Protein 5LXZ (pdb70)

Secondary structure (DSSP, 8-state):
--TTSHHHHHHH-EEEEE---GGG-----EEEE-TTS-EEEEEETTT-HHHHHHT--EEEEE-TTT--EEE----S--TTEEEEE-TTSPEEEEE-EEEEEEPPS-TTS-EEEEEEEE--SS--EEEPTT-EEEETTT--EEEESS-EEEPPPEEEE---EEEEEPEEEEEEEE-SS-SGGG---S-EEEEETT--HHHHHHEEEEES--BSS-EEEEE---EEEEETTTTEEEE-PPPSS--BS-EEEE-TTS-EEEE--B-TTSPBP-S--EEEETTTTEEEE-SS-----BS--EEE-TTS-EEE-S-B-B-S-TTSS-S-EEE-TTT--EEE----TTTT--BT-EEEEPSSGGG-EEEEE--B-STT-S-B---EEEEETTSSS--EEE-PPPSS--BS-EEEE-TTS-EEEE--BSSGGGTTT-B---EEEEETTTTEEEE-PPPSS---TTEEEEE-TTS-EEEEE---SBSSTTS-SB------EEEEE-GGGSSSPPPP-B--SEE--TT-EEEEE-TTGGGEEEEEEEPPPEEETTB-SS--EEE-EEEEETTEEEEEPPS-TTTS-SEEEEEEEEETTSPBPPPEEEEE-

Foldseek 3Di:
DPCPDLVQCLQFFDKDWADDDPVQFAFFQWWWQFLVQKIKTWQQLNPDLVCLVVRPTWIKIARVVVRDMDTADDDHRQAQWAWFAFLARWIKTWKHWHNKDFDDDPLQWFKEKKKKWFQAQPFKDKDAFQWWWAFPPPRAIWTFHGIKIFGHFDFCPPVHTDGTHTTIIMTMITHPDGDQVRKDFEKGKIQTPPDDDPRRVGIIIIDGIGGNRYMFIAMAFWIWIQDVVVRHTHTFDGHPFGFRQWYWAAFQVSKIKTAWGAGGRGAIPQQFIWIADPVRSDIDTQDDGAHAAGQFFWAQDQVRWIWGQQAHQGYHHPPGHRFTFTADSNVRDTDGAEADDCSQFRYQWAKDCFPAVVQRKMKTAKGAGGHQDLGIAQWIWIWGVVDPRIHIDTFDGHPAGFGNWAWAQFPLRKIKTAWGFNGDLCALVGIDQWIWIQHVVVSDTDTHDGHDDHAYASKYKWQGLARKMKIRKGAHQAVHNVRPHGDDIDRIMMITDHSLVSDDDAWEWADDDEEAEAQGKDKIFTQCQVQFDWKWWWFTFIDRSSYTNGTHIHTWDWDDDRRMIMTHHHDGCSNVPFHKTWIWTAGPVSHIHRTGIYGYD

B-factor: mean 15.45, std 9.15, range [5.03, 83.78]

Sequence (601 aa):
AKINQPEYKAANGKWEIIIEEFFPPEKYRQNTIHAALLRTGKVLMVAGSGNNQDNSDDKQYDTRIWDPVKGTIKKVPTPSDLFCCTGHTQLANGNLLIAGGTKKRRYYEKLKGDVTKAGGLMVVHNEENPDKPITLPAGTKFTGKENGKTFVVSKDPVLVPRAEKVFDGAFVRNDPGLGRIYVEAQKSGSAYEETGTEDNYRVQGLSGADARNTYGIAQKLALDKKDFFQGIRDAFEFDPVAEKYIKVDPMHEARAYYPTLTTLGDGKILSVSGLDDIGQLVPGKNEVYDPKTKAWTTYTDKVRRQFPTYPALFLMQNGKIFYSGANAGYGPDDVGRTPGVWDVETNKFTKVPGMSDANMLETANTVLLPPAQDEKYMVIGGGGVGESKLSSEKTRIADLKADDPKFVDGPSLEKGTRYPQASILPDDSVLVSGGSQDYRGRRGDDSNILLQARLYHPDTNEFERVADPLVGRRNYHSGSILLPDGRRLMFFGSDSLYADKANTKPGKFEQRIIEIYTPPYLYRRDSRPDLSGGPQTIARGGSGTFTSRAASTVKKVRLIRPSASTHVTDVDQRSIALDFKADGDKLTVTVPSGKNLVQSGWYMMFVTDGEGTPSKAEWVRVP

Structure (mmCIF, N/CA/C/O backbone):
data_5LXZ
#
_entry.id   5LXZ
#
_cell.length_a   70.510
_cell.length_b   80.870
_cell.length_c   140.290
_cell.angle_alpha   90.000
_cell.angle_beta   90.000
_cell.angle_gamma   90.000
#
_symmetry.space_group_name_H-M   'P 21 21 21'
#
loop_
_entity.id
_entity.type
_entity.pdbx_description
1 polymer 'Secreted protein'
2 non-polymer 'COPPER (II) ION'
3 non-polymer 'ACETATE ION'
4 non-polymer 'PHOSPHATE ION'
5 non-polymer 1,2-ETHANEDIOL
6 water water
#
loop_
_atom_site.group_PDB
_atom_site.id
_atom_site.type_symbol
_atom_site.label_atom_id
_atom_site.label_alt_id
_atom_site.label_comp_id
_atom_site.label_asym_id
_atom_site.label_entity_id
_atom_site.label_seq_id
_atom_site.pdbx_PDB_ins_code
_atom_site.Cartn_x
_atom_site.Cartn_y
_atom_site.Cartn_z
_atom_site.occupancy
_atom_site.B_iso_or_equiv
_atom_site.auth_seq_id
_atom_site.auth_comp_id
_atom_site.auth_asym_id
_atom_site.auth_atom_id
_atom_site.pdbx_PDB_model_num
ATOM 1 N N . ALA A 1 1 ? 14.983 -8.611 -28.820 1.00 46.08 42 ALA B N 1
ATOM 2 C CA . ALA A 1 1 ? 14.111 -9.608 -28.105 1.00 44.35 42 ALA B CA 1
ATOM 3 C C . ALA A 1 1 ? 12.936 -10.058 -28.996 1.00 39.51 42 ALA B C 1
ATOM 4 O O . ALA A 1 1 ? 12.428 -9.269 -29.811 1.00 40.82 42 ALA B O 1
ATOM 6 N N . LYS A 1 2 ? 12.520 -11.317 -28.836 1.00 32.37 43 LYS B N 1
ATOM 7 C CA . LYS A 1 2 ? 11.425 -11.871 -29.634 1.00 25.84 43 LYS B CA 1
ATOM 8 C C . LYS A 1 2 ? 10.096 -11.692 -28.867 1.00 21.10 43 LYS B C 1
ATOM 9 O O . LYS A 1 2 ? 9.531 -12.602 -28.221 1.00 18.54 43 LYS B O 1
ATOM 15 N N . ILE A 1 3 ? 9.594 -10.473 -28.998 1.00 18.01 44 ILE B N 1
ATOM 16 C CA . ILE A 1 3 ? 8.473 -10.005 -28.157 1.00 16.33 44 ILE B CA 1
ATOM 17 C C . ILE A 1 3 ? 7.097 -10.518 -28.526 1.00 15.53 44 ILE B C 1
ATOM 18 O O . ILE A 1 3 ? 6.127 -10.291 -27.810 1.00 14.41 44 ILE B O 1
ATOM 23 N N . ASN A 1 4 ? 6.963 -11.226 -29.646 1.00 15.34 45 ASN B N 1
ATOM 24 C CA . ASN A 1 4 ? 5.686 -11.782 -30.041 1.00 15.85 45 ASN B CA 1
ATOM 25 C C . ASN A 1 4 ? 5.548 -13.260 -29.770 1.00 15.78 45 ASN B C 1
ATOM 26 O O . ASN A 1 4 ? 4.516 -13.863 -30.114 1.00 16.36 45 ASN B O 1
ATOM 31 N N . GLN A 1 5 ? 6.550 -13.863 -29.166 1.00 15.86 46 GLN B N 1
ATOM 32 C CA . GLN A 1 5 ? 6.505 -15.293 -28.912 1.00 17.71 46 GLN B CA 1
ATOM 33 C C . GLN A 1 5 ? 5.612 -15.589 -27.706 1.00 18.46 46 GLN B C 1
ATOM 34 O O . GLN A 1 5 ? 5.523 -14.770 -26.777 1.00 17.02 46 GLN B O 1
ATOM 40 N N . PRO A 1 6 ? 4.940 -16.753 -27.703 1.00 20.13 47 PRO B N 1
ATOM 41 C CA . PRO A 1 6 ? 3.967 -17.071 -26.634 1.00 19.54 47 PRO B CA 1
ATOM 42 C C . PRO A 1 6 ? 4.522 -16.958 -25.205 1.00 18.94 47 PRO B C 1
ATOM 43 O O . PRO A 1 6 ? 3.870 -16.386 -24.329 1.00 17.70 47 PRO B O 1
ATOM 47 N N . GLU A 1 7 ? 5.728 -17.461 -24.986 1.00 19.18 48 GLU B N 1
ATOM 48 C CA . GLU A 1 7 ? 6.367 -17.417 -23.680 1.00 18.58 48 GLU B CA 1
ATOM 49 C C . GLU A 1 7 ? 6.618 -15.965 -23.196 1.00 16.85 48 GLU B C 1
ATOM 50 O O . GLU A 1 7 ? 6.339 -15.639 -22.015 1.00 16.10 48 GLU B O 1
ATOM 56 N N . TYR A 1 8 ? 7.102 -15.133 -24.109 1.00 14.59 49 TYR B N 1
ATOM 57 C CA . TYR A 1 8 ? 7.394 -13.737 -23.788 1.00 13.72 49 TYR B CA 1
ATOM 58 C C . TYR A 1 8 ? 6.086 -13.018 -23.409 1.00 13.56 49 TYR B C 1
ATOM 59 O O . TYR A 1 8 ? 6.014 -12.306 -22.385 1.00 12.67 49 TYR B O 1
ATOM 68 N N . LYS A 1 9 ? 5.056 -13.216 -24.225 1.00 12.60 50 LYS B N 1
ATOM 69 C CA . LYS A 1 9 ? 3.761 -12.562 -23.980 1.00 12.60 50 LYS B CA 1
ATOM 70 C C . LYS A 1 9 ? 3.128 -13.041 -22.694 1.00 13.15 50 LYS B C 1
ATOM 71 O O . LYS A 1 9 ? 2.503 -12.271 -21.941 1.00 12.38 50 LYS B O 1
ATOM 77 N N . ALA A 1 10 ? 3.268 -14.328 -22.400 1.00 13.36 51 ALA B N 1
ATOM 78 C CA . ALA A 1 10 ? 2.731 -14.843 -21.123 1.00 13.35 51 ALA B CA 1
ATOM 79 C C . ALA A 1 10 ? 3.354 -14.199 -19.885 1.00 13.69 51 ALA B C 1
ATOM 80 O O . ALA A 1 10 ? 2.687 -14.108 -18.835 1.00 14.85 51 ALA B O 1
ATOM 82 N N . ALA A 1 11 ? 4.593 -13.738 -20.006 1.00 12.71 52 ALA B N 1
ATOM 83 C CA . ALA A 1 11 ? 5.300 -13.092 -18.922 1.00 13.93 52 ALA B CA 1
ATOM 84 C C . ALA A 1 11 ? 5.132 -11.552 -18.975 1.00 12.93 52 ALA B C 1
ATOM 85 O O . ALA A 1 11 ? 5.117 -10.910 -17.933 1.00 14.22 52 ALA B O 1
ATOM 87 N N . ASN A 1 12 ? 4.992 -10.985 -20.177 1.00 11.65 53 ASN B N 1
ATOM 88 C CA . ASN A 1 12 ? 5.186 -9.533 -20.360 1.00 10.44 53 ASN B CA 1
ATOM 89 C C . ASN A 1 12 ? 4.027 -8.802 -21.002 1.00 9.78 53 ASN B C 1
ATOM 90 O O . ASN A 1 12 ? 4.064 -7.583 -21.072 1.00 9.66 53 ASN B O 1
ATOM 95 N N . GLY A 1 13 ? 3.045 -9.532 -21.494 1.00 9.16 54 GLY B N 1
ATOM 96 C CA . GLY A 1 13 ? 1.998 -8.964 -22.325 1.00 9.83 54 GLY B CA 1
ATOM 97 C C . GLY A 1 13 ? 2.491 -8.466 -23.661 1.00 9.96 54 GLY B C 1
ATOM 98 O O . GLY A 1 13 ? 3.575 -8.834 -24.115 1.00 9.30 54 GLY B O 1
ATOM 99 N N . LYS A 1 14 ? 1.693 -7.616 -24.297 1.00 10.34 55 LYS B N 1
ATOM 100 C CA . LYS A 1 14 ? 1.971 -7.174 -25.669 1.00 10.70 55 LYS B CA 1
ATOM 101 C C . LYS A 1 14 ? 1.295 -5.847 -25.938 1.00 9.61 55 LYS B C 1
ATOM 102 O O . LYS A 1 14 ? 0.150 -5.663 -25.512 1.00 10.47 55 LYS B O 1
ATOM 108 N N . TRP A 1 15 ? 1.992 -4.970 -26.629 1.00 9.47 56 TRP B N 1
ATOM 109 C CA . TRP A 1 15 ? 1.465 -3.675 -27.066 1.00 9.45 56 TRP B CA 1
ATOM 110 C C . TRP A 1 15 ? 1.139 -3.711 -28.535 1.00 11.00 56 TRP B C 1
ATOM 111 O O . TRP A 1 15 ? 1.865 -4.368 -29.327 1.00 11.39 56 TRP B O 1
ATOM 122 N N . GLU A 1 16 ? 0.104 -2.995 -28.924 1.00 10.73 57 GLU B N 1
ATOM 123 C CA . GLU A 1 16 ? -0.223 -2.832 -30.340 1.00 12.13 57 GLU B CA 1
ATOM 124 C C . GLU A 1 16 ? -0.626 -1.394 -30.579 1.00 12.19 57 GLU B C 1
ATOM 125 O O . GLU A 1 16 ? -1.402 -0.842 -29.808 1.00 12.44 57 GLU B O 1
ATOM 131 N N . ILE A 1 17 ? -0.123 -0.800 -31.638 1.00 12.14 58 ILE B N 1
ATOM 132 C CA . ILE A 1 17 ? -0.578 0.494 -32.114 1.00 12.82 58 ILE B CA 1
ATOM 133 C C . ILE A 1 17 ? -1.869 0.320 -32.910 1.00 14.92 58 ILE B C 1
ATOM 134 O O . ILE A 1 17 ? -1.967 -0.539 -33.790 1.00 15.40 58 ILE B O 1
ATOM 139 N N A ILE A 1 18 ? -2.815 1.209 -32.620 0.50 15.76 59 ILE B N 1
ATOM 140 N N B ILE A 1 18 ? -2.901 1.075 -32.555 0.50 16.29 59 ILE B N 1
ATOM 141 C CA A ILE A 1 18 ? -3.928 1.518 -33.498 0.50 17.77 59 ILE B CA 1
ATOM 142 C CA B ILE A 1 18 ? -4.219 0.949 -33.177 0.50 18.71 59 ILE B CA 1
ATOM 143 C C A ILE A 1 18 ? -3.766 2.951 -34.001 0.50 18.45 59 ILE B C 1
ATOM 144 C C B ILE A 1 18 ? -4.313 1.965 -34.310 0.50 20.00 59 ILE B C 1
ATOM 145 O O A ILE A 1 18 ? -3.594 3.898 -33.218 0.50 15.84 59 ILE B O 1
ATOM 146 O O B ILE A 1 18 ? -3.698 3.029 -34.256 0.50 21.43 59 ILE B O 1
ATOM 155 N N A GLU A 1 19 ? -3.804 3.102 -35.316 0.50 19.51 60 GLU B N 1
ATOM 156 N N B GLU A 1 19 ? -5.061 1.626 -35.341 0.50 21.22 60 GLU B N 1
ATOM 157 C CA A GLU A 1 19 ? -3.818 4.432 -35.911 0.50 21.51 60 GLU B CA 1
ATOM 158 C CA B GLU A 1 19 ? -5.143 2.462 -36.530 0.50 22.61 60 GLU B CA 1
ATOM 159 C C A GLU A 1 19 ? -5.213 4.601 -36.500 0.50 21.84 60 GLU B C 1
ATOM 160 C C B GLU A 1 19 ? -6.563 2.990 -36.742 0.50 20.30 60 GLU B C 1
ATOM 161 O O A GLU A 1 19 ? -5.818 3.663 -37.033 0.50 21.69 60 GLU B O 1
ATOM 162 O O B GLU A 1 19 ? -7.527 2.227 -36.734 0.50 21.73 60 GLU B O 1
ATOM 173 N N A PHE A 1 20 ? -5.781 5.774 -36.328 0.50 21.94 61 PHE B N 1
ATOM 174 N N B PHE A 1 20 ? -6.674 4.299 -36.924 0.50 18.24 61 PHE B N 1
ATOM 175 C CA A PHE A 1 20 ? -7.115 5.974 -36.812 0.50 22.73 61 PHE B CA 1
ATOM 176 C CA B PHE A 1 20 ? -7.935 4.934 -37.341 0.50 18.04 61 PHE B CA 1
ATOM 177 C C A PHE A 1 20 ? -7.059 6.511 -38.229 0.50 21.22 61 PHE B C 1
ATOM 178 C C B PHE A 1 20 ? -7.676 5.793 -38.568 0.50 17.89 61 PHE B C 1
ATOM 179 O O A PHE A 1 20 ? -6.048 7.083 -38.633 0.50 19.63 61 PHE B O 1
ATOM 180 O O B PHE A 1 20 ? -6.568 6.280 -38.760 0.50 16.96 61 PHE B O 1
ATOM 195 N N A PRO A 1 21 ? -8.138 6.305 -38.992 0.50 21.19 62 PRO B N 1
ATOM 196 N N B PRO A 1 21 ? -8.721 6.046 -39.370 0.50 17.96 62 PRO B N 1
ATOM 197 C CA A PRO A 1 21 ? -8.152 6.901 -40.312 0.50 20.60 62 PRO B CA 1
ATOM 198 C CA B PRO A 1 21 ? -8.499 6.940 -40.524 0.50 18.46 62 PRO B CA 1
ATOM 199 C C A PRO A 1 21 ? -8.014 8.388 -40.111 0.50 20.07 62 PRO B C 1
ATOM 200 C C B PRO A 1 21 ? -8.053 8.369 -40.135 0.50 18.86 62 PRO B C 1
ATOM 201 O O A PRO A 1 21 ? -8.557 8.938 -39.135 0.50 19.49 62 PRO B O 1
ATOM 202 O O B PRO A 1 21 ? -8.429 8.862 -39.055 0.50 18.70 62 PRO B O 1
ATOM 209 N N . GLU A 1 22 ? -7.284 9.028 -41.004 1.00 18.11 63 GLU B N 1
ATOM 210 C CA . GLU A 1 22 ? -6.874 10.421 -40.839 1.00 19.45 63 GLU B CA 1
ATOM 211 C C . GLU A 1 22 ? -8.021 11.363 -40.489 1.00 18.40 63 GLU B C 1
ATOM 212 O O . GLU A 1 22 ? -7.862 12.270 -39.652 1.00 18.03 63 GLU B O 1
ATOM 218 N N . LYS A 1 23 ? -9.179 11.135 -41.095 1.00 16.83 64 LYS B N 1
ATOM 219 C CA . LYS A 1 23 ? -10.354 11.956 -40.819 1.00 17.64 64 LYS B CA 1
ATOM 220 C C . LYS A 1 23 ? -10.686 12.040 -39.319 1.00 16.35 64 LYS B C 1
ATOM 221 O O . LYS A 1 23 ? -11.212 13.056 -38.877 1.00 15.87 64 LYS B O 1
ATOM 227 N N . TYR A 1 24 ? -10.389 10.977 -38.572 1.00 14.88 65 TYR B N 1
ATOM 228 C CA . TYR A 1 24 ? -10.782 10.893 -37.153 1.00 14.72 65 TYR B CA 1
ATOM 229 C C . TYR A 1 24 ? -9.645 11.214 -36.224 1.00 15.63 65 TYR B C 1
ATOM 230 O O . TYR A 1 24 ? -9.855 11.238 -34.978 1.00 15.95 65 TYR B O 1
ATOM 239 N N . ARG A 1 25 ? -8.457 11.465 -36.746 1.00 13.30 66 ARG B N 1
ATOM 240 C CA . ARG A 1 25 ? -7.336 11.762 -35.839 1.00 14.31 66 ARG B CA 1
ATOM 241 C C . ARG A 1 25 ? -7.555 13.092 -35.119 1.00 13.26 66 ARG B C 1
ATOM 242 O O . ARG A 1 25 ? -8.221 13.993 -35.608 1.00 13.22 66 ARG B O 1
ATOM 250 N N . GLN A 1 26 ? -6.996 13.193 -33.918 1.00 11.73 67 GLN B N 1
ATOM 251 C CA . GLN A 1 26 ? -7.009 14.419 -33.155 1.00 11.12 67 GLN B CA 1
ATOM 252 C C . GLN A 1 26 ? -5.923 14.311 -32.127 1.00 9.71 67 GLN B C 1
ATOM 253 O O . GLN A 1 26 ? -5.291 13.260 -31.986 1.00 10.13 67 GLN B O 1
ATOM 259 N N . ASN A 1 27 ? -5.735 15.388 -31.392 1.00 9.25 68 ASN B N 1
ATOM 260 C CA . ASN A 1 27 ? -4.773 15.418 -30.294 1.00 8.58 68 ASN B CA 1
ATOM 261 C C . ASN A 1 27 ? -5.504 15.123 -28.981 1.00 8.62 68 ASN B C 1
ATOM 262 O O . ASN A 1 27 ? -5.872 16.047 -28.273 1.00 8.26 68 ASN B O 1
ATOM 267 N N . THR A 1 28 ? -5.716 13.849 -28.694 1.00 7.74 69 THR B N 1
ATOM 268 C CA . THR A 1 28 ? -6.446 13.489 -27.482 1.00 7.33 69 THR B CA 1
ATOM 269 C C . THR A 1 28 ? -5.633 13.843 -26.243 1.00 7.56 69 THR B C 1
ATOM 270 O O . THR A 1 28 ? -4.525 13.346 -26.039 1.00 7.35 69 THR B O 1
ATOM 274 N N . ILE A 1 29 ? -6.224 14.643 -25.381 1.00 7.26 70 ILE B N 1
ATOM 275 C CA . ILE A 1 29 ? -5.588 15.100 -24.136 1.00 7.57 70 ILE B CA 1
ATOM 276 C C . ILE A 1 29 ? -6.354 14.610 -22.888 1.00 7.49 70 ILE B C 1
ATOM 277 O O . ILE A 1 29 ? -5.768 14.518 -21.813 1.00 7.11 70 ILE B O 1
ATOM 282 N N . HIS A 1 30 ? -7.617 14.225 -23.027 1.00 7.80 71 HIS B N 1
ATOM 283 C CA . HIS A 1 30 ? -8.411 13.669 -21.957 1.00 8.41 71 HIS B CA 1
ATOM 284 C C . HIS A 1 30 ? -9.081 12.446 -22.503 1.00 8.10 71 HIS B C 1
ATOM 285 O O . HIS A 1 30 ? -9.559 12.459 -23.655 1.00 8.28 71 HIS B O 1
ATOM 292 N N . ALA A 1 31 ? -9.253 11.430 -21.681 1.00 7.56 72 ALA B N 1
ATOM 293 C CA . ALA A 1 31 ? -10.113 10.335 -22.050 1.00 7.64 72 ALA B CA 1
ATOM 294 C C . ALA A 1 31 ? -10.840 9.796 -20.850 1.00 7.82 72 ALA B C 1
ATOM 295 O O . ALA A 1 31 ? -10.343 9.884 -19.712 1.00 7.63 72 ALA B O 1
ATOM 297 N N . ALA A 1 32 ? -12.015 9.259 -21.097 1.00 7.07 73 ALA B N 1
ATOM 298 C CA . ALA A 1 32 ? -12.805 8.663 -20.039 1.00 7.11 73 ALA B CA 1
ATOM 299 C C . ALA A 1 32 ? -13.529 7.443 -20.572 1.00 6.86 73 ALA B C 1
ATOM 300 O O . ALA A 1 32 ? -14.132 7.508 -21.633 1.00 7.71 73 ALA B O 1
ATOM 302 N N . LEU A 1 33 ? -13.487 6.342 -19.839 1.00 6.94 74 LEU B N 1
ATOM 303 C CA . LEU A 1 33 ? -14.315 5.208 -20.145 1.00 7.19 74 LEU B CA 1
ATOM 304 C C . LEU A 1 33 ? -15.715 5.481 -19.671 1.00 7.37 74 LEU B C 1
ATOM 305 O O . LEU A 1 33 ? -15.903 5.885 -18.556 1.00 8.04 74 LEU B O 1
ATOM 310 N N . LEU A 1 34 ? -16.699 5.315 -20.562 1.00 8.15 75 LEU B N 1
ATOM 311 C CA . LEU A 1 34 ? -18.100 5.554 -20.251 1.00 8.80 75 LEU B CA 1
ATOM 312 C C . LEU A 1 34 ? -18.802 4.235 -19.967 1.00 8.82 75 LEU B C 1
ATOM 313 O O . LEU A 1 34 ? -18.352 3.149 -20.356 1.00 8.39 75 LEU B O 1
ATOM 318 N N . ARG A 1 35 ? -19.903 4.341 -19.241 1.00 9.51 76 ARG B N 1
ATOM 319 C CA . ARG A 1 35 ? -20.639 3.159 -18.790 1.00 10.68 76 ARG B CA 1
ATOM 320 C C . ARG A 1 35 ? -21.248 2.348 -19.911 1.00 11.00 76 ARG B C 1
ATOM 321 O O . ARG A 1 35 ? -21.671 1.236 -19.698 1.00 12.13 76 ARG B O 1
ATOM 329 N N . THR A 1 36 ? -21.304 2.917 -21.112 1.00 11.27 77 THR B N 1
ATOM 330 C CA . THR A 1 36 ? -21.660 2.193 -22.328 1.00 12.09 77 THR B CA 1
ATOM 331 C C . THR A 1 36 ? -20.586 1.277 -22.865 1.00 12.84 77 THR B C 1
ATOM 332 O O . THR A 1 36 ? -20.813 0.551 -23.820 1.00 14.86 77 THR B O 1
ATOM 336 N N . GLY A 1 37 ? -19.382 1.308 -22.272 1.00 11.11 78 GLY B N 1
ATOM 337 C CA . GLY A 1 37 ? -18.270 0.556 -22.741 1.00 11.34 78 GLY B CA 1
ATOM 338 C C . GLY A 1 37 ? -17.435 1.279 -23.782 1.00 11.74 78 GLY B C 1
ATOM 339 O O . GLY A 1 37 ? -16.425 0.745 -24.211 1.00 13.50 78 GLY B O 1
ATOM 340 N N . LYS A 1 38 ? -17.848 2.481 -24.162 1.00 11.43 79 LYS B N 1
ATOM 341 C CA . LYS A 1 38 ? -17.124 3.273 -25.134 1.00 11.38 79 LYS B CA 1
ATOM 342 C C . LYS A 1 38 ? -16.240 4.280 -24.425 1.00 10.59 79 LYS B C 1
ATOM 343 O O . LYS A 1 38 ? -16.456 4.582 -23.237 1.00 9.87 79 LYS B O 1
ATOM 349 N N . VAL A 1 39 ? -15.253 4.786 -25.146 1.00 9.09 80 VAL B N 1
ATOM 350 C CA . VAL A 1 39 ? -14.297 5.737 -24.583 1.00 9.23 80 VAL B CA 1
ATOM 351 C C . VAL A 1 39 ? -14.503 7.089 -25.200 1.00 9.28 80 VAL B C 1
ATOM 352 O O . VAL A 1 39 ? -14.475 7.232 -26.434 1.00 8.18 80 VAL B O 1
ATOM 356 N N . LEU A 1 40 ? -14.692 8.089 -24.344 1.00 8.52 81 LEU B N 1
ATOM 357 C CA . LEU A 1 40 ? -14.748 9.483 -24.745 1.00 8.81 81 LEU B CA 1
ATOM 358 C C . LEU A 1 40 ? -13.313 9.997 -24.831 1.00 8.34 81 LEU B C 1
ATOM 359 O O . LEU A 1 40 ? -12.542 9.842 -23.880 1.00 8.06 81 LEU B O 1
ATOM 364 N N . MET A 1 41 ? -12.936 10.562 -25.968 1.00 7.89 82 MET B N 1
ATOM 365 C CA . MET A 1 41 ? -11.596 11.080 -26.194 1.00 8.63 82 MET B CA 1
ATOM 366 C C . MET A 1 41 ? -11.714 12.552 -26.538 1.00 8.58 82 MET B C 1
ATOM 367 O O . MET A 1 41 ? -12.288 12.910 -27.592 1.00 8.27 82 MET B O 1
ATOM 372 N N . VAL A 1 42 ? -11.172 13.417 -25.698 1.00 8.25 83 VAL B N 1
ATOM 373 C CA . VAL A 1 42 ? -11.375 14.843 -25.836 1.00 8.91 83 VAL B CA 1
ATOM 374 C C . VAL A 1 42 ? -10.062 15.524 -26.192 1.00 8.46 83 VAL B C 1
ATOM 375 O O . VAL A 1 42 ? -9.054 15.373 -25.511 1.00 7.69 83 VAL B O 1
ATOM 379 N N . ALA A 1 43 ? -10.100 16.233 -27.311 1.00 8.78 84 ALA B N 1
ATOM 380 C CA . ALA A 1 43 ? -9.012 17.057 -27.724 1.00 8.71 84 ALA B CA 1
ATOM 381 C C . ALA A 1 43 ? -9.260 18.522 -27.456 1.00 8.88 84 ALA B C 1
ATOM 382 O O . ALA A 1 43 ? -8.330 19.243 -27.167 1.00 9.30 84 ALA B O 1
ATOM 384 N N . GLY A 1 44 ? -10.497 18.987 -27.594 1.00 8.95 85 GLY B N 1
ATOM 385 C CA . GLY A 1 44 ? -10.702 20.428 -27.677 1.00 9.61 85 GLY B CA 1
ATOM 386 C C . GLY A 1 44 ? -9.916 20.930 -28.879 1.00 9.10 85 GLY B C 1
ATOM 387 O O . GLY A 1 44 ? -9.917 20.269 -29.923 1.00 10.49 85 GLY B O 1
ATOM 388 N N . SER A 1 45 ? -9.232 22.054 -28.728 1.00 9.47 86 SER B N 1
ATOM 389 C CA . SER A 1 45 ? -8.370 22.547 -29.789 1.00 9.63 86 SER B CA 1
ATOM 390 C C . SER A 1 45 ? -7.045 21.795 -29.864 1.00 10.28 86 SER B C 1
ATOM 391 O O . SER A 1 45 ? -6.259 22.004 -30.781 1.00 10.33 86 SER B O 1
ATOM 394 N N . GLY A 1 46 ? -6.783 20.906 -28.911 1.00 9.68 87 GLY B N 1
ATOM 395 C CA . GLY A 1 46 ? -5.690 19.949 -29.047 1.00 10.72 87 GLY B CA 1
ATOM 396 C C . GLY A 1 46 ? -4.319 20.539 -28.785 1.00 11.04 87 GLY B C 1
ATOM 397 O O . GLY A 1 46 ? -3.310 19.991 -29.262 1.00 11.41 87 GLY B O 1
ATOM 398 N N . ASN A 1 47 ? -4.242 21.630 -28.025 1.00 10.82 88 ASN B N 1
ATOM 399 C CA . ASN A 1 47 ? -3.015 22.378 -27.849 1.00 11.37 88 ASN B CA 1
ATOM 400 C C . ASN A 1 47 ? -2.373 22.721 -29.201 1.00 12.35 88 ASN B C 1
ATOM 401 O O . ASN A 1 47 ? -1.182 22.523 -29.416 1.00 13.52 88 ASN B O 1
ATOM 406 N N . ASN A 1 48 ? -3.218 23.178 -30.114 1.00 13.03 89 ASN B N 1
ATOM 407 C CA . ASN A 1 48 ? -2.812 23.539 -31.465 1.00 13.19 89 ASN B CA 1
ATOM 408 C C . ASN A 1 48 ? -3.318 24.961 -31.689 1.00 13.90 89 ASN B C 1
ATOM 409 O O . ASN A 1 48 ? -4.507 25.214 -31.644 1.00 12.89 89 ASN B O 1
ATOM 414 N N . GLN A 1 49 ? -2.393 25.865 -31.941 1.00 15.23 90 GLN B N 1
ATOM 415 C CA . GLN A 1 49 ? -2.666 27.302 -32.073 1.00 17.18 90 GLN B CA 1
ATOM 416 C C . GLN A 1 49 ? -3.619 27.573 -33.189 1.00 15.67 90 GLN B C 1
ATOM 417 O O . GLN A 1 49 ? -4.489 28.409 -33.049 1.00 14.39 90 GLN B O 1
ATOM 423 N N . ASP A 1 50 ? -3.458 26.838 -34.286 1.00 15.69 91 ASP B N 1
ATOM 424 C CA . ASP A 1 50 ? -4.361 27.017 -35.429 1.00 15.92 91 ASP B CA 1
ATOM 425 C C . ASP A 1 50 ? -5.775 26.680 -35.056 1.00 14.83 91 ASP B C 1
ATOM 426 O O . ASP A 1 50 ? -6.712 27.415 -35.365 1.00 14.63 91 ASP B O 1
ATOM 431 N N . ASN A 1 51 ? -5.960 25.586 -34.324 1.00 13.66 92 ASN B N 1
ATOM 432 C CA . ASN A 1 51 ? -7.291 25.180 -33.939 1.00 14.14 92 ASN B CA 1
ATOM 433 C C . ASN A 1 51 ? -7.871 26.106 -32.897 1.00 12.66 92 ASN B C 1
ATOM 434 O O . ASN A 1 51 ? -9.069 26.358 -32.911 1.00 12.97 92 ASN B O 1
ATOM 439 N N . SER A 1 52 ? -7.035 26.621 -32.006 1.00 12.18 93 SER B N 1
ATOM 440 C CA . SER A 1 52 ? -7.514 27.579 -31.008 1.00 12.48 93 SER B CA 1
ATOM 441 C C . SER A 1 52 ? -8.048 28.852 -31.702 1.00 13.04 93 SER B C 1
ATOM 442 O O . SER A 1 52 ? -9.145 29.330 -31.407 1.00 13.13 93 SER B O 1
ATOM 445 N N . ASP A 1 53 ? -7.262 29.349 -32.656 1.00 13.92 94 ASP B N 1
ATOM 446 C CA . ASP A 1 53 ? -7.673 30.552 -33.434 1.00 14.30 94 ASP B CA 1
ATOM 447 C C . ASP A 1 53 ? -8.938 30.342 -34.222 1.00 13.56 94 ASP B C 1
ATOM 448 O O . ASP A 1 53 ? -9.803 31.249 -34.295 1.00 14.48 94 ASP B O 1
ATOM 453 N N . ASP A 1 54 ? -9.087 29.154 -34.799 1.00 12.73 95 ASP B N 1
ATOM 454 C CA . ASP A 1 54 ? -10.234 28.835 -35.635 1.00 12.87 95 ASP B CA 1
ATOM 455 C C . ASP A 1 54 ? -11.433 28.318 -34.858 1.00 12.73 95 ASP B C 1
ATOM 456 O O . ASP A 1 54 ? -12.449 28.026 -35.449 1.00 13.91 95 ASP B O 1
ATOM 461 N N . LYS A 1 55 ? -11.291 28.158 -33.548 1.00 12.78 96 LYS B N 1
ATOM 462 C CA . LYS A 1 55 ? -12.341 27.571 -32.726 1.00 12.62 96 LYS B CA 1
ATOM 463 C C . LYS A 1 55 ? -12.709 26.202 -33.246 1.00 12.44 96 LYS B C 1
ATOM 464 O O . LYS A 1 55 ? -13.866 25.850 -33.313 1.00 12.67 96 LYS B O 1
ATOM 470 N N . GLN A 1 56 ? -11.675 25.425 -33.598 1.00 12.52 97 GLN B N 1
ATOM 471 C CA . GLN A 1 56 ? -11.829 24.059 -34.050 1.00 12.53 97 GLN B CA 1
ATOM 472 C C . GLN A 1 56 ? -11.620 23.113 -32.843 1.00 11.48 97 GLN B C 1
ATOM 473 O O . GLN A 1 56 ? -10.508 23.017 -32.336 1.00 11.69 97 GLN B O 1
ATOM 479 N N . TYR A 1 57 ? -12.699 22.477 -32.408 1.00 11.25 98 TYR B N 1
ATOM 480 C CA . TYR A 1 57 ? -12.699 21.685 -31.171 1.00 10.70 98 TYR B CA 1
ATOM 481 C C . TYR A 1 57 ? -13.156 20.289 -31.487 1.00 10.87 98 TYR B C 1
ATOM 482 O O . TYR A 1 57 ? -14.126 20.092 -32.215 1.00 11.73 98 TYR B O 1
ATOM 491 N N . ASP A 1 58 ? -12.439 19.292 -30.974 1.00 10.27 99 ASP B N 1
ATOM 492 C CA . ASP A 1 58 ? -12.681 17.933 -31.355 1.00 10.35 99 ASP B CA 1
ATOM 493 C C . ASP A 1 58 ? -12.882 16.988 -30.149 1.00 9.59 99 ASP B C 1
ATOM 494 O O . ASP A 1 58 ? -12.182 17.090 -29.134 1.00 9.06 99 ASP B O 1
ATOM 499 N N . THR A 1 59 ? -13.813 16.079 -30.317 1.00 9.35 100 THR B N 1
ATOM 500 C CA . THR A 1 59 ? -14.067 14.956 -29.440 1.00 9.56 100 THR B CA 1
ATOM 501 C C . THR A 1 59 ? -14.344 13.744 -30.299 1.00 9.70 100 THR B C 1
ATOM 502 O O . THR A 1 59 ? -14.935 13.864 -31.387 1.00 9.46 100 THR B O 1
ATOM 506 N N . ARG A 1 60 ? -13.917 12.570 -29.822 1.00 9.34 101 ARG B N 1
ATOM 507 C CA . ARG A 1 60 ? -14.311 11.295 -30.385 1.00 9.37 101 ARG B CA 1
ATOM 508 C C . ARG A 1 60 ? -14.956 10.382 -29.380 1.00 10.16 101 ARG B C 1
ATOM 509 O O . ARG A 1 60 ? -14.687 10.472 -28.193 1.00 9.15 101 ARG B O 1
ATOM 517 N N . ILE A 1 61 ? -15.796 9.474 -29.858 1.00 10.60 102 ILE B N 1
ATOM 518 C CA . ILE A 1 61 ? -16.219 8.287 -29.118 1.00 12.28 102 ILE B CA 1
ATOM 519 C C . ILE A 1 61 ? -15.703 7.077 -29.850 1.00 12.51 102 ILE B C 1
ATOM 520 O O . ILE A 1 61 ? -15.953 6.919 -31.068 1.00 12.02 102 ILE B O 1
ATOM 525 N N . TRP A 1 62 ? -14.967 6.230 -29.133 1.00 11.18 103 TRP B N 1
ATOM 526 C CA . TRP A 1 62 ? -14.345 5.056 -29.683 1.00 11.92 103 TRP B CA 1
ATOM 527 C C . TRP A 1 62 ? -14.974 3.846 -29.037 1.00 12.82 103 TRP B C 1
ATOM 528 O O . TRP A 1 62 ? -15.093 3.774 -27.809 1.00 10.94 103 TRP B O 1
ATOM 539 N N . ASP A 1 63 ? -15.424 2.896 -29.866 1.00 13.03 104 ASP B N 1
ATOM 540 C CA . ASP A 1 63 ? -15.980 1.643 -29.378 1.00 15.01 104 ASP B CA 1
ATOM 541 C C . ASP A 1 63 ? -14.866 0.621 -29.472 1.00 16.50 104 ASP B C 1
ATOM 542 O O . ASP A 1 63 ? -14.486 0.215 -30.579 1.00 17.30 104 ASP B O 1
ATOM 547 N N . PRO A 1 64 ? -14.297 0.217 -28.329 1.00 15.79 105 PRO B N 1
ATOM 548 C CA . PRO A 1 64 ? -13.190 -0.717 -28.404 1.00 17.49 105 PRO B CA 1
ATOM 549 C C . PRO A 1 64 ? -13.584 -2.114 -28.870 1.00 18.90 105 PRO B C 1
ATOM 550 O O . PRO A 1 64 ? -12.694 -2.821 -29.331 1.00 22.58 105 PRO B O 1
ATOM 554 N N . VAL A 1 65 ? -14.848 -2.497 -28.758 1.00 19.44 106 VAL B N 1
ATOM 555 C CA . VAL A 1 65 ? -15.271 -3.861 -29.123 1.00 21.90 106 VAL B CA 1
ATOM 556 C C . VAL A 1 65 ? -15.378 -3.919 -30.658 1.00 23.17 106 VAL B C 1
ATOM 557 O O . VAL A 1 65 ? -14.792 -4.785 -31.305 1.00 24.91 106 VAL B O 1
ATOM 561 N N . LYS A 1 66 ? -16.100 -2.963 -31.207 1.00 22.61 107 LYS B N 1
ATOM 562 C CA . LYS A 1 66 ? -16.333 -2.865 -32.662 1.00 24.53 107 LYS B CA 1
ATOM 563 C C . LYS A 1 66 ? -15.172 -2.258 -33.436 1.00 24.33 107 LYS B C 1
ATOM 564 O O . LYS A 1 66 ? -15.084 -2.440 -34.643 1.00 24.27 107 LYS B O 1
ATOM 570 N N . GLY A 1 67 ? -14.305 -1.505 -32.764 1.00 22.55 108 GLY B N 1
ATOM 571 C CA . GLY A 1 67 ? -13.187 -0.828 -33.413 1.00 22.81 108 GLY B CA 1
ATOM 572 C C . GLY A 1 67 ? -13.497 0.525 -34.045 1.00 23.49 108 GLY B C 1
ATOM 573 O O . GLY A 1 67 ? -12.591 1.225 -34.513 1.00 30.59 108 GLY B O 1
ATOM 574 N N . THR A 1 68 ? -14.750 0.923 -34.001 1.00 20.65 109 THR B N 1
ATOM 575 C CA . THR A 1 68 ? -15.249 2.064 -34.705 1.00 21.20 109 THR B CA 1
ATOM 576 C C . THR A 1 68 ? -15.109 3.357 -33.897 1.00 20.40 109 THR B C 1
ATOM 577 O O . THR A 1 68 ? -14.977 3.353 -32.663 1.00 16.83 109 THR B O 1
ATOM 581 N N . ILE A 1 69 ? -15.179 4.459 -34.616 1.00 18.69 110 ILE B N 1
ATOM 582 C CA . ILE A 1 69 ? -14.948 5.765 -34.030 1.00 18.34 110 ILE B CA 1
ATOM 583 C C . ILE A 1 69 ? -15.875 6.757 -34.661 1.00 17.04 110 ILE B C 1
ATOM 584 O O . ILE A 1 69 ? -16.188 6.663 -35.850 1.00 17.82 110 ILE B O 1
ATOM 589 N N . LYS A 1 70 ? -16.353 7.711 -33.886 1.00 15.99 111 LYS B N 1
ATOM 590 C CA . LYS A 1 70 ? -17.144 8.808 -34.419 1.00 16.56 111 LYS B CA 1
ATOM 591 C C . LYS A 1 70 ? -16.735 10.131 -33.808 1.00 16.21 111 LYS B C 1
ATOM 592 O O . LYS A 1 70 ? -16.181 10.176 -32.707 1.00 14.38 111 LYS B O 1
ATOM 598 N N . LYS A 1 71 ? -17.026 11.201 -34.522 1.00 14.30 112 LYS B N 1
ATOM 599 C CA . LYS A 1 71 ? -16.861 12.542 -34.029 1.00 14.78 112 LYS B CA 1
ATOM 600 C C . LYS A 1 71 ? -18.075 12.938 -33.227 1.00 14.51 112 LYS B C 1
ATOM 601 O O . LYS A 1 71 ? -19.198 12.527 -33.525 1.00 17.44 112 LYS B O 1
ATOM 607 N N . VAL A 1 72 ? -17.825 13.738 -32.186 1.00 13.26 113 VAL B N 1
ATOM 608 C CA . VAL A 1 72 ? -18.860 14.352 -31.372 1.00 13.13 113 VAL B CA 1
ATOM 609 C C . VAL A 1 72 ? -18.748 15.879 -31.438 1.00 12.30 113 VAL B C 1
ATOM 610 O O . VAL A 1 72 ? -17.701 16.439 -31.215 1.00 11.95 113 VAL B O 1
ATOM 614 N N . PRO A 1 73 ? -19.855 16.591 -31.738 1.00 13.19 114 PRO B N 1
ATOM 615 C CA . PRO A 1 73 ? -19.792 18.045 -31.717 1.00 13.70 114 PRO B CA 1
ATOM 616 C C . PRO A 1 73 ? -19.336 18.581 -30.356 1.00 13.13 114 PRO B C 1
ATOM 617 O O . PRO A 1 73 ? -19.867 18.138 -29.317 1.00 14.15 114 PRO B O 1
ATOM 621 N N . THR A 1 74 ? -18.335 19.441 -30.392 1.00 12.15 115 THR B N 1
ATOM 622 C CA . THR A 1 74 ? -17.666 19.935 -29.196 1.00 12.59 115 THR B CA 1
ATOM 623 C C . THR A 1 74 ? -17.927 21.424 -29.087 1.00 13.86 115 THR B C 1
ATOM 624 O O . THR A 1 74 ? -17.398 22.204 -29.885 1.00 13.55 115 THR B O 1
ATOM 628 N N . PRO A 1 75 ? -18.718 21.840 -28.086 1.00 15.27 116 PRO B N 1
ATOM 629 C CA . PRO A 1 75 ? -19.222 23.217 -28.050 1.00 15.96 116 PRO B CA 1
ATOM 630 C C . PRO A 1 75 ? -18.250 24.293 -27.574 1.00 15.88 116 PRO B C 1
ATOM 631 O O . PRO A 1 75 ? -18.458 25.497 -27.846 1.00 18.68 116 PRO B O 1
ATOM 635 N N . SER A 1 76 ? -17.199 23.899 -26.855 1.00 14.23 117 SER B N 1
ATOM 636 C CA . SER A 1 76 ? -16.240 24.834 -26.265 1.00 13.20 117 SER B CA 1
ATOM 637 C C . SER A 1 76 ? -14.875 24.175 -26.299 1.00 12.24 117 SER B C 1
ATOM 638 O O . SER A 1 76 ? -14.784 22.990 -26.567 1.00 12.04 117 SER B O 1
ATOM 641 N N . ASP A 1 77 ? -13.852 24.946 -25.977 1.00 11.76 118 ASP B N 1
ATOM 642 C CA . ASP A 1 77 ? -12.500 24.403 -25.950 1.00 11.86 118 ASP B CA 1
ATOM 643 C C . ASP A 1 77 ? -12.275 23.628 -24.647 1.00 12.35 118 ASP B C 1
ATOM 644 O O . ASP A 1 77 ? -11.737 24.179 -23.687 1.00 12.93 118 ASP B O 1
ATOM 649 N N . LEU A 1 78 ? -12.621 22.349 -24.702 1.00 12.78 119 LEU B N 1
ATOM 650 C CA . LEU A 1 78 ? -12.586 21.451 -23.526 1.00 14.65 119 LEU B CA 1
ATOM 651 C C . LEU A 1 78 ? -11.229 20.873 -23.223 1.00 16.21 119 LEU B C 1
ATOM 652 O O . LEU A 1 78 ? -11.081 20.085 -22.306 1.00 17.32 119 LEU B O 1
ATOM 657 N N . PHE A 1 79 ? -10.226 21.301 -23.952 1.00 16.07 120 PHE B N 1
ATOM 658 C CA . PHE A 1 79 ? -8.854 21.103 -23.579 1.00 17.76 120 PHE B CA 1
ATOM 659 C C . PHE A 1 79 ? -8.698 21.861 -22.245 1.00 16.86 120 PHE B C 1
ATOM 660 O O . PHE A 1 79 ? -9.235 22.920 -22.100 1.00 18.72 120 PHE B O 1
ATOM 668 N N A CYS A 1 80 ? -7.968 21.359 -21.285 0.70 17.57 121 CYS B N 1
ATOM 669 N N B CYS A 1 80 ? -7.934 21.279 -21.330 0.30 15.59 121 CYS B N 1
ATOM 670 C CA A CYS A 1 80 ? -7.798 22.148 -20.014 0.70 14.83 121 CYS B CA 1
ATOM 671 C CA B CYS A 1 80 ? -7.691 21.845 -19.980 0.30 13.53 121 CYS B CA 1
ATOM 672 C C A CYS A 1 80 ? -8.978 22.062 -19.052 0.70 12.34 121 CYS B C 1
ATOM 673 C C B CYS A 1 80 ? -8.921 22.007 -19.082 0.30 11.91 121 CYS B C 1
ATOM 674 O O A CYS A 1 80 ? -9.074 22.862 -18.130 0.70 10.72 121 CYS B O 1
ATOM 675 O O B CYS A 1 80 ? -8.977 22.904 -18.246 0.30 11.16 121 CYS B O 1
ATOM 680 N N . THR A 1 81 ? -9.897 21.132 -19.275 1.00 10.19 122 THR B N 1
ATOM 681 C CA . THR A 1 81 ? -10.998 20.946 -18.341 1.00 9.66 122 THR B CA 1
ATOM 682 C C . THR A 1 81 ? -10.671 19.988 -17.234 1.00 8.15 122 THR B C 1
ATOM 683 O O . THR A 1 81 ? -9.696 19.255 -17.299 1.00 8.29 122 THR B O 1
ATOM 687 N N . GLY A 1 82 ? -11.510 19.987 -16.186 1.00 7.54 123 GLY B N 1
ATOM 688 C CA . GLY A 1 82 ? -11.535 18.948 -15.186 1.00 7.55 123 GLY B CA 1
ATOM 689 C C . GLY A 1 82 ? -12.797 18.136 -15.385 1.00 7.61 123 GLY B C 1
ATOM 690 O O . GLY A 1 82 ? -13.733 18.588 -16.043 1.00 8.11 123 GLY B O 1
ATOM 691 N N . HIS A 1 83 ? -12.857 16.935 -14.822 1.00 7.60 124 HIS B N 1
ATOM 692 C CA . HIS A 1 83 ? -13.954 16.042 -15.153 1.00 8.36 124 HIS B CA 1
ATOM 693 C C . HIS A 1 83 ? -14.026 14.879 -14.206 1.00 8.96 124 HIS B C 1
ATOM 694 O O . HIS A 1 83 ? -12.978 14.345 -13.795 1.00 9.75 124 HIS B O 1
ATOM 701 N N . THR A 1 84 ? -15.244 14.467 -13.866 1.00 8.55 125 THR B N 1
ATOM 702 C CA . THR A 1 84 ? -15.447 13.282 -13.073 1.00 8.56 125 THR B CA 1
ATOM 703 C C . THR A 1 84 ? -16.843 12.719 -13.381 1.00 8.16 125 THR B C 1
ATOM 704 O O . THR A 1 84 ? -17.739 13.433 -13.847 1.00 8.10 125 THR B O 1
ATOM 708 N N . GLN A 1 85 ? -17.010 11.426 -13.159 1.00 7.36 126 GLN B N 1
ATOM 709 C CA . GLN A 1 85 ? -18.299 10.768 -13.327 1.00 7.35 126 GLN B CA 1
ATOM 710 C C . GLN A 1 85 ? -19.277 11.141 -12.246 1.00 7.39 126 GLN B C 1
ATOM 711 O O . GLN A 1 85 ? -18.969 11.073 -11.067 1.00 8.74 126 GLN B O 1
ATOM 717 N N . LEU A 1 86 ? -20.472 11.510 -12.653 1.00 7.41 127 LEU B N 1
ATOM 718 C CA . LEU A 1 86 ? -21.590 11.738 -11.754 1.00 7.95 127 LEU B CA 1
ATOM 719 C C . LEU A 1 86 ? -22.295 10.420 -11.442 1.00 8.44 127 LEU B C 1
ATOM 720 O O . LEU A 1 86 ? -22.074 9.400 -12.068 1.00 8.74 127 LEU B O 1
ATOM 725 N N . ALA A 1 87 ? -23.146 10.465 -10.430 1.00 9.91 128 ALA B N 1
ATOM 726 C CA . ALA A 1 87 ? -23.888 9.248 -10.033 1.00 10.80 128 ALA B CA 1
ATOM 727 C C . ALA A 1 87 ? -24.722 8.630 -11.128 1.00 11.88 128 ALA B C 1
ATOM 728 O O . ALA A 1 87 ? -24.906 7.398 -11.181 1.00 13.63 128 ALA B O 1
ATOM 730 N N . ASN A 1 88 ? -25.222 9.445 -12.063 1.00 12.89 129 ASN B N 1
ATOM 731 C CA . ASN A 1 88 ? -25.937 8.867 -13.186 1.00 14.24 129 ASN B CA 1
ATOM 732 C C . ASN A 1 88 ? -25.121 8.403 -14.376 1.00 13.79 129 ASN B C 1
ATOM 733 O O . ASN A 1 88 ? -25.673 8.001 -15.403 1.00 15.21 129 ASN B O 1
ATOM 738 N N . GLY A 1 89 ? -23.792 8.387 -14.263 1.00 10.80 130 GLY B N 1
ATOM 739 C CA . GLY A 1 89 ? -22.936 7.946 -15.356 1.00 10.77 130 GLY B CA 1
ATOM 740 C C . GLY A 1 89 ? -22.557 9.031 -16.321 1.00 10.02 130 GLY B C 1
ATOM 741 O O . GLY A 1 89 ? -21.690 8.838 -17.157 1.00 11.47 130 GLY B O 1
ATOM 742 N N . ASN A 1 90 ? -23.163 10.219 -16.221 1.00 9.02 131 ASN B N 1
ATOM 743 C CA . ASN A 1 90 ? -22.720 11.321 -17.063 1.00 8.48 131 ASN B CA 1
ATOM 744 C C . ASN A 1 90 ? -21.365 11.799 -16.570 1.00 8.20 131 ASN B C 1
ATOM 745 O O . ASN A 1 90 ? -21.018 11.632 -15.415 1.00 8.64 131 ASN B O 1
ATOM 750 N N . LEU A 1 91 ? -20.568 12.356 -17.459 1.00 8.33 132 LEU B N 1
ATOM 751 C CA . LEU A 1 91 ? -19.277 12.906 -17.100 1.00 8.42 132 LEU B CA 1
ATOM 752 C C . LEU A 1 91 ? -19.462 14.409 -16.957 1.00 8.43 132 LEU B C 1
ATOM 753 O O . LEU A 1 91 ? -19.801 15.070 -17.937 1.00 8.87 132 LEU B O 1
ATOM 758 N N . LEU A 1 92 ? -19.260 14.945 -15.758 1.00 7.45 133 LEU B N 1
ATOM 759 C CA . LEU A 1 92 ? -19.268 16.380 -15.574 1.00 7.43 133 LEU B CA 1
ATOM 760 C C . LEU A 1 92 ? -17.922 16.859 -16.102 1.00 8.33 133 LEU B C 1
ATOM 761 O O . LEU A 1 92 ? -16.899 16.325 -15.702 1.00 7.97 133 LEU B O 1
ATOM 766 N N . ILE A 1 93 ? -17.926 17.851 -16.983 1.00 8.20 134 ILE B N 1
ATOM 767 C CA . ILE A 1 93 ? -16.676 18.372 -17.550 1.00 9.16 134 ILE B CA 1
ATOM 768 C C . ILE A 1 93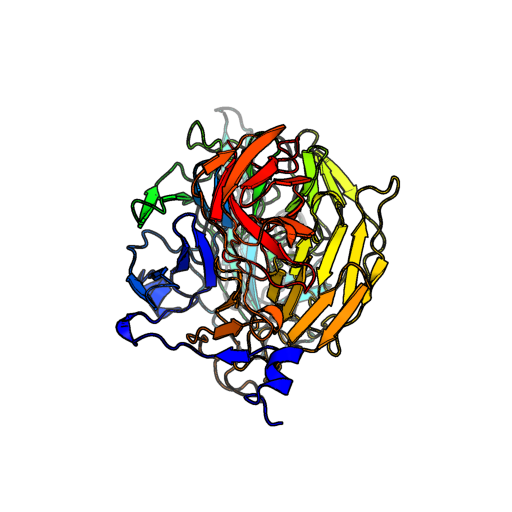 ? -16.752 19.913 -17.464 1.00 9.00 134 ILE B C 1
ATOM 769 O O . ILE A 1 93 ? -17.754 20.488 -17.860 1.00 10.84 134 ILE B O 1
ATOM 774 N N . ALA A 1 94 ? -15.774 20.576 -16.879 1.00 8.45 135 ALA B N 1
ATOM 775 C CA . ALA A 1 94 ? -15.877 21.993 -16.580 1.00 8.23 135 ALA B CA 1
ATOM 776 C C . ALA A 1 94 ? -14.553 22.662 -16.744 1.00 8.30 135 ALA B C 1
ATOM 777 O O . ALA A 1 94 ? -13.503 22.077 -16.462 1.00 8.14 135 ALA B O 1
ATOM 779 N N . GLY A 1 95 ? -14.632 23.920 -17.102 1.00 7.75 136 GLY B N 1
ATOM 780 C CA . GLY A 1 95 ? -13.485 24.708 -17.375 1.00 8.38 136 GLY B CA 1
ATOM 781 C C . GLY A 1 95 ? -13.049 24.639 -18.817 1.00 9.61 136 GLY B C 1
ATOM 782 O O . GLY A 1 95 ? -13.840 24.362 -19.719 1.00 10.89 136 GLY B O 1
ATOM 783 N N . GLY A 1 96 ? -11.775 24.911 -19.017 1.00 9.15 137 GLY B N 1
ATOM 784 C CA . GLY A 1 96 ? -11.192 24.938 -20.351 1.00 9.94 137 GLY B CA 1
ATOM 785 C C . GLY A 1 96 ? -10.429 26.197 -20.588 1.00 10.83 137 GLY B C 1
ATOM 786 O O . GLY A 1 96 ? -10.051 26.901 -19.674 1.00 10.46 137 GLY B O 1
ATOM 787 N N . THR A 1 97 ? -10.174 26.479 -21.867 1.00 12.64 138 THR B N 1
ATOM 788 C CA . THR A 1 97 ? -9.338 27.601 -22.202 1.00 14.20 138 THR B CA 1
ATOM 789 C C . THR A 1 97 ? -9.971 28.457 -23.294 1.00 15.46 138 THR B C 1
ATOM 790 O O . THR A 1 97 ? -10.784 27.966 -24.103 1.00 16.36 138 THR B O 1
ATOM 794 N N A LYS A 1 98 ? -9.618 29.711 -23.362 0.60 16.69 139 LYS B N 1
ATOM 795 N N B LYS A 1 98 ? -9.616 29.753 -23.202 0.40 15.78 139 LYS B N 1
ATOM 796 C CA A LYS A 1 98 ? -9.989 30.458 -24.566 0.60 16.80 139 LYS B CA 1
ATOM 797 C CA B LYS A 1 98 ? -9.858 30.807 -24.207 0.40 15.72 139 LYS B CA 1
ATOM 798 C C A LYS A 1 98 ? -8.760 30.944 -25.315 0.60 14.91 139 LYS B C 1
ATOM 799 C C B LYS A 1 98 ? -8.739 30.776 -25.245 0.40 14.74 139 LYS B C 1
ATOM 800 O O A LYS A 1 98 ? -8.889 31.581 -26.355 0.60 15.41 139 LYS B O 1
ATOM 801 O O B LYS A 1 98 ? -7.772 30.050 -25.080 0.40 13.48 139 LYS B O 1
ATOM 812 N N A ARG A 1 99 ? -7.577 30.601 -24.812 0.60 14.91 140 ARG B N 1
ATOM 813 N N B ARG A 1 99 ? -8.851 31.580 -26.298 0.40 15.84 140 ARG B N 1
ATOM 814 C CA A ARG A 1 99 ? -6.331 31.106 -25.364 0.60 14.72 140 ARG B CA 1
ATOM 815 C CA B ARG A 1 99 ? -7.776 31.666 -27.293 0.40 16.46 140 ARG B CA 1
ATOM 816 C C A ARG A 1 99 ? -5.149 30.400 -24.764 0.60 14.56 140 ARG B C 1
ATOM 817 C C B ARG A 1 99 ? -6.442 31.831 -26.586 0.40 16.27 140 ARG B C 1
ATOM 818 O O A ARG A 1 99 ? -5.143 30.091 -23.565 0.60 14.03 140 ARG B O 1
ATOM 819 O O B ARG A 1 99 ? -6.319 32.663 -25.697 0.40 16.19 140 ARG B O 1
ATOM 834 N N A TYR A 1 100 ? -4.145 30.175 -25.609 0.60 14.09 141 TYR B N 1
ATOM 835 N N B TYR A 1 100 ? -5.440 31.047 -26.961 0.40 15.28 141 TYR B N 1
ATOM 836 C CA A TYR A 1 100 ? -2.855 29.737 -25.168 0.60 13.93 141 TYR B CA 1
ATOM 837 C CA B TYR A 1 100 ? -4.176 31.037 -26.196 0.40 15.76 141 TYR B CA 1
ATOM 838 C C A TYR A 1 100 ? -1.840 30.115 -26.229 0.60 15.24 141 TYR B C 1
ATOM 839 C C B TYR A 1 100 ? -3.036 31.086 -27.139 0.40 17.30 141 TYR B C 1
ATOM 840 O O A TYR A 1 100 ? -0.933 29.305 -26.463 0.60 14.91 141 TYR B O 1
ATOM 841 O O B TYR A 1 100 ? -3.273 30.976 -28.348 0.40 17.29 141 TYR B O 1
ATOM 858 N N . GLU A 1 101 ? -1.824 31.401 -26.647 1.00 18.35 142 GLU B N 1
ATOM 859 C CA . GLU A 1 101 ? -0.965 31.838 -27.683 1.00 21.11 142 GLU B CA 1
ATOM 860 C C . GLU A 1 101 ? 0.447 31.741 -27.208 1.00 21.29 142 GLU B C 1
ATOM 861 O O . GLU A 1 101 ? 0.734 32.105 -26.075 1.00 22.08 142 GLU B O 1
ATOM 867 N N . LYS A 1 102 ? 1.307 31.260 -28.091 1.00 21.17 143 LYS B N 1
ATOM 868 C CA . LYS A 1 102 ? 2.734 31.224 -27.843 1.00 24.28 143 LYS B CA 1
ATOM 869 C C . LYS A 1 102 ? 3.201 32.685 -27.779 1.00 23.31 143 LYS B C 1
ATOM 870 O O . LYS A 1 102 ? 2.749 33.537 -28.553 1.00 23.90 143 LYS B O 1
ATOM 876 N N . LEU A 1 103 ? 4.031 33.003 -26.805 1.00 21.82 144 LEU B N 1
ATOM 877 C CA . LEU A 1 103 ? 4.453 34.404 -26.642 1.00 23.84 144 LEU B CA 1
ATOM 878 C C . LEU A 1 103 ? 5.722 34.693 -27.398 1.00 27.58 144 LEU B C 1
ATOM 879 O O . LEU A 1 103 ? 6.661 33.905 -27.344 1.00 29.18 144 LEU B O 1
ATOM 884 N N . LYS A 1 104 ? 5.721 35.837 -28.079 1.00 28.17 145 LYS B N 1
ATOM 885 C CA . LYS A 1 104 ? 6.863 36.294 -28.857 1.00 32.72 145 LYS B CA 1
ATOM 886 C C . LYS A 1 104 ? 7.896 36.896 -27.921 1.00 30.88 145 LYS B C 1
ATOM 887 O O . LYS A 1 104 ? 7.553 37.648 -27.009 1.00 37.44 145 LYS B O 1
ATOM 893 N N . GLY A 1 105 ? 9.148 36.548 -28.169 1.00 26.60 146 GLY B N 1
ATOM 894 C CA . GLY A 1 105 ? 10.295 37.291 -27.675 1.00 24.34 146 GLY B CA 1
ATOM 895 C C . GLY A 1 105 ? 11.511 36.526 -28.120 1.00 23.67 146 GLY B C 1
ATOM 896 O O . GLY A 1 105 ? 11.454 35.755 -29.077 1.00 25.82 146 GLY B O 1
ATOM 897 N N . ASP A 1 106 ? 12.600 36.693 -27.402 1.00 20.34 147 ASP B N 1
ATOM 898 C CA . ASP A 1 106 ? 13.801 35.961 -27.663 1.00 19.77 147 ASP B CA 1
ATOM 899 C C . ASP A 1 106 ? 13.612 34.542 -27.121 1.00 20.65 147 ASP B C 1
ATOM 900 O O . ASP A 1 106 ? 13.472 34.330 -25.898 1.00 17.76 147 ASP B O 1
ATOM 905 N N . VAL A 1 107 ? 13.644 33.563 -28.015 1.00 19.82 148 VAL B N 1
ATOM 906 C CA . VAL A 1 107 ? 13.373 32.168 -27.623 1.00 18.95 148 VAL B CA 1
ATOM 907 C C . VAL A 1 107 ? 14.402 31.573 -26.691 1.00 18.49 148 VAL B C 1
ATOM 908 O O . VAL A 1 107 ? 14.153 30.528 -26.120 1.00 19.07 148 VAL B O 1
ATOM 912 N N . THR A 1 108 ? 15.569 32.192 -26.572 1.00 16.84 149 THR B N 1
ATOM 913 C CA . THR A 1 108 ? 16.621 31.714 -25.684 1.00 16.72 149 THR B CA 1
ATOM 914 C C . THR A 1 108 ? 16.545 32.362 -24.298 1.00 14.82 149 THR B C 1
ATOM 915 O O . THR A 1 108 ? 17.317 32.010 -23.432 1.00 15.48 149 THR B O 1
ATOM 919 N N . LYS A 1 109 ? 15.648 33.323 -24.114 1.00 13.80 150 LYS B N 1
ATOM 920 C CA . LYS A 1 109 ? 15.547 34.058 -22.831 1.00 13.82 150 LYS B CA 1
ATOM 921 C C . LYS A 1 109 ? 14.224 33.758 -22.126 1.00 12.18 150 LYS B C 1
ATOM 922 O O . LYS A 1 109 ? 13.176 33.813 -22.705 1.00 12.42 150 LYS B O 1
ATOM 928 N N . ALA A 1 110 ? 14.343 33.501 -20.834 1.00 11.61 151 ALA B N 1
ATOM 929 C CA . ALA A 1 110 ? 13.139 33.280 -20.003 1.00 11.02 151 ALA B CA 1
ATOM 930 C C . ALA A 1 110 ? 12.223 34.466 -20.065 1.00 11.33 151 ALA B C 1
ATOM 931 O O . ALA A 1 110 ? 12.656 35.605 -20.088 1.00 12.11 151 ALA B O 1
ATOM 933 N N . GLY A 1 111 ? 10.920 34.225 -20.062 1.00 10.39 152 GLY B N 1
ATOM 934 C CA . GLY A 1 111 ? 9.961 35.318 -20.057 1.00 10.32 152 GLY B CA 1
ATOM 935 C C . GLY A 1 111 ? 8.538 34.855 -20.079 1.00 10.86 152 GLY B C 1
ATOM 936 O O . GLY A 1 111 ? 8.262 33.677 -20.038 1.00 10.96 152 GLY B O 1
ATOM 937 N N . GLY A 1 112 ? 7.638 35.812 -20.101 1.00 10.08 153 GLY B N 1
ATOM 938 C CA . GLY A 1 112 ? 6.228 35.568 -20.059 1.00 10.26 153 GLY B CA 1
ATOM 939 C C . GLY A 1 112 ? 5.458 36.781 -19.611 1.00 10.78 153 GLY B C 1
ATOM 940 O O . GLY A 1 112 ? 6.028 37.876 -19.535 1.00 10.38 153 GLY B O 1
ATOM 941 N N . LEU A 1 113 ? 4.182 36.610 -19.291 1.00 10.71 154 LEU B N 1
ATOM 942 C CA . LEU A 1 113 ? 3.355 37.755 -18.916 1.00 11.92 154 LEU B CA 1
ATOM 943 C C . LEU A 1 113 ? 3.454 38.101 -17.439 1.00 11.63 154 LEU B C 1
ATOM 944 O O . LEU A 1 113 ? 3.357 37.234 -16.576 1.00 12.29 154 LEU B O 1
ATOM 949 N N . MET A 1 114 ? 3.714 39.375 -17.173 1.00 10.96 155 MET B N 1
ATOM 950 C CA . MET A 1 114 ? 3.603 39.944 -15.843 1.00 10.48 155 MET B CA 1
ATOM 951 C C . MET A 1 114 ? 2.269 40.646 -15.706 1.00 10.98 155 MET B C 1
ATOM 952 O O . MET A 1 114 ? 1.903 41.474 -16.571 1.00 11.15 155 MET B O 1
ATOM 957 N N . VAL A 1 115 ? 1.524 40.332 -14.649 1.00 10.30 156 VAL B N 1
ATOM 958 C CA . VAL A 1 115 ? 0.273 41.040 -14.368 1.00 10.40 156 VAL B CA 1
ATOM 959 C C . VAL A 1 115 ? 0.618 42.104 -13.363 1.00 11.02 156 VAL B C 1
ATOM 960 O O . VAL A 1 115 ? 0.875 41.815 -12.209 1.00 10.75 156 VAL B O 1
ATOM 964 N N . VAL A 1 116 ? 0.615 43.370 -13.781 1.00 11.21 157 VAL B N 1
ATOM 965 C CA . VAL A 1 116 ? 0.946 44.441 -12.871 1.00 11.63 157 VAL B CA 1
ATOM 966 C C . VAL A 1 116 ? -0.336 44.878 -12.183 1.00 11.76 157 VAL B C 1
ATOM 967 O O . VAL A 1 116 ? -1.364 45.065 -12.846 1.00 12.47 157 VAL B O 1
ATOM 971 N N . HIS A 1 117 ? -0.239 45.045 -10.877 1.00 11.39 158 HIS B N 1
ATOM 972 C CA . HIS A 1 117 ? -1.320 45.435 -9.989 1.00 12.19 158 HIS B CA 1
ATOM 973 C C . HIS A 1 117 ? -1.119 46.880 -9.563 1.00 12.99 158 HIS B C 1
ATOM 974 O O . HIS A 1 117 ? -0.036 47.253 -9.212 1.00 11.72 158 HIS B O 1
ATOM 981 N N . ASN A 1 118 ? -2.187 47.684 -9.641 1.00 12.99 159 ASN B N 1
ATOM 982 C CA . ASN A 1 118 ? -2.174 49.058 -9.141 1.00 14.32 159 ASN B CA 1
ATOM 983 C C . ASN A 1 118 ? -3.276 49.176 -8.099 1.00 15.37 159 ASN B C 1
ATOM 984 O O . ASN A 1 118 ? -4.465 49.103 -8.442 1.00 16.97 159 ASN B O 1
ATOM 989 N N . GLU A 1 119 ? -2.868 49.343 -6.837 1.00 16.09 160 GLU B N 1
ATOM 990 C CA A GLU A 1 119 ? -3.796 49.497 -5.724 0.50 16.87 160 GLU B CA 1
ATOM 991 C CA B GLU A 1 119 ? -3.802 49.487 -5.725 0.50 17.35 160 GLU B CA 1
ATOM 992 C C . GLU A 1 119 ? -4.278 50.945 -5.551 1.00 17.03 160 GLU B C 1
ATOM 993 O O . GLU A 1 119 ? -5.088 51.200 -4.698 1.00 17.99 160 GLU B O 1
ATOM 1004 N N . ASN A 1 120 ? -3.748 51.870 -6.346 1.00 16.91 161 ASN B N 1
ATOM 1005 C CA . ASN A 1 120 ? -4.118 53.307 -6.247 1.00 18.07 161 ASN B CA 1
ATOM 1006 C C . ASN A 1 120 ? -5.394 53.588 -7.040 1.00 18.31 161 ASN B C 1
ATOM 1007 O O . ASN A 1 120 ? -5.386 53.500 -8.254 1.00 16.91 161 ASN B O 1
ATOM 1012 N N . PRO A 1 121 ? -6.496 53.970 -6.350 1.00 21.30 162 PRO B N 1
ATOM 1013 C CA . PRO A 1 121 ? -7.745 54.318 -7.057 1.00 23.66 162 PRO B CA 1
ATOM 1014 C C . PRO A 1 121 ? -7.755 55.702 -7.698 1.00 25.72 162 PRO B C 1
ATOM 1015 O O . PRO A 1 121 ? -8.653 55.977 -8.500 1.00 27.56 162 PRO B O 1
ATOM 1019 N N . ASP A 1 122 ? -6.771 56.534 -7.380 1.00 26.23 163 ASP B N 1
ATOM 1020 C CA . ASP A 1 122 ? -6.718 57.948 -7.813 1.00 27.03 163 ASP B CA 1
ATOM 1021 C C . ASP A 1 122 ? -6.014 58.182 -9.141 1.00 27.89 163 ASP B C 1
ATOM 1022 O O . ASP A 1 122 ? -6.226 59.226 -9.788 1.00 25.62 163 ASP B O 1
ATOM 1027 N N . LYS A 1 123 ? -5.117 57.279 -9.540 1.00 25.04 164 LYS B N 1
ATOM 1028 C CA . LYS A 1 123 ? -4.396 57.465 -10.778 1.00 25.66 164 LYS B CA 1
ATOM 1029 C C . LYS A 1 123 ? -3.934 56.131 -11.351 1.00 26.10 164 LYS B C 1
ATOM 1030 O O . LYS A 1 123 ? -3.742 55.153 -10.604 1.00 24.51 164 LYS B O 1
ATOM 1036 N N . PRO A 1 124 ? -3.785 56.083 -12.682 1.00 24.16 165 PRO B N 1
ATOM 1037 C CA . PRO A 1 124 ? -3.140 54.965 -13.329 1.00 23.13 165 PRO B CA 1
ATOM 1038 C C . PRO A 1 124 ? -1.663 55.153 -13.190 1.00 22.11 165 PRO B C 1
ATOM 1039 O O . PRO A 1 124 ? -1.198 56.196 -12.746 1.00 22.98 165 PRO B O 1
ATOM 1043 N N . ILE A 1 125 ? -0.898 54.147 -13.571 1.00 19.42 166 ILE B N 1
ATOM 1044 C CA . ILE A 1 125 ? 0.525 54.304 -13.602 1.00 20.03 166 ILE B CA 1
ATOM 1045 C C . ILE A 1 125 ? 1.040 53.665 -14.882 1.00 20.11 166 ILE B C 1
ATOM 1046 O O . ILE A 1 125 ? 0.580 52.590 -15.282 1.00 22.14 166 ILE B O 1
ATOM 1051 N N . THR A 1 126 ? 1.980 54.335 -15.514 1.00 19.99 167 THR B N 1
ATOM 1052 C CA . THR A 1 126 ? 2.613 53.819 -16.702 1.00 21.48 167 THR B CA 1
ATOM 1053 C C . THR A 1 126 ? 4.025 53.435 -16.333 1.00 21.71 167 THR B C 1
ATOM 1054 O O . THR A 1 126 ? 4.795 54.237 -15.798 1.00 21.13 167 THR B O 1
ATOM 1058 N N . LEU A 1 127 ? 4.380 52.185 -16.626 1.00 18.55 168 LEU B N 1
ATOM 1059 C CA . LEU A 1 127 ? 5.725 51.753 -16.448 1.00 18.18 168 LEU B CA 1
ATOM 1060 C C . LEU A 1 127 ? 6.362 51.700 -17.829 1.00 17.56 168 LEU B C 1
ATOM 1061 O O . LEU A 1 127 ? 5.889 50.957 -18.690 1.00 17.47 168 LEU B O 1
ATOM 1066 N N . PRO A 1 128 ? 7.443 52.463 -18.042 1.00 18.43 169 PRO B N 1
ATOM 1067 C CA . PRO A 1 128 ? 8.081 52.411 -19.352 1.00 19.15 169 PRO B CA 1
ATOM 1068 C C . PRO A 1 128 ? 8.679 51.081 -19.744 1.00 18.52 169 PRO B C 1
ATOM 1069 O O . PRO A 1 128 ? 9.006 50.224 -18.894 1.00 18.32 169 PRO B O 1
ATOM 1073 N N . ALA A 1 129 ? 8.943 50.935 -21.031 1.00 17.13 170 ALA B N 1
ATOM 1074 C CA . ALA A 1 129 ? 9.812 49.881 -21.466 1.00 17.38 170 ALA B CA 1
ATOM 1075 C C . ALA A 1 129 ? 11.119 49.916 -20.708 1.00 17.57 170 ALA B C 1
ATOM 1076 O O . ALA A 1 129 ? 11.693 50.996 -20.441 1.00 18.33 170 ALA B O 1
ATOM 1078 N N . GLY A 1 130 ? 11.636 48.739 -20.414 1.00 16.07 171 GLY B N 1
ATOM 1079 C CA . GLY A 1 130 ? 12.868 48.600 -19.678 1.00 16.75 171 GLY B CA 1
ATOM 1080 C C . GLY A 1 130 ? 12.670 48.646 -18.170 1.00 15.59 171 GLY B C 1
ATOM 1081 O O . GLY A 1 130 ? 13.647 48.634 -17.427 1.00 16.54 171 GLY B O 1
ATOM 1082 N N . THR A 1 131 ? 11.417 48.615 -17.726 1.00 14.75 172 THR B N 1
ATOM 1083 C CA . THR A 1 131 ? 11.122 48.469 -16.294 1.00 14.40 172 THR B CA 1
ATOM 1084 C C . THR A 1 131 ? 11.578 47.079 -15.842 1.00 13.29 172 THR B C 1
ATOM 1085 O O . THR A 1 131 ? 11.291 46.078 -16.509 1.00 12.15 172 THR B O 1
ATOM 1089 N N . LYS A 1 132 ? 12.251 47.056 -14.689 1.00 12.51 173 LYS B N 1
ATOM 1090 C CA . LYS A 1 132 ? 12.763 45.831 -14.084 1.00 12.43 173 LYS B CA 1
ATOM 1091 C C . LYS A 1 132 ? 11.831 45.372 -12.989 1.00 11.20 173 LYS B C 1
ATOM 1092 O O . LYS A 1 132 ? 11.364 46.178 -12.182 1.00 12.11 173 LYS B O 1
ATOM 1098 N N . PHE A 1 133 ? 11.534 44.068 -13.004 1.00 9.74 174 PHE B N 1
ATOM 1099 C CA . PHE A 1 133 ? 10.631 43.429 -12.054 1.00 9.20 174 PHE B CA 1
ATOM 1100 C C . PHE A 1 133 ? 11.454 42.348 -11.405 1.00 8.61 174 PHE B C 1
ATOM 1101 O O . PHE A 1 133 ? 12.036 41.531 -12.108 1.00 8.90 174 PHE B O 1
ATOM 1109 N N . THR A 1 134 ? 11.503 42.314 -10.065 1.00 7.92 175 THR B N 1
ATOM 1110 C CA . THR A 1 134 ? 12.351 41.345 -9.345 1.00 8.87 175 THR B CA 1
ATOM 1111 C C . THR A 1 134 ? 11.470 40.513 -8.411 1.00 8.08 175 THR B C 1
ATOM 1112 O O . THR A 1 134 ? 10.703 41.056 -7.637 1.00 8.47 175 THR B O 1
ATOM 1116 N N . GLY A 1 135 ? 11.604 39.188 -8.490 1.00 7.76 176 GLY B N 1
ATOM 1117 C CA . GLY A 1 135 ? 10.748 38.310 -7.711 1.00 7.94 176 GLY B CA 1
ATOM 1118 C C . GLY A 1 135 ? 11.127 38.418 -6.248 1.00 7.77 176 GLY B C 1
ATOM 1119 O O . GLY A 1 135 ? 12.293 38.232 -5.859 1.00 8.04 176 GLY B O 1
ATOM 1120 N N . LYS A 1 136 ? 10.148 38.686 -5.403 1.00 7.63 177 LYS B N 1
ATOM 1121 C CA . LYS A 1 136 ? 10.447 38.896 -3.993 1.00 7.84 177 LYS B CA 1
ATOM 1122 C C . LYS A 1 136 ? 10.934 37.619 -3.304 1.00 7.61 177 LYS B C 1
ATOM 1123 O O . LYS A 1 136 ? 11.735 37.670 -2.363 1.00 7.91 177 LYS B O 1
ATOM 1129 N N . GLU A 1 137 ? 10.440 36.489 -3.758 1.00 8.09 178 GLU B N 1
ATOM 1130 C CA . GLU A 1 137 ? 10.948 35.198 -3.291 1.00 8.68 178 GLU B CA 1
ATOM 1131 C C . GLU A 1 137 ? 12.104 34.704 -4.149 1.00 8.50 178 GLU B C 1
ATOM 1132 O O . GLU A 1 137 ? 13.145 34.289 -3.615 1.00 8.35 178 GLU B O 1
ATOM 1138 N N . ASN A 1 138 ? 11.909 34.668 -5.465 1.00 8.07 179 ASN B N 1
ATOM 1139 C CA . ASN A 1 138 ? 12.930 34.042 -6.339 1.00 8.09 179 ASN B CA 1
ATOM 1140 C C . ASN A 1 138 ? 14.183 34.870 -6.586 1.00 8.89 179 ASN B C 1
ATOM 1141 O O . ASN A 1 138 ? 15.198 34.311 -7.018 1.00 9.73 179 ASN B O 1
ATOM 1146 N N . GLY A 1 139 ? 14.128 36.171 -6.355 1.00 8.65 180 GLY B N 1
ATOM 1147 C CA . GLY A 1 139 ? 15.281 37.053 -6.516 1.00 8.64 180 GLY B CA 1
ATOM 1148 C C . GLY A 1 139 ? 15.672 37.303 -7.945 1.00 9.03 180 GLY B C 1
ATOM 1149 O O . GLY A 1 139 ? 16.725 37.908 -8.149 1.00 10.45 180 GLY B O 1
ATOM 1150 N N . LYS A 1 140 ? 14.858 36.876 -8.906 1.00 8.65 181 LYS B N 1
ATOM 1151 C CA . LYS A 1 140 ? 15.211 36.971 -10.333 1.00 9.72 181 LYS B CA 1
ATOM 1152 C C . LYS A 1 140 ? 14.561 38.175 -10.973 1.00 9.71 181 LYS B C 1
ATOM 1153 O O . LYS A 1 140 ? 13.454 38.563 -10.613 1.00 8.48 181 LYS B O 1
ATOM 1159 N N . THR A 1 141 ? 15.254 38.776 -11.939 1.00 10.18 182 THR B N 1
ATOM 1160 C CA . THR A 1 141 ? 14.810 40.005 -12.583 1.00 10.45 182 THR B CA 1
ATOM 1161 C C . THR A 1 141 ? 14.405 39.780 -14.050 1.00 10.23 182 THR B C 1
ATOM 1162 O O . THR A 1 141 ? 15.054 39.036 -14.776 1.00 10.59 182 THR B O 1
ATOM 1166 N N . PHE A 1 142 ? 13.341 40.456 -14.434 1.00 10.17 183 PHE B N 1
ATOM 1167 C CA . PHE A 1 142 ? 12.797 40.459 -15.790 1.00 10.41 183 PHE B CA 1
ATOM 1168 C C . PHE A 1 142 ? 12.493 41.855 -16.189 1.00 11.18 183 PHE B C 1
ATOM 1169 O O . PHE A 1 142 ? 12.127 42.679 -15.342 1.00 10.26 183 PHE B O 1
ATOM 1177 N N . VAL A 1 143 ? 12.648 42.131 -17.484 1.00 11.34 184 VAL B N 1
ATOM 1178 C CA A VAL A 1 143 ? 12.519 43.479 -18.016 0.50 11.43 184 VAL B CA 1
ATOM 1179 C CA B VAL A 1 143 ? 12.471 43.496 -17.984 0.50 11.76 184 VAL B CA 1
ATOM 1180 C C . VAL A 1 143 ? 11.400 43.549 -19.041 1.00 11.30 184 VAL B C 1
ATOM 1181 O O . VAL A 1 143 ? 11.316 42.662 -19.893 1.00 11.71 184 VAL B O 1
ATOM 1188 N N . SER A 1 144 ? 10.568 44.582 -18.988 1.00 11.61 185 SER B N 1
ATOM 1189 C CA . SER A 1 144 ? 9.564 44.772 -20.017 1.00 13.52 185 SER B CA 1
ATOM 1190 C C . SER A 1 144 ? 10.196 45.298 -21.322 1.00 15.71 185 SER B C 1
ATOM 1191 O O . SER A 1 144 ? 11.211 45.974 -21.289 1.00 14.90 185 SER B O 1
ATOM 1194 N N . LYS A 1 145 ? 9.581 44.968 -22.452 1.00 17.40 186 LYS B N 1
ATOM 1195 C CA . LYS A 1 145 ? 10.040 45.432 -23.773 1.00 20.32 186 LYS B CA 1
ATOM 1196 C C . LYS A 1 145 ? 9.199 46.575 -24.338 1.00 20.68 186 LYS B C 1
ATOM 1197 O O . LYS A 1 145 ? 9.619 47.292 -25.265 1.00 24.25 186 LYS B O 1
ATOM 1203 N N . ASP A 1 146 ? 8.030 46.762 -23.771 1.00 19.07 187 ASP B N 1
ATOM 1204 C CA . ASP A 1 146 ? 7.116 47.811 -24.099 1.00 19.82 187 ASP B CA 1
ATOM 1205 C C . ASP A 1 146 ? 6.620 48.472 -22.835 1.00 19.36 187 ASP B C 1
ATOM 1206 O O . ASP A 1 146 ? 6.615 47.873 -21.757 1.00 17.02 187 ASP B O 1
ATOM 1211 N N . PRO A 1 147 ? 6.114 49.696 -22.964 1.00 18.34 188 PRO B N 1
ATOM 1212 C CA . PRO A 1 147 ? 5.422 50.333 -21.851 1.00 18.33 188 PRO B CA 1
ATOM 1213 C C . PRO A 1 147 ? 4.109 49.655 -21.561 1.00 18.19 188 PRO B C 1
ATOM 1214 O O . PRO A 1 147 ? 3.532 48.981 -22.445 1.00 19.50 188 PRO B O 1
ATOM 1218 N N . VAL A 1 148 ? 3.648 49.803 -20.321 1.00 17.96 189 VAL B N 1
ATOM 1219 C CA . VAL A 1 148 ? 2.359 49.309 -19.912 1.00 18.28 189 VAL B CA 1
ATOM 1220 C C . VAL A 1 148 ? 1.625 50.345 -19.091 1.00 19.39 189 VAL B C 1
ATOM 1221 O O . VAL A 1 148 ? 2.208 50.971 -18.170 1.00 17.86 189 VAL B O 1
ATOM 1225 N N . LEU A 1 149 ? 0.351 50.480 -19.426 1.00 20.59 190 LEU B N 1
ATOM 1226 C CA . LEU A 1 149 ? -0.577 51.350 -18.762 1.00 23.33 190 LEU B CA 1
ATOM 1227 C C . LEU A 1 149 ? -1.393 50.507 -17.817 1.00 22.86 190 LEU B C 1
ATOM 1228 O O . LEU A 1 149 ? -2.185 49.665 -18.248 1.00 26.29 190 LEU B O 1
ATOM 1233 N N . VAL A 1 150 ? -1.198 50.723 -16.522 1.00 21.02 191 VAL B N 1
ATOM 1234 C CA . VAL A 1 150 ? -1.921 49.986 -15.521 1.00 20.80 191 VAL B CA 1
ATOM 1235 C C . VAL A 1 150 ? -3.011 50.897 -15.017 1.00 21.69 191 VAL B C 1
ATOM 1236 O O . VAL A 1 150 ? -2.697 51.959 -14.466 1.00 22.38 191 VAL B O 1
ATOM 1240 N N . PRO A 1 151 ? -4.275 50.506 -15.215 1.00 22.51 192 PRO B N 1
ATOM 1241 C CA . PRO A 1 151 ? -5.364 51.435 -14.856 1.00 22.84 192 PRO B CA 1
ATOM 1242 C C . PRO A 1 151 ? -5.435 51.672 -13.375 1.00 23.18 192 PRO B C 1
ATOM 1243 O O . PRO A 1 151 ? -4.900 50.886 -12.560 1.00 20.13 192 PRO B O 1
ATOM 1247 N N . ARG A 1 152 ? -6.108 52.760 -13.014 1.00 22.68 193 ARG B N 1
ATOM 1248 C CA . ARG A 1 152 ? -6.467 53.019 -11.641 1.00 22.29 193 ARG B CA 1
ATOM 1249 C C . ARG A 1 152 ? -7.205 51.825 -11.075 1.00 21.45 193 ARG B C 1
ATOM 1250 O O . ARG A 1 152 ? -7.884 51.106 -11.794 1.00 21.67 193 ARG B O 1
ATOM 1258 N N . ALA A 1 153 ? -7.046 51.613 -9.776 1.00 19.57 194 ALA B N 1
ATOM 1259 C CA . ALA A 1 153 ? -7.884 50.714 -9.032 1.00 22.16 194 ALA B CA 1
ATOM 1260 C C . ALA A 1 153 ? -9.320 51.226 -9.106 1.00 26.15 194 ALA B C 1
ATOM 1261 O O . ALA A 1 153 ? -9.532 52.423 -9.091 1.00 25.59 194 ALA B O 1
ATOM 1263 N N . GLU A 1 154 ? -10.264 50.303 -9.256 1.00 28.95 195 GLU B N 1
ATOM 1264 C CA . GLU A 1 154 ? -11.693 50.640 -9.380 1.00 30.95 195 GLU B CA 1
ATOM 1265 C C . GLU A 1 154 ? -12.321 50.517 -8.008 1.00 33.40 195 GLU B C 1
ATOM 1266 O O . GLU A 1 154 ? -12.224 49.480 -7.350 1.00 30.93 195 GLU B O 1
ATOM 1272 N N . LYS A 1 155 ? -12.981 51.590 -7.582 1.00 35.23 196 LYS B N 1
ATOM 1273 C CA . LYS A 1 155 ? -13.701 51.597 -6.318 1.00 36.47 196 LYS B CA 1
ATOM 1274 C C . LYS A 1 155 ? -14.954 50.770 -6.537 1.00 38.55 196 LYS B C 1
ATOM 1275 O O . LYS A 1 155 ? -15.642 50.939 -7.556 1.00 38.34 196 LYS B O 1
ATOM 1281 N N . VAL A 1 156 ? -15.221 49.836 -5.623 1.00 40.36 197 VAL B N 1
ATOM 1282 C CA . VAL A 1 156 ? -16.470 49.059 -5.675 1.00 41.16 197 VAL B CA 1
ATOM 1283 C C . VAL A 1 156 ? -17.355 49.516 -4.509 1.00 43.39 197 VAL B C 1
ATOM 1284 O O . VAL A 1 156 ? -16.867 49.759 -3.392 1.00 39.61 197 VAL B O 1
ATOM 1288 N N . PHE A 1 157 ? -18.648 49.651 -4.810 1.00 46.72 198 PHE B N 1
ATOM 1289 C CA . PHE A 1 157 ? -19.658 50.185 -3.881 1.00 50.88 198 PHE B CA 1
ATOM 1290 C C . PHE A 1 157 ? -20.768 49.140 -3.630 1.00 53.90 198 PHE B C 1
ATOM 1291 O O . PHE A 1 157 ? -21.022 48.295 -4.494 1.00 50.65 198 PHE B O 1
ATOM 1299 N N . ASP A 1 158 ? -21.407 49.194 -2.453 1.00 60.86 199 ASP B N 1
ATOM 1300 C CA . ASP A 1 158 ? -22.518 48.268 -2.083 1.00 64.48 199 ASP B CA 1
ATOM 1301 C C . ASP A 1 158 ? -23.642 48.267 -3.132 1.00 61.28 199 ASP B C 1
ATOM 1302 O O . ASP A 1 158 ? -24.252 49.303 -3.396 1.00 54.45 199 ASP B O 1
ATOM 1307 N N . GLY A 1 162 ? -25.024 52.162 -1.731 1.00 58.48 203 GLY B N 1
ATOM 1308 C CA . GLY A 1 162 ? -23.830 52.581 -2.461 1.00 56.82 203 GLY B CA 1
ATOM 1309 C C . GLY A 1 162 ? -22.618 52.951 -1.612 1.00 56.96 203 GLY B C 1
ATOM 1310 O O . GLY A 1 162 ? -21.808 53.781 -2.036 1.00 57.87 203 GLY B O 1
ATOM 1311 N N . ALA A 1 163 ? -22.481 52.345 -0.426 1.00 54.56 204 ALA B N 1
ATOM 1312 C CA . ALA A 1 163 ? -21.325 52.582 0.456 1.00 53.61 204 ALA B CA 1
ATOM 1313 C C . ALA A 1 163 ? -20.050 51.950 -0.122 1.00 55.43 204 ALA B C 1
ATOM 1314 O O . ALA A 1 163 ? -20.105 50.879 -0.746 1.00 52.16 204 ALA B O 1
ATOM 1316 N N . PHE A 1 164 ? -18.916 52.620 0.087 1.00 55.52 205 PHE B N 1
ATOM 1317 C CA . PHE A 1 164 ? -17.615 52.145 -0.400 1.00 56.62 205 PHE B CA 1
ATOM 1318 C C . PHE A 1 164 ? -17.232 50.852 0.329 1.00 54.76 205 PHE B C 1
ATOM 1319 O O . PHE A 1 164 ? -17.272 50.796 1.561 1.00 52.11 205 PHE B O 1
ATOM 1327 N N . VAL A 1 165 ? -16.877 49.829 -0.448 1.00 50.99 206 VAL B N 1
ATOM 1328 C CA . VAL A 1 165 ? -16.489 48.521 0.083 1.00 51.78 206 VAL B CA 1
ATOM 1329 C C . VAL A 1 165 ? -14.963 48.446 0.092 1.00 51.84 206 VAL B C 1
ATOM 1330 O O . VAL A 1 165 ? -14.347 48.394 1.158 1.00 50.93 206 VAL B O 1
ATOM 1334 N N . ARG A 1 166 ? -14.376 48.479 -1.106 1.00 49.78 207 ARG B N 1
ATOM 1335 C CA . ARG A 1 166 ? -12.934 48.271 -1.306 1.00 49.72 207 ARG B CA 1
ATOM 1336 C C . ARG A 1 166 ? -12.518 48.778 -2.690 1.00 48.04 207 ARG B C 1
ATOM 1337 O O . ARG A 1 166 ? -13.366 49.181 -3.510 1.00 43.13 207 ARG B O 1
ATOM 1345 N N . ASN A 1 167 ? -11.207 48.707 -2.933 1.00 45.56 208 ASN B N 1
ATOM 1346 C CA . ASN A 1 167 ? -10.608 48.910 -4.254 1.00 41.56 208 ASN B CA 1
ATOM 1347 C C . ASN A 1 167 ? -10.163 47.594 -4.865 1.00 39.37 208 ASN B C 1
ATOM 1348 O O . ASN A 1 167 ? -9.331 46.900 -4.280 1.00 37.70 208 ASN B O 1
ATOM 1353 N N . ASP A 1 168 ? -10.718 47.266 -6.033 1.00 36.20 209 ASP B N 1
ATOM 1354 C CA . ASP A 1 168 ? -10.182 46.220 -6.897 1.00 34.89 209 ASP B CA 1
ATOM 1355 C C . ASP A 1 168 ? -8.991 46.788 -7.648 1.00 31.43 209 ASP B C 1
ATOM 1356 O O . ASP A 1 168 ? -9.145 47.789 -8.367 1.00 28.18 209 ASP B O 1
ATOM 1361 N N . PRO A 1 169 ? -7.808 46.146 -7.526 1.00 28.04 210 PRO B N 1
ATOM 1362 C CA . PRO A 1 169 ? -6.646 46.777 -8.160 1.00 25.35 210 PRO B CA 1
ATOM 1363 C C . PRO A 1 169 ? -6.792 46.828 -9.660 1.00 21.53 210 PRO B C 1
ATOM 1364 O O . PRO A 1 169 ? -7.404 45.944 -10.250 1.00 21.01 210 PRO B O 1
ATOM 1368 N N . GLY A 1 170 ? -6.263 47.866 -10.270 1.00 18.12 211 GLY B N 1
ATOM 1369 C CA . GLY A 1 170 ? -6.145 47.901 -11.699 1.00 17.29 211 GLY B CA 1
ATOM 1370 C C . GLY A 1 170 ? -5.101 46.857 -12.109 1.00 16.80 211 GLY B C 1
ATOM 1371 O O . GLY A 1 170 ? -4.104 46.648 -11.380 1.00 15.48 211 GLY B O 1
ATOM 1372 N N . LEU A 1 171 ? -5.320 46.249 -13.269 1.00 15.93 212 LEU B N 1
ATOM 1373 C CA . LEU A 1 171 ? -4.493 45.150 -13.781 1.00 15.44 212 LEU B CA 1
ATOM 1374 C C . LEU A 1 171 ? -4.033 45.478 -15.168 1.00 15.90 212 LEU B C 1
ATOM 1375 O O . LEU A 1 171 ? -4.854 45.837 -16.036 1.00 17.34 212 LEU B O 1
ATOM 1380 N N . GLY A 1 172 ? -2.736 45.383 -15.393 1.00 14.21 213 GLY B N 1
ATOM 1381 C CA . GLY A 1 172 ? -2.135 45.590 -16.684 1.00 15.73 213 GLY B CA 1
ATOM 1382 C C . GLY A 1 172 ? -1.150 44.482 -16.987 1.00 16.51 213 GLY B C 1
ATOM 1383 O O . GLY A 1 172 ? -0.193 44.305 -16.242 1.00 18.53 213 GLY B O 1
ATOM 1384 N N . ARG A 1 173 ? -1.359 43.769 -18.081 1.00 15.94 214 ARG B N 1
ATOM 1385 C CA . ARG A 1 173 ? -0.444 42.712 -18.499 1.00 15.71 214 ARG B CA 1
ATOM 1386 C C . ARG A 1 173 ? 0.638 43.208 -19.411 1.00 15.07 214 ARG B C 1
ATOM 1387 O O . ARG A 1 173 ? 0.369 43.967 -20.342 1.00 17.23 214 ARG B O 1
ATOM 1395 N N . ILE A 1 174 ? 1.858 42.735 -19.202 1.00 12.58 215 ILE B N 1
ATOM 1396 C CA . ILE A 1 174 ? 2.996 43.089 -20.028 1.00 12.59 215 ILE B CA 1
ATOM 1397 C C . ILE A 1 174 ? 3.991 41.932 -20.135 1.00 12.00 215 ILE B C 1
ATOM 1398 O O . ILE A 1 174 ? 4.308 41.268 -19.133 1.00 11.68 215 ILE B O 1
ATOM 1403 N N . TYR A 1 175 ? 4.513 41.694 -21.337 1.00 11.31 216 TYR B N 1
ATOM 1404 C CA . TYR A 1 175 ? 5.539 40.705 -21.527 1.00 10.96 216 TYR B CA 1
ATOM 1405 C C . TYR A 1 175 ? 6.830 41.202 -20.871 1.00 11.07 216 TYR B C 1
ATOM 1406 O O . TYR A 1 175 ? 7.250 42.358 -21.085 1.00 12.00 216 TYR B O 1
ATOM 1415 N N . VAL A 1 176 ? 7.468 40.326 -20.115 1.00 10.29 217 VAL B N 1
ATOM 1416 C CA . VAL A 1 176 ? 8.761 40.558 -19.545 1.00 10.35 217 VAL B CA 1
ATOM 1417 C C . VAL A 1 176 ? 9.717 39.445 -19.908 1.00 10.70 217 VAL B C 1
ATOM 1418 O O . VAL A 1 176 ? 9.308 38.324 -20.194 1.00 10.81 217 VAL B O 1
ATOM 1422 N N . GLU A 1 177 ? 11.006 39.758 -19.935 1.00 11.32 218 GLU B N 1
ATOM 1423 C CA . GLU A 1 177 ? 12.023 38.824 -20.350 1.00 12.04 218 GLU B CA 1
ATOM 1424 C C . GLU A 1 177 ? 13.293 38.991 -19.549 1.00 10.99 218 GLU B C 1
ATOM 1425 O O . GLU A 1 177 ? 13.663 40.127 -19.213 1.00 11.08 218 GLU B O 1
ATOM 1431 N N . ALA A 1 178 ? 14.008 37.911 -19.324 1.00 10.63 219 ALA B N 1
ATOM 1432 C CA . ALA A 1 178 ? 15.321 37.984 -18.674 1.00 11.96 219 ALA B CA 1
ATOM 1433 C C . ALA A 1 178 ? 16.289 38.776 -19.561 1.00 13.29 219 ALA B C 1
ATOM 1434 O O . ALA A 1 178 ? 16.168 38.768 -20.762 1.00 13.67 219 ALA B O 1
ATOM 1436 N N . GLN A 1 179 ? 17.237 39.431 -18.922 1.00 15.23 220 GLN B N 1
ATOM 1437 C CA . GLN A 1 179 ? 18.274 40.183 -19.663 1.00 17.25 220 GLN B CA 1
ATOM 1438 C C . GLN A 1 179 ? 19.234 39.265 -20.398 1.00 17.70 220 GLN B C 1
ATOM 1439 O O . GLN A 1 179 ? 19.699 39.596 -21.500 1.00 19.79 220 GLN B O 1
ATOM 1445 N N . LYS A 1 180 ? 19.520 38.113 -19.818 1.00 15.92 221 LYS B N 1
ATOM 1446 C CA . LYS A 1 180 ? 20.482 37.151 -20.358 1.00 17.81 221 LYS B CA 1
ATOM 1447 C C . LYS A 1 180 ? 19.829 35.828 -20.720 1.00 17.72 221 LYS B C 1
ATOM 1448 O O . LYS A 1 180 ? 18.855 35.413 -20.100 1.00 16.65 221 LYS B O 1
ATOM 1454 N N . SER A 1 181 ? 20.412 35.150 -21.702 1.00 15.97 222 SER B N 1
ATOM 1455 C CA . SER A 1 181 ? 19.924 33.850 -22.152 1.00 16.41 222 SER B CA 1
ATOM 1456 C C . SER A 1 181 ? 20.236 32.776 -21.158 1.00 17.03 222 SER B C 1
ATOM 1457 O O . SER A 1 181 ? 21.206 32.874 -20.407 1.00 19.04 222 SER B O 1
ATOM 1460 N N . GLY A 1 182 ? 19.404 31.734 -21.145 1.00 17.68 223 GLY B N 1
ATOM 1461 C CA . GLY A 1 182 ? 19.708 30.522 -20.435 1.00 17.94 223 GLY B CA 1
ATOM 1462 C C . GLY A 1 182 ? 18.726 30.160 -19.332 1.00 18.00 223 GLY B C 1
ATOM 1463 O O . GLY A 1 182 ? 18.042 31.022 -18.764 1.00 15.88 223 GLY B O 1
ATOM 1464 N N . SER A 1 183 ? 18.711 28.879 -19.002 1.00 18.21 224 SER B N 1
ATOM 1465 C CA . SER A 1 183 ? 17.761 28.353 -18.033 1.00 18.73 224 SER B CA 1
ATOM 1466 C C . SER A 1 183 ? 18.028 28.796 -16.603 1.00 17.12 224 SER B C 1
ATOM 1467 O O . SER A 1 183 ? 17.113 28.793 -15.807 1.00 15.72 224 SER B O 1
ATOM 1470 N N . ALA A 1 184 ? 19.232 29.290 -16.279 1.00 17.15 225 ALA B N 1
ATOM 1471 C CA . ALA A 1 184 ? 19.530 29.776 -14.934 1.00 16.99 225 ALA B CA 1
ATOM 1472 C C . ALA A 1 184 ? 18.671 30.988 -14.527 1.00 16.05 225 ALA B C 1
ATOM 1473 O O . ALA A 1 184 ? 18.510 31.288 -13.329 1.00 18.58 225 ALA B O 1
ATOM 1475 N N . TYR A 1 185 ? 18.144 31.683 -15.507 1.00 13.99 226 TYR B N 1
ATOM 1476 C CA . TYR A 1 185 ? 17.350 32.869 -15.270 1.00 13.17 226 TYR B CA 1
ATOM 1477 C C . TYR A 1 185 ? 15.844 32.636 -15.270 1.00 12.22 226 TYR B C 1
ATOM 1478 O O . TYR A 1 185 ? 15.089 33.590 -15.134 1.00 12.40 226 TYR B O 1
ATOM 1487 N N A GLU A 1 186 ? 15.427 31.381 -15.424 0.50 12.18 227 GLU B N 1
ATOM 1488 N N B GLU A 1 186 ? 15.413 31.395 -15.425 0.50 12.03 227 GLU B N 1
ATOM 1489 C CA A GLU A 1 186 ? 14.012 31.017 -15.423 0.50 11.94 227 GLU B CA 1
ATOM 1490 C CA B GLU A 1 186 ? 13.992 31.104 -15.464 0.50 11.69 227 GLU B CA 1
ATOM 1491 C C A GLU A 1 186 ? 13.440 30.961 -14.025 0.50 10.42 227 GLU B C 1
ATOM 1492 C C B GLU A 1 186 ? 13.431 30.881 -14.067 0.50 10.27 227 GLU B C 1
ATOM 1493 O O A GLU A 1 186 ? 14.155 30.736 -13.043 0.50 10.66 227 GLU B O 1
ATOM 1494 O O B GLU A 1 186 ? 14.149 30.466 -13.136 0.50 10.22 227 GLU B O 1
ATOM 1505 N N . THR A 1 187 ? 12.119 31.087 -13.956 1.00 9.90 228 THR B N 1
ATOM 1506 C CA . THR A 1 187 ? 11.375 30.754 -12.751 1.00 9.66 228 THR B CA 1
ATOM 1507 C C . THR A 1 187 ? 10.428 29.627 -13.066 1.00 9.51 228 THR B C 1
ATOM 1508 O O . THR A 1 187 ? 10.053 29.407 -14.224 1.00 9.90 228 THR B O 1
ATOM 1512 N N . GLY A 1 188 ? 9.989 28.918 -12.020 1.00 9.56 229 GLY B N 1
ATOM 1513 C CA . GLY A 1 188 ? 9.075 27.799 -12.218 1.00 9.49 229 GLY B CA 1
ATOM 1514 C C . GLY A 1 188 ? 7.763 27.894 -11.478 1.00 9.97 229 GLY B C 1
ATOM 1515 O O . GLY A 1 188 ? 6.928 27.037 -11.664 1.00 11.06 229 GLY B O 1
ATOM 1516 N N . THR A 1 189 ? 7.578 28.923 -10.670 1.00 9.83 230 THR B N 1
ATOM 1517 C CA . THR A 1 189 ? 6.341 29.077 -9.901 1.00 9.77 230 THR B CA 1
ATOM 1518 C C . THR A 1 189 ? 5.976 30.549 -9.868 1.00 9.71 230 THR B C 1
ATOM 1519 O O . THR A 1 189 ? 6.795 31.409 -10.182 1.00 9.33 230 THR B O 1
ATOM 1523 N N . GLU A 1 190 ? 4.755 30.829 -9.444 1.00 9.70 231 GLU B N 1
ATOM 1524 C CA . GLU A 1 190 ? 4.307 32.195 -9.283 1.00 10.08 231 GLU B CA 1
ATOM 1525 C C . GLU A 1 190 ? 5.164 32.942 -8.267 1.00 9.74 231 GLU B C 1
ATOM 1526 O O . GLU A 1 190 ? 5.527 32.400 -7.219 1.00 10.97 231 GLU B O 1
ATOM 1532 N N . ASP A 1 191 ? 5.395 34.221 -8.517 1.00 8.37 232 ASP B N 1
ATOM 1533 C CA . ASP A 1 191 ? 5.965 35.101 -7.520 1.00 8.30 232 ASP B CA 1
ATOM 1534 C C . ASP A 1 191 ? 5.324 36.490 -7.640 1.00 8.20 232 ASP B C 1
ATOM 1535 O O . ASP A 1 191 ? 4.658 36.775 -8.616 1.00 7.97 232 ASP B O 1
ATOM 1540 N N . ASN A 1 192 ? 5.501 37.260 -6.586 1.00 8.96 233 ASN B N 1
ATOM 1541 C CA . ASN A 1 192 ? 5.158 38.665 -6.509 1.00 9.45 233 ASN B CA 1
ATOM 1542 C C . ASN A 1 192 ? 6.427 39.421 -6.788 1.00 8.99 233 ASN B C 1
ATOM 1543 O O . ASN A 1 192 ? 7.494 39.116 -6.184 1.00 8.82 233 ASN B O 1
ATOM 1548 N N . TYR A 1 193 ? 6.349 40.390 -7.688 1.00 8.39 234 TYR B N 1
ATOM 1549 C CA . TYR A 1 193 ? 7.514 41.063 -8.223 1.00 7.80 234 TYR B CA 1
ATOM 1550 C C . TYR A 1 193 ? 7.545 42.508 -7.796 1.00 8.54 234 TYR B C 1
ATOM 1551 O O . TYR A 1 193 ? 6.551 43.204 -7.942 1.00 8.46 234 TYR B O 1
ATOM 1560 N N . ARG A 1 194 ? 8.684 42.963 -7.303 1.00 8.09 235 ARG B N 1
ATOM 1561 C CA . ARG A 1 194 ? 8.924 44.355 -6.979 1.00 9.01 235 ARG B CA 1
ATOM 1562 C C . ARG A 1 194 ? 9.241 45.109 -8.266 1.00 9.50 235 ARG B C 1
ATOM 1563 O O . ARG A 1 194 ? 9.990 44.641 -9.060 1.00 10.12 235 ARG B O 1
ATOM 1571 N N . VAL A 1 195 ? 8.638 46.283 -8.443 1.00 11.17 236 VAL B N 1
ATOM 1572 C CA . VAL A 1 195 ? 8.944 47.149 -9.575 1.00 12.01 236 VAL B CA 1
ATOM 1573 C C . VAL A 1 195 ? 10.080 48.071 -9.201 1.00 13.17 236 VAL B C 1
ATOM 1574 O O . VAL A 1 195 ? 9.923 48.929 -8.327 1.00 14.00 236 VAL B O 1
ATOM 1578 N N . GLN A 1 196 ? 11.224 47.883 -9.838 1.00 13.15 237 GLN B N 1
ATOM 1579 C CA . GLN A 1 196 ? 12.399 48.695 -9.510 1.00 14.84 237 GLN B CA 1
ATOM 1580 C C . GLN A 1 196 ? 12.200 50.158 -9.932 1.00 16.16 237 GLN B C 1
ATOM 1581 O O . GLN A 1 196 ? 11.639 50.437 -10.975 1.00 16.32 237 GLN B O 1
ATOM 1587 N N . GLY A 1 197 ? 12.655 51.071 -9.082 1.00 16.91 238 GLY B N 1
ATOM 1588 C CA . GLY A 1 197 ? 12.626 52.496 -9.403 1.00 18.62 238 GLY B CA 1
ATOM 1589 C C . GLY A 1 197 ? 11.446 53.271 -8.885 1.00 20.57 238 GLY B C 1
ATOM 1590 O O . GLY A 1 197 ? 11.458 54.478 -8.974 1.00 26.21 238 GLY B O 1
ATOM 1591 N N . LEU A 1 198 ? 10.433 52.601 -8.337 1.00 19.09 239 LEU B N 1
ATOM 1592 C CA . LEU A 1 198 ? 9.358 53.281 -7.642 1.00 18.75 239 LEU B CA 1
ATOM 1593 C C . LEU A 1 198 ? 9.720 53.486 -6.154 1.00 20.01 239 LEU B C 1
ATOM 1594 O O . LEU A 1 198 ? 10.505 52.722 -5.572 1.00 20.09 239 LEU B O 1
ATOM 1599 N N . SER A 1 199 ? 9.112 54.490 -5.528 1.00 20.88 240 SER B N 1
ATOM 1600 C CA . SER A 1 199 ? 9.299 54.733 -4.096 1.00 21.45 240 SER B CA 1
ATOM 1601 C C . SER A 1 199 ? 7.987 55.181 -3.503 1.00 22.04 240 SER B C 1
ATOM 1602 O O . SER A 1 199 ? 7.011 55.411 -4.230 1.00 22.31 240 SER B O 1
ATOM 1605 N N . GLY A 1 200 ? 7.964 55.252 -2.176 1.00 21.41 241 GLY B N 1
ATOM 1606 C CA . GLY A 1 200 ? 6.826 55.808 -1.462 1.00 21.27 241 GLY B CA 1
ATOM 1607 C C . GLY A 1 200 ? 5.540 55.100 -1.817 1.00 19.93 241 GLY B C 1
ATOM 1608 O O . GLY A 1 200 ? 5.503 53.863 -1.891 1.00 17.54 241 GLY B O 1
ATOM 1609 N N . ALA A 1 201 ? 4.466 55.870 -2.021 1.00 20.75 242 ALA B N 1
ATOM 1610 C CA . ALA A 1 201 ? 3.148 55.274 -2.291 1.00 21.27 242 ALA B CA 1
ATOM 1611 C C . ALA A 1 201 ? 3.136 54.415 -3.565 1.00 19.62 242 ALA B C 1
ATOM 1612 O O . ALA A 1 201 ? 2.516 53.364 -3.586 1.00 20.09 242 ALA B O 1
ATOM 1614 N N . ASP A 1 202 ? 3.807 54.872 -4.610 1.00 19.71 243 ASP B N 1
ATOM 1615 C CA . ASP A 1 202 ? 3.829 54.126 -5.863 1.00 19.58 243 ASP B CA 1
ATOM 1616 C C . ASP A 1 202 ? 4.427 52.735 -5.623 1.00 18.09 243 ASP B C 1
ATOM 1617 O O . ASP A 1 202 ? 3.927 51.767 -6.177 1.00 15.98 243 ASP B O 1
ATOM 1622 N N . ALA A 1 203 ? 5.455 52.648 -4.790 1.00 18.13 244 ALA B N 1
ATOM 1623 C CA . ALA A 1 203 ? 6.056 51.348 -4.451 1.00 17.57 244 ALA B CA 1
ATOM 1624 C C . ALA A 1 203 ? 5.115 50.467 -3.661 1.00 18.50 244 ALA B C 1
ATOM 1625 O O . ALA A 1 203 ? 5.033 49.257 -3.917 1.00 19.92 244 ALA B O 1
ATOM 1627 N N . ARG A 1 204 ? 4.402 51.051 -2.699 1.00 19.35 245 ARG B N 1
ATOM 1628 C CA . ARG A 1 204 ? 3.441 50.275 -1.909 1.00 20.72 245 ARG B CA 1
ATOM 1629 C C . ARG A 1 204 ? 2.285 49.794 -2.769 1.00 19.39 245 ARG B C 1
ATOM 1630 O O . ARG A 1 204 ? 1.819 48.660 -2.630 1.00 20.64 245 ARG B O 1
ATOM 1638 N N . ASN A 1 205 ? 1.886 50.627 -3.737 1.00 17.14 246 ASN B N 1
ATOM 1639 C CA . ASN A 1 205 ? 0.689 50.379 -4.506 1.00 16.39 246 ASN B CA 1
ATOM 1640 C C . ASN A 1 205 ? 0.869 49.618 -5.814 1.00 15.01 246 ASN B C 1
ATOM 1641 O O . ASN A 1 205 ? -0.120 49.248 -6.428 1.00 14.97 246 ASN B O 1
ATOM 1646 N N . THR A 1 206 ? 2.103 49.415 -6.269 1.00 12.89 247 THR B N 1
ATOM 1647 C CA . THR A 1 206 ?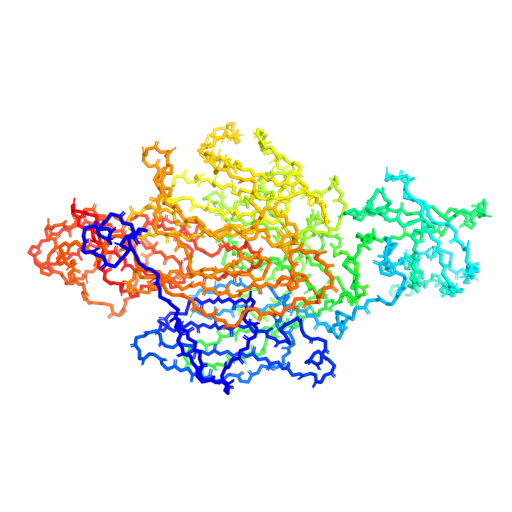 2.336 48.839 -7.579 1.00 12.96 247 THR B CA 1
ATOM 1648 C C . THR A 1 206 ? 3.237 47.617 -7.414 1.00 12.75 247 THR B C 1
ATOM 1649 O O . THR A 1 206 ? 4.322 47.737 -6.849 1.00 13.60 247 THR B O 1
ATOM 1653 N N . TYR A 1 207 ? 2.757 46.475 -7.895 1.00 11.57 248 TYR B N 1
ATOM 1654 C CA . TYR A 1 207 ? 3.613 45.255 -7.901 1.00 11.52 248 TYR B CA 1
ATOM 1655 C C . TYR A 1 207 ? 3.159 44.336 -9.008 1.00 10.72 248 TYR B C 1
ATOM 1656 O O . TYR A 1 207 ? 2.082 44.498 -9.563 1.00 10.32 248 TYR B O 1
ATOM 1665 N N . GLY A 1 208 ? 3.977 43.336 -9.320 1.00 9.28 249 GLY B N 1
ATOM 1666 C CA . GLY A 1 208 ? 3.662 42.392 -10.365 1.00 9.07 249 GLY B CA 1
ATOM 1667 C C . GLY A 1 208 ? 3.365 41.032 -9.790 1.00 8.38 249 GLY B C 1
ATOM 1668 O O . GLY A 1 208 ? 3.847 40.714 -8.682 1.00 7.92 249 GLY B O 1
ATOM 1669 N N . ILE A 1 209 ? 2.552 40.292 -10.491 1.00 8.31 250 ILE B N 1
ATOM 1670 C CA . ILE A 1 209 ? 2.396 38.834 -10.244 1.00 9.60 250 ILE B CA 1
ATOM 1671 C C . ILE A 1 209 ? 2.602 38.115 -11.547 1.00 8.84 250 ILE B C 1
ATOM 1672 O O . ILE A 1 209 ? 1.975 38.452 -12.547 1.00 9.13 250 ILE B O 1
ATOM 1677 N N . ALA A 1 210 ? 3.442 37.078 -11.566 1.00 7.72 251 ALA B N 1
ATOM 1678 C CA . ALA A 1 210 ? 3.613 36.302 -12.755 1.00 8.40 251 ALA B CA 1
ATOM 1679 C C . ALA A 1 210 ? 3.673 34.852 -12.357 1.00 8.50 251 ALA B C 1
ATOM 1680 O O . ALA A 1 210 ? 4.196 34.552 -11.292 1.00 8.92 251 ALA B O 1
ATOM 1682 N N . GLN A 1 211 ? 3.178 34.000 -13.231 1.00 8.82 252 GLN B N 1
ATOM 1683 C CA . GLN A 1 211 ? 3.450 32.576 -13.175 1.00 9.49 252 GLN B CA 1
ATOM 1684 C C . GLN A 1 211 ? 4.845 32.304 -13.686 1.00 9.42 252 GLN B C 1
ATOM 1685 O O . GLN A 1 211 ? 5.667 33.235 -13.791 1.00 9.62 252 GLN B O 1
ATOM 1691 N N . LYS A 1 212 ? 5.185 31.067 -13.967 1.00 10.24 253 LYS B N 1
ATOM 1692 C CA . LYS A 1 212 ? 6.513 30.746 -14.470 1.00 10.57 253 LYS B CA 1
ATOM 1693 C C . LYS A 1 212 ? 6.933 31.644 -15.634 1.00 9.83 253 LYS B C 1
ATOM 1694 O O . LYS A 1 212 ? 6.155 31.904 -16.556 1.00 9.77 253 LYS B O 1
ATOM 1700 N N . LEU A 1 213 ? 8.171 32.072 -15.552 1.00 9.36 254 LEU B N 1
ATOM 1701 C CA . LEU A 1 213 ? 8.825 32.887 -16.587 1.00 9.63 254 LEU B CA 1
ATOM 1702 C C . LEU A 1 213 ? 9.997 32.053 -17.083 1.00 9.45 254 LEU B C 1
ATOM 1703 O O . LEU A 1 213 ? 11.060 31.981 -16.443 1.00 9.33 254 LEU B O 1
ATOM 1708 N N . ALA A 1 214 ? 9.771 31.366 -18.197 1.00 10.63 255 ALA B N 1
ATOM 1709 C CA . ALA A 1 214 ? 10.689 30.360 -18.624 1.00 10.21 255 ALA B CA 1
ATOM 1710 C C . ALA A 1 214 ? 10.711 30.323 -20.162 1.00 10.42 255 ALA B C 1
ATOM 1711 O O . ALA A 1 214 ? 10.496 31.349 -20.777 1.00 10.23 255 ALA B O 1
ATOM 1713 N N . LEU A 1 215 ? 11.023 29.182 -20.749 1.00 10.86 256 LEU B N 1
ATOM 1714 C CA . LEU A 1 215 ? 11.214 29.101 -22.177 1.00 12.33 256 LEU B CA 1
ATOM 1715 C C . LEU A 1 215 ? 10.070 28.551 -22.981 1.00 12.97 256 LEU B C 1
ATOM 1716 O O . LEU A 1 215 ? 10.024 28.761 -24.213 1.00 14.77 256 LEU B O 1
ATOM 1721 N N . ASP A 1 216 ? 9.144 27.835 -22.356 1.00 11.39 257 ASP B N 1
ATOM 1722 C CA . ASP A 1 216 ? 7.941 27.365 -23.025 1.00 12.90 257 ASP B CA 1
ATOM 1723 C C . ASP A 1 216 ? 6.817 28.327 -22.630 1.00 12.61 257 ASP B C 1
ATOM 1724 O O . ASP A 1 216 ? 6.117 28.122 -21.630 1.00 13.94 257 ASP B O 1
ATOM 1729 N N . LYS A 1 217 ? 6.693 29.408 -23.406 1.00 13.62 258 LYS B N 1
ATOM 1730 C CA . LYS A 1 217 ? 5.967 30.626 -23.034 1.00 14.12 258 LYS B CA 1
ATOM 1731 C C . LYS A 1 217 ? 4.592 30.689 -23.657 1.00 17.07 258 LYS B C 1
ATOM 1732 O O . LYS A 1 217 ? 4.471 30.697 -24.888 1.00 19.05 258 LYS B O 1
ATOM 1738 N N . LYS A 1 218 ? 3.577 30.847 -22.815 1.00 19.73 259 LYS B N 1
ATOM 1739 C CA . LYS A 1 218 ? 2.185 30.759 -23.248 1.00 23.72 259 LYS B CA 1
ATOM 1740 C C . LYS A 1 218 ? 1.334 31.808 -22.495 1.00 24.71 259 LYS B C 1
ATOM 1741 O O . LYS A 1 218 ? 1.682 32.167 -21.365 1.00 24.02 259 LYS B O 1
ATOM 1747 N N . ASP A 1 219 ? 0.301 32.344 -23.171 1.00 24.03 260 ASP B N 1
ATOM 1748 C CA . ASP A 1 219 ? -0.730 33.253 -22.588 1.00 22.49 260 ASP B CA 1
ATOM 1749 C C . ASP A 1 219 ? -1.985 32.383 -22.445 1.00 22.09 260 ASP B C 1
ATOM 1750 O O . ASP A 1 219 ? -2.840 32.356 -23.326 1.00 21.95 260 ASP B O 1
ATOM 1755 N N A PHE A 1 220 ? -2.173 31.865 -21.260 0.70 20.47 261 PHE B N 1
ATOM 1756 N N B PHE A 1 220 ? -2.019 31.523 -21.412 0.30 19.46 261 PHE B N 1
ATOM 1757 C CA A PHE A 1 220 ? -3.058 30.772 -21.057 0.70 18.19 261 PHE B CA 1
ATOM 1758 C CA B PHE A 1 220 ? -3.194 30.640 -21.155 0.30 17.66 261 PHE B CA 1
ATOM 1759 C C A PHE A 1 220 ? -4.239 31.180 -20.137 0.70 18.09 261 PHE B C 1
ATOM 1760 C C B PHE A 1 220 ? -4.234 31.373 -20.302 0.30 17.31 261 PHE B C 1
ATOM 1761 O O A PHE A 1 220 ? -3.983 31.518 -18.996 0.70 17.64 261 PHE B O 1
ATOM 1762 O O B PHE A 1 220 ? -3.897 32.159 -19.416 0.30 16.13 261 PHE B O 1
ATOM 1777 N N . GLN A 1 221 ? -5.500 31.141 -20.624 1.00 16.29 262 GLN B N 1
ATOM 1778 C CA . GLN A 1 221 ? -6.636 31.777 -19.961 1.00 16.78 262 GLN B CA 1
ATOM 1779 C C . GLN A 1 221 ? -7.793 30.793 -19.851 1.00 15.76 262 GLN B C 1
ATOM 1780 O O . GLN A 1 221 ? -8.069 30.110 -20.835 1.00 17.84 262 GLN B O 1
ATOM 1786 N N . GLY A 1 222 ? -8.460 30.792 -18.710 1.00 12.68 263 GLY B N 1
ATOM 1787 C CA . GLY A 1 222 ? -9.555 29.834 -18.432 1.00 12.67 263 GLY B CA 1
ATOM 1788 C C . GLY A 1 222 ? -10.915 30.320 -18.844 1.00 11.92 263 GLY B C 1
ATOM 1789 O O . GLY A 1 222 ? -11.138 31.519 -19.053 1.00 12.49 263 GLY B O 1
ATOM 1790 N N . ILE A 1 223 ? -11.873 29.380 -18.868 1.00 11.10 264 ILE B N 1
ATOM 1791 C CA . ILE A 1 223 ? -13.275 29.669 -19.096 1.00 11.19 264 ILE B CA 1
ATOM 1792 C C . ILE A 1 223 ? -14.147 29.020 -18.004 1.00 10.95 264 ILE B C 1
ATOM 1793 O O . ILE A 1 223 ? -13.648 28.197 -17.234 1.00 10.10 264 ILE B O 1
ATOM 1798 N N . ARG A 1 224 ? -15.400 29.462 -17.913 1.00 10.37 265 ARG B N 1
ATOM 1799 C CA . ARG A 1 224 ? -16.332 29.027 -16.884 1.00 11.04 265 ARG B CA 1
ATOM 1800 C C . ARG A 1 224 ? -17.210 27.860 -17.306 1.00 10.29 265 ARG B C 1
ATOM 1801 O O . ARG A 1 224 ? -17.921 27.311 -16.466 1.00 9.43 265 ARG B O 1
ATOM 1809 N N . ASP A 1 225 ? -17.212 27.520 -18.589 1.00 10.46 266 ASP B N 1
ATOM 1810 C CA . ASP A 1 225 ? -18.169 26.593 -19.163 1.00 10.97 266 ASP B CA 1
ATOM 1811 C C . ASP A 1 225 ? -18.218 25.256 -18.457 1.00 10.55 266 ASP B C 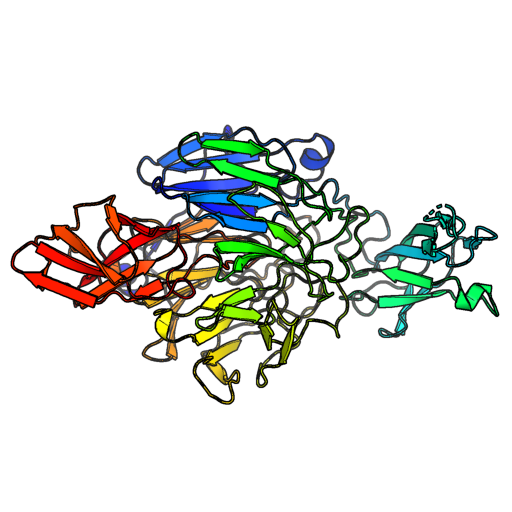1
ATOM 1812 O O . ASP A 1 225 ? -17.164 24.716 -18.083 1.00 10.61 266 ASP B O 1
ATOM 1817 N N . ALA A 1 226 ? -19.401 24.690 -18.338 1.00 8.86 267 ALA B N 1
ATOM 1818 C CA . ALA A 1 226 ? -19.587 23.355 -17.817 1.00 9.14 267 ALA B CA 1
ATOM 1819 C C . ALA A 1 226 ? -20.629 22.576 -18.568 1.00 8.65 267 ALA B C 1
ATOM 1820 O O . ALA A 1 226 ? -21.673 23.140 -19.001 1.00 8.83 267 ALA B O 1
ATOM 1822 N N . PHE A 1 227 ? -20.409 21.270 -18.688 1.00 7.94 268 PHE B N 1
ATOM 1823 C CA . PHE A 1 227 ? -21.327 20.405 -19.409 1.00 8.67 268 PHE B CA 1
ATOM 1824 C C . PHE A 1 227 ? -21.426 19.077 -18.672 1.00 8.81 268 PHE B C 1
ATOM 1825 O O . PHE A 1 227 ? -20.528 18.712 -17.927 1.00 9.15 268 PHE B O 1
ATOM 1833 N N . GLU A 1 228 ? -22.500 18.349 -18.899 1.00 9.31 269 GLU B N 1
ATOM 1834 C CA . GLU A 1 228 ? -22.533 16.943 -18.594 1.00 9.80 269 GLU B CA 1
ATOM 1835 C C . GLU A 1 228 ? -22.454 16.186 -19.905 1.00 10.00 269 GLU B C 1
ATOM 1836 O O . GLU A 1 228 ? -23.260 16.426 -20.789 1.00 10.63 269 GLU B O 1
ATOM 1842 N N . PHE A 1 229 ? -21.496 15.284 -20.072 1.00 9.11 270 PHE B N 1
ATOM 1843 C CA . PHE A 1 229 ? -21.485 14.455 -21.263 1.00 9.63 270 PHE B CA 1
ATOM 1844 C C . PHE A 1 229 ? -22.375 13.260 -20.965 1.00 9.60 270 PHE B C 1
ATOM 1845 O O . PHE A 1 229 ? -22.122 12.511 -20.013 1.00 9.54 270 PHE B O 1
ATOM 1853 N N . ASP A 1 230 ? -23.408 13.076 -21.782 1.00 10.16 271 ASP B N 1
ATOM 1854 C CA . ASP A 1 230 ? -24.354 11.988 -21.627 1.00 11.47 271 ASP B CA 1
ATOM 1855 C C . ASP A 1 230 ? -23.897 10.837 -22.533 1.00 11.44 271 ASP B C 1
ATOM 1856 O O . ASP A 1 230 ? -23.911 10.977 -23.765 1.00 11.20 271 ASP B O 1
ATOM 1861 N N . PRO A 1 231 ? -23.459 9.716 -21.948 1.00 11.34 272 PRO B N 1
ATOM 1862 C CA . PRO A 1 231 ? -22.923 8.627 -22.744 1.00 12.57 272 PRO B CA 1
ATOM 1863 C C . PRO A 1 231 ? -23.966 7.882 -23.581 1.00 13.61 272 PRO B C 1
ATOM 1864 O O . PRO A 1 231 ? -23.591 7.274 -24.574 1.00 14.43 272 PRO B O 1
ATOM 1868 N N . VAL A 1 232 ? -25.232 7.981 -23.235 1.00 14.50 273 VAL B N 1
ATOM 1869 C CA . VAL A 1 232 ? -26.274 7.314 -24.049 1.00 16.29 273 VAL B CA 1
ATOM 1870 C C . VAL A 1 232 ? -26.601 8.161 -25.272 1.00 16.47 273 VAL B C 1
ATOM 1871 O O . VAL A 1 232 ? -26.535 7.685 -26.410 1.00 17.83 273 VAL B O 1
ATOM 1875 N N . ALA A 1 233 ? -26.850 9.442 -25.044 1.00 15.93 274 ALA B N 1
ATOM 1876 C CA . ALA A 1 233 ? -27.059 10.377 -26.128 1.00 15.77 274 ALA B CA 1
ATOM 1877 C C . ALA A 1 233 ? -25.795 10.679 -26.939 1.00 16.49 274 ALA B C 1
ATOM 1878 O O . ALA A 1 233 ? -25.872 11.136 -28.084 1.00 17.39 274 ALA B O 1
ATOM 1880 N N . GLU A 1 234 ? -24.629 10.452 -26.327 1.00 15.38 275 GLU B N 1
ATOM 1881 C CA . GLU A 1 234 ? -23.343 10.795 -26.900 1.00 14.90 275 GLU B CA 1
ATOM 1882 C C . GLU A 1 234 ? -23.250 12.266 -27.251 1.00 14.89 275 GLU B C 1
ATOM 1883 O O . GLU A 1 234 ? -22.806 12.635 -28.330 1.00 14.87 275 GLU B O 1
ATOM 1889 N N . LYS A 1 235 ? -23.639 13.124 -26.310 1.00 13.32 276 LYS B N 1
ATOM 1890 C CA . LYS A 1 235 ? -23.549 14.548 -26.526 1.00 14.42 276 LYS B CA 1
ATOM 1891 C C . LYS A 1 235 ? -23.230 15.311 -25.247 1.00 12.52 276 LYS B C 1
ATOM 1892 O O . LYS A 1 235 ? -23.495 14.830 -24.127 1.00 11.71 276 LYS B O 1
ATOM 1898 N N . TYR A 1 236 ? -22.644 16.480 -25.411 1.00 11.55 277 TYR B N 1
ATOM 1899 C CA . TYR A 1 236 ? -22.411 17.389 -24.307 1.00 11.19 277 TYR B CA 1
ATOM 1900 C C . TYR A 1 236 ? -23.691 18.172 -24.035 1.00 12.55 277 TYR B C 1
ATOM 1901 O O . TYR A 1 236 ? -24.275 18.745 -24.977 1.00 14.35 277 TYR B O 1
ATOM 1910 N N . ILE A 1 237 ? -24.123 18.187 -22.790 1.00 11.24 278 ILE B N 1
ATOM 1911 C CA . ILE A 1 237 ? -25.326 18.935 -22.387 1.00 11.33 278 ILE B CA 1
ATOM 1912 C C . ILE A 1 237 ? -24.890 20.117 -21.519 1.00 11.08 278 ILE B C 1
ATOM 1913 O O . ILE A 1 237 ? -24.265 19.926 -20.461 1.00 10.58 278 ILE B O 1
ATOM 1918 N N . LYS A 1 238 ? -25.201 21.335 -21.929 1.00 11.04 279 LYS B N 1
ATOM 1919 C CA . LYS A 1 238 ? -24.798 22.501 -21.195 1.00 11.57 279 LYS B CA 1
ATOM 1920 C C . LYS A 1 238 ? -25.511 22.540 -19.840 1.00 10.87 279 LYS B C 1
ATOM 1921 O O . LYS A 1 238 ? -26.721 22.275 -19.758 1.00 11.81 279 LYS B O 1
ATOM 1927 N N . VAL A 1 239 ? -24.752 22.798 -18.782 1.00 9.78 280 VAL B N 1
ATOM 1928 C CA . VAL A 1 239 ? -25.278 23.056 -17.460 1.00 9.85 280 VAL B CA 1
ATOM 1929 C C . VAL A 1 239 ? -24.824 24.418 -17.006 1.00 9.69 280 VAL B C 1
ATOM 1930 O O . VAL A 1 239 ? -24.159 25.131 -17.741 1.00 10.60 280 VAL B O 1
ATOM 1934 N N . ASP A 1 240 ? -25.116 24.793 -15.761 1.00 9.43 281 ASP B N 1
ATOM 1935 C CA . ASP A 1 240 ? -24.683 26.136 -15.337 1.00 10.29 281 ASP B CA 1
ATOM 1936 C C . ASP A 1 240 ? -23.167 26.259 -15.420 1.00 9.97 281 ASP B C 1
ATOM 1937 O O . ASP A 1 240 ? -22.460 25.304 -15.028 1.00 9.56 281 ASP B O 1
ATOM 1942 N N . PRO A 1 241 ? -22.671 27.414 -15.880 1.00 9.88 282 PRO B N 1
ATOM 1943 C CA . PRO A 1 241 ? -21.235 27.640 -15.794 1.00 10.12 282 PRO B CA 1
ATOM 1944 C C . PRO A 1 241 ? -20.783 27.805 -14.339 1.00 9.68 282 PRO B C 1
ATOM 1945 O O . PRO A 1 241 ? -21.559 28.181 -13.468 1.00 9.32 282 PRO B O 1
ATOM 1949 N N . MET A 1 242 ? -19.515 27.499 -14.089 1.00 9.23 283 MET B N 1
ATOM 1950 C CA . MET A 1 242 ? -18.910 27.811 -12.817 1.00 9.26 283 MET B CA 1
ATOM 1951 C C . MET A 1 242 ? -18.892 29.327 -12.574 1.00 9.88 283 MET B C 1
ATOM 1952 O O . MET A 1 242 ? -18.953 30.128 -13.515 1.00 10.91 283 MET B O 1
ATOM 1957 N N . HIS A 1 243 ? -18.805 29.710 -11.308 1.00 9.68 284 HIS B N 1
ATOM 1958 C CA . HIS A 1 243 ? -18.568 31.116 -10.982 1.00 11.75 284 HIS B CA 1
ATOM 1959 C C . HIS A 1 243 ? -17.201 31.583 -11.440 1.00 11.38 284 HIS B C 1
ATOM 1960 O O . HIS A 1 243 ? -17.042 32.686 -11.958 1.00 12.48 284 HIS B O 1
ATOM 1967 N N . GLU A 1 244 ? -16.182 30.742 -11.217 1.00 9.97 285 GLU B N 1
ATOM 1968 C CA . GLU A 1 244 ? -14.819 31.041 -11.606 1.00 10.41 285 GLU B CA 1
ATOM 1969 C C . GLU A 1 244 ? -14.464 30.445 -12.955 1.00 9.61 285 GLU B C 1
ATOM 1970 O O . GLU A 1 244 ? -14.822 29.317 -13.255 1.00 9.62 285 GLU B O 1
ATOM 1976 N N . ALA A 1 245 ? -13.742 31.207 -13.767 1.00 9.57 286 ALA B N 1
ATOM 1977 C CA . ALA A 1 245 ? -13.093 30.685 -14.955 1.00 9.11 286 ALA B CA 1
ATOM 1978 C C . ALA A 1 245 ? -11.911 29.841 -14.486 1.00 8.82 286 ALA B C 1
ATOM 1979 O O . ALA A 1 245 ? -11.177 30.259 -13.587 1.00 9.33 286 ALA B O 1
ATOM 1981 N N . ARG A 1 246 ? -11.764 28.646 -15.063 1.00 7.87 287 ARG B N 1
ATOM 1982 C CA . ARG A 1 246 ? -10.721 27.723 -14.631 1.00 7.65 287 ARG B CA 1
ATOM 1983 C C . ARG A 1 246 ? -10.180 26.936 -15.804 1.00 7.91 287 ARG B C 1
ATOM 1984 O O . ARG A 1 246 ? -10.884 26.132 -16.383 1.00 9.14 287 ARG B O 1
ATOM 1992 N N . ALA A 1 247 ? -8.916 27.178 -16.141 1.00 8.03 288 ALA B N 1
ATOM 1993 C CA . ALA A 1 247 ? -8.121 26.258 -16.930 1.00 7.85 288 ALA B CA 1
ATOM 1994 C C . ALA A 1 247 ? -7.375 25.377 -15.964 1.00 7.37 288 ALA B C 1
ATOM 1995 O O . ALA A 1 247 ? -6.640 25.864 -15.101 1.00 8.11 288 ALA B O 1
ATOM 1997 N N . TYR A 1 248 ? -7.543 24.061 -16.113 1.00 7.45 289 TYR B N 1
ATOM 1998 C CA A TYR A 1 248 ? -6.855 23.029 -15.314 0.70 7.97 289 TYR B CA 1
ATOM 1999 C CA B TYR A 1 248 ? -6.857 23.034 -15.324 0.30 6.96 289 TYR B CA 1
ATOM 2000 C C . TYR A 1 248 ? -7.394 22.862 -13.882 1.00 6.85 289 TYR B C 1
ATOM 2001 O O . TYR A 1 248 ? -6.631 22.696 -12.918 1.00 7.04 289 TYR B O 1
ATOM 2018 N N . PRO A 1 249 ? -8.713 22.881 -13.692 1.00 6.30 290 PRO B N 1
ATOM 2019 C CA . PRO A 1 249 ? -9.237 22.575 -12.370 1.00 6.31 290 PRO B CA 1
ATOM 2020 C C . PRO A 1 249 ? -9.289 21.045 -12.102 1.00 6.09 290 PRO B C 1
ATOM 2021 O O . PRO A 1 249 ? -9.385 20.239 -13.043 1.00 6.06 290 PRO B O 1
ATOM 2025 N N . THR A 1 250 ? -9.254 20.680 -10.816 1.00 5.92 291 THR B N 1
ATOM 2026 C CA . THR A 1 250 ? -9.688 19.329 -10.455 1.00 6.04 291 THR B CA 1
ATOM 2027 C C . THR A 1 250 ? -11.133 19.356 -10.059 1.00 6.07 291 THR B C 1
ATOM 2028 O O . THR A 1 250 ? -11.543 20.227 -9.298 1.00 6.17 291 THR B O 1
ATOM 2032 N N . LEU A 1 251 ? -11.885 18.373 -10.575 1.00 6.33 292 LEU B N 1
ATOM 2033 C CA . LEU A 1 251 ? -13.240 18.083 -10.120 1.00 6.89 292 LEU B CA 1
ATOM 2034 C C . LEU A 1 251 ? -13.212 16.771 -9.379 1.00 6.89 292 LEU B C 1
ATOM 2035 O O . LEU A 1 251 ? -12.705 15.784 -9.927 1.00 7.50 292 LEU B O 1
ATOM 2040 N N . THR A 1 252 ? -13.701 16.731 -8.168 1.00 7.09 293 THR B N 1
ATOM 2041 C CA . THR A 1 252 ? -13.641 15.508 -7.367 1.00 7.54 293 THR B CA 1
ATOM 2042 C C . THR A 1 252 ? -14.915 15.342 -6.548 1.00 7.58 293 THR B C 1
ATOM 2043 O O . THR A 1 252 ? -15.469 16.305 -6.048 1.00 7.26 293 THR B O 1
ATOM 2047 N N . THR A 1 253 ? -15.390 14.115 -6.450 1.00 7.10 294 THR B N 1
ATOM 2048 C CA . THR A 1 253 ? -16.654 13.845 -5.734 1.00 7.67 294 THR B CA 1
ATOM 2049 C C . THR A 1 253 ? -16.490 13.858 -4.237 1.00 7.68 294 THR B C 1
ATOM 2050 O O . THR A 1 253 ? -15.537 13.265 -3.706 1.00 8.12 294 THR B O 1
ATOM 2054 N N . LEU A 1 254 ? -17.403 14.535 -3.567 1.00 7.42 295 LEU B N 1
ATOM 2055 C CA . LEU A 1 254 ? -17.429 14.589 -2.110 1.00 7.68 295 LEU B CA 1
ATOM 2056 C C . LEU A 1 254 ? -18.338 13.481 -1.531 1.00 7.96 295 LEU B C 1
ATOM 2057 O O . LEU A 1 254 ? -19.002 12.747 -2.247 1.00 8.51 295 LEU B O 1
ATOM 2062 N N . GLY A 1 255 ? -18.345 13.369 -0.214 1.00 8.77 296 GLY B N 1
ATOM 2063 C CA . GLY A 1 255 ? -19.135 12.315 0.419 1.00 9.26 296 GLY B CA 1
ATOM 2064 C C . GLY A 1 255 ? -20.630 12.457 0.207 1.00 10.19 296 GLY B C 1
ATOM 2065 O O . GLY A 1 255 ? -21.325 11.432 0.206 1.00 12.07 296 GLY B O 1
ATOM 2066 N N . ASP A 1 256 ? -21.113 13.672 -0.006 1.00 11.45 297 ASP B N 1
ATOM 2067 C CA . ASP A 1 256 ? -22.521 13.902 -0.315 1.00 12.94 297 ASP B CA 1
ATOM 2068 C C . ASP A 1 256 ? -22.878 13.729 -1.800 1.00 12.30 297 ASP B C 1
ATOM 2069 O O . ASP A 1 256 ? -24.024 13.968 -2.187 1.00 13.47 297 ASP B O 1
ATOM 2074 N N . GLY A 1 257 ? -21.921 13.346 -2.639 1.00 10.76 298 GLY B N 1
ATOM 2075 C CA . GLY A 1 257 ? -22.143 13.139 -4.040 1.00 10.70 298 GLY B CA 1
ATOM 2076 C C . GLY A 1 257 ? -22.065 14.437 -4.861 1.00 10.09 298 GLY B C 1
ATOM 2077 O O . GLY A 1 257 ? -22.212 14.403 -6.082 1.00 12.59 298 GLY B O 1
ATOM 2078 N N . LYS A 1 258 ? -21.832 15.574 -4.215 1.00 9.32 299 LYS B N 1
ATOM 2079 C CA . LYS A 1 258 ? -21.625 16.815 -4.930 1.00 9.41 299 LYS B CA 1
ATOM 2080 C C . LYS A 1 258 ? -20.181 16.843 -5.423 1.00 8.75 299 LYS B C 1
ATOM 2081 O O . LYS A 1 258 ? -19.341 16.082 -4.937 1.00 8.38 299 LYS B O 1
ATOM 2087 N N . ILE A 1 259 ? -19.930 17.658 -6.419 1.00 7.60 300 ILE B N 1
ATOM 2088 C CA . ILE A 1 259 ? -18.610 17.727 -7.067 1.00 7.29 300 ILE B CA 1
ATOM 2089 C C . ILE A 1 259 ? -17.895 19.016 -6.746 1.00 6.81 300 ILE B C 1
ATOM 2090 O O . ILE A 1 259 ? -18.405 20.103 -6.998 1.00 7.11 300 ILE B O 1
ATOM 2095 N N . LEU A 1 260 ? -16.736 18.882 -6.116 1.00 6.53 301 LEU B N 1
ATOM 2096 C CA . LEU A 1 260 ? -15.906 20.000 -5.762 1.00 6.95 301 LEU B CA 1
ATOM 2097 C C . LEU A 1 260 ? -14.999 20.368 -6.940 1.00 6.84 301 LEU B C 1
ATOM 2098 O O . LEU A 1 260 ? -14.287 19.507 -7.456 1.00 6.83 301 LEU B O 1
ATOM 2103 N N . SER A 1 261 ? -14.955 21.641 -7.271 1.00 6.55 302 SER B N 1
ATOM 2104 C CA . SER A 1 261 ? -14.033 22.177 -8.285 1.00 6.58 302 SER B CA 1
ATOM 2105 C C . SER A 1 261 ? -13.004 23.068 -7.599 1.00 6.92 302 SER B C 1
ATOM 2106 O O . SER A 1 261 ? -13.371 23.977 -6.850 1.00 6.87 302 SER B O 1
ATOM 2109 N N . VAL A 1 262 ? -11.732 22.734 -7.823 1.00 6.34 303 VAL B N 1
ATOM 2110 C CA . VAL A 1 262 ? -10.601 23.346 -7.159 1.00 6.86 303 VAL B CA 1
ATOM 2111 C C . VAL A 1 262 ? -9.587 23.832 -8.158 1.00 6.77 303 VAL B C 1
ATOM 2112 O O . VAL A 1 262 ? -9.187 23.109 -9.087 1.00 7.00 303 VAL B O 1
ATOM 2116 N N . SER A 1 263 ? -9.112 25.041 -7.887 1.00 6.69 304 SER B N 1
ATOM 2117 C CA . SER A 1 263 ? -7.963 25.615 -8.587 1.00 7.31 304 SER B CA 1
ATOM 2118 C C . SER A 1 263 ? -8.264 25.927 -10.039 1.00 7.53 304 SER B C 1
ATOM 2119 O O . SER A 1 263 ? -9.411 26.137 -10.416 1.00 7.52 304 SER B O 1
ATOM 2122 N N . GLY A 1 264 ? -7.221 26.042 -10.842 1.00 7.25 305 GLY B N 1
ATOM 2123 C CA . GLY A 1 264 ? -7.285 26.471 -12.209 1.00 7.68 305 GLY B CA 1
ATOM 2124 C C . GLY A 1 264 ? -6.749 27.888 -12.406 1.00 8.56 305 GLY B C 1
ATOM 2125 O O . GLY A 1 264 ? -6.489 28.604 -11.450 1.00 10.28 305 GLY B O 1
ATOM 2126 N N . LEU A 1 265 ? -6.495 28.220 -13.644 1.00 9.12 306 LEU B N 1
ATOM 2127 C CA . LEU A 1 265 ? -6.118 29.572 -14.035 1.00 9.86 306 LEU B CA 1
ATOM 2128 C C . LEU A 1 265 ? -7.361 30.310 -14.448 1.00 10.95 306 LEU B C 1
ATOM 2129 O O . LEU A 1 265 ? -8.187 29.806 -15.204 1.00 10.97 306 LEU B O 1
ATOM 2134 N N . ASP A 1 266 ? -7.415 31.574 -14.054 1.00 11.98 307 ASP B N 1
ATOM 2135 C CA . ASP A 1 266 ? -8.540 32.422 -14.363 1.00 13.90 307 ASP B CA 1
ATOM 2136 C C . ASP A 1 266 ? -8.490 33.022 -15.775 1.00 14.50 307 ASP B C 1
ATOM 2137 O O . ASP A 1 266 ? -7.681 32.654 -16.597 1.00 13.44 307 ASP B O 1
ATOM 2142 N N . ASP A 1 267 ? -9.389 33.968 -16.056 1.00 15.54 308 ASP B N 1
ATOM 2143 C CA . ASP A 1 267 ? -9.606 34.407 -17.429 1.00 17.77 308 ASP B CA 1
ATOM 2144 C C . ASP A 1 267 ? -8.513 35.326 -17.955 1.00 16.68 308 ASP B C 1
ATOM 2145 O O . ASP A 1 267 ? -8.519 35.637 -19.137 1.00 18.71 308 ASP B O 1
ATOM 2150 N N . ILE A 1 268 ? -7.580 35.731 -17.097 1.00 16.10 309 ILE B N 1
ATOM 2151 C CA . ILE A 1 268 ? -6.360 36.401 -17.578 1.00 17.27 309 ILE B CA 1
ATOM 2152 C C . ILE A 1 268 ? -5.090 35.658 -17.206 1.00 16.23 309 ILE B C 1
ATOM 2153 O O . ILE A 1 268 ? -3.999 36.202 -17.288 1.00 17.57 309 ILE B O 1
ATOM 2158 N N . GLY A 1 269 ? -5.202 34.380 -16.869 1.00 13.76 310 GLY B N 1
ATOM 2159 C CA . GLY A 1 269 ? -4.052 33.548 -16.602 1.00 13.84 310 GLY B CA 1
ATOM 2160 C C . GLY A 1 269 ? -3.481 33.574 -15.197 1.00 14.80 310 GLY B C 1
ATOM 2161 O O . GLY A 1 269 ? -2.409 33.041 -15.005 1.00 17.44 310 GLY B O 1
ATOM 2162 N N . GLN A 1 270 ? -4.212 34.164 -14.251 1.00 14.97 311 GLN B N 1
ATOM 2163 C CA . GLN A 1 270 ? -3.826 34.212 -12.830 1.00 15.14 311 GLN B CA 1
ATOM 2164 C C . GLN A 1 270 ? -4.354 32.912 -12.162 1.00 13.20 311 GLN B C 1
ATOM 2165 O O . GLN A 1 270 ? -5.420 32.484 -12.492 1.00 12.28 311 GLN B O 1
ATOM 2171 N N . LEU A 1 271 ? -3.649 32.368 -11.194 1.00 12.71 312 LEU B N 1
ATOM 217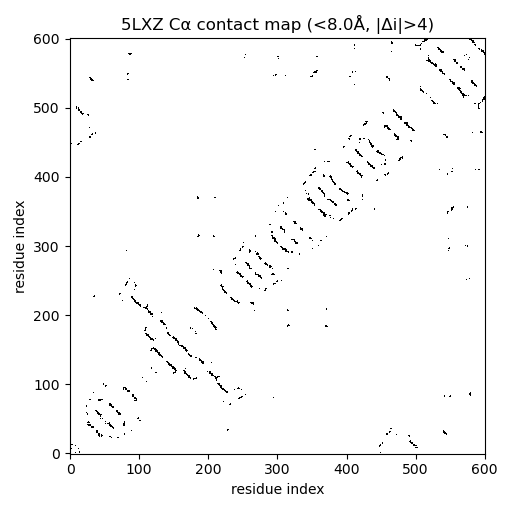2 C CA . LEU A 1 271 ? -4.204 31.231 -10.386 1.00 12.19 312 LEU B CA 1
ATOM 2173 C C . LEU A 1 271 ? -5.461 31.679 -9.669 1.00 13.01 312 LEU B C 1
ATOM 2174 O O . LEU A 1 271 ? -5.512 32.772 -9.100 1.00 15.36 312 LEU B O 1
ATOM 2179 N N . VAL A 1 272 ? -6.506 30.861 -9.722 1.00 10.81 313 VAL B N 1
ATOM 2180 C CA . VAL A 1 272 ? -7.700 31.139 -8.926 1.00 11.67 313 VAL B CA 1
ATOM 2181 C C . VAL A 1 272 ? -7.229 31.039 -7.473 1.00 12.22 313 VAL B C 1
ATOM 2182 O O . VAL A 1 272 ? -6.617 30.042 -7.073 1.00 12.56 313 VAL B O 1
ATOM 2186 N N . PRO A 1 273 ? -7.486 32.079 -6.665 1.00 12.81 314 PRO B N 1
ATOM 2187 C CA . PRO A 1 273 ? -6.860 32.159 -5.343 1.00 12.68 314 PRO B CA 1
ATOM 2188 C C . PRO A 1 273 ? -7.618 31.402 -4.263 1.00 13.17 314 PRO B C 1
ATOM 2189 O O . PRO A 1 273 ? -8.085 31.987 -3.259 1.00 13.52 314 PRO B O 1
ATOM 2193 N N . GLY A 1 274 ? -7.753 30.093 -4.454 1.00 10.56 315 GLY B N 1
ATOM 2194 C CA . GLY A 1 274 ? -8.408 29.267 -3.460 1.00 10.44 315 GLY B CA 1
ATOM 2195 C C . GLY A 1 274 ? -9.915 29.419 -3.350 1.00 9.44 315 GLY B C 1
ATOM 2196 O O . GLY A 1 274 ? -10.474 28.953 -2.357 1.00 9.83 315 GLY B O 1
ATOM 2197 N N . LYS A 1 275 ? -10.570 29.988 -4.368 1.00 9.57 316 LYS B N 1
ATOM 2198 C CA . LYS A 1 275 ? -12.009 30.121 -4.422 1.00 10.30 316 LYS B CA 1
ATOM 2199 C C . LYS A 1 275 ? -12.552 28.845 -5.064 1.00 9.56 316 LYS B C 1
ATOM 2200 O O . LYS A 1 275 ? -12.383 28.633 -6.281 1.00 11.43 316 LYS B O 1
ATOM 2206 N N . ASN A 1 276 ? -13.045 27.942 -4.235 1.00 8.69 317 ASN B N 1
ATOM 2207 C CA . ASN A 1 276 ? -13.557 26.652 -4.690 1.00 8.55 317 ASN B CA 1
ATOM 2208 C C . ASN A 1 276 ? -15.062 26.640 -4.759 1.00 8.91 317 ASN B C 1
ATOM 2209 O O . ASN A 1 276 ? -15.728 27.497 -4.113 1.00 8.40 317 ASN B O 1
ATOM 2214 N N . GLU A 1 277 ? -15.633 25.732 -5.546 1.00 8.10 318 GLU B N 1
ATOM 2215 C CA . GLU A 1 277 ? -17.057 25.678 -5.728 1.00 9.41 318 GLU B CA 1
ATOM 2216 C C . GLU A 1 277 ? -17.543 24.275 -5.841 1.00 8.72 318 GLU B C 1
ATOM 2217 O O . GLU A 1 277 ? -16.779 23.353 -6.105 1.00 8.84 318 GLU B O 1
ATOM 2223 N N . VAL A 1 278 ? -18.824 24.089 -5.585 1.00 8.28 319 VAL B N 1
ATOM 2224 C CA . VAL A 1 278 ? -19.423 22.784 -5.555 1.00 8.31 319 VAL B CA 1
ATOM 2225 C C . VAL A 1 278 ? -20.572 22.741 -6.520 1.00 8.51 319 VAL B C 1
ATOM 2226 O O . VAL A 1 278 ? -21.453 23.599 -6.444 1.00 9.49 319 VAL B O 1
ATOM 2230 N N . TYR A 1 279 ? -20.606 21.711 -7.352 1.00 7.78 320 TYR B N 1
ATOM 2231 C CA . TYR A 1 279 ? -21.706 21.429 -8.260 1.00 7.73 320 TYR B CA 1
ATOM 2232 C C . TYR A 1 279 ? -22.634 20.452 -7.592 1.00 8.85 320 TYR B C 1
ATOM 2233 O O . TYR A 1 279 ? -22.209 19.384 -7.174 1.00 8.27 320 TYR B O 1
ATOM 2242 N N . ASP A 1 280 ? -23.919 20.805 -7.510 1.00 10.24 321 ASP B N 1
ATOM 2243 C CA . ASP A 1 280 ? -24.911 19.877 -7.026 1.00 11.69 321 ASP B CA 1
ATOM 2244 C C . ASP A 1 280 ? -25.589 19.251 -8.221 1.00 11.56 321 ASP B C 1
ATOM 2245 O O . ASP A 1 280 ? -26.313 19.927 -8.959 1.00 10.90 321 ASP B O 1
ATOM 2250 N N . PRO A 1 281 ? -25.388 17.957 -8.499 1.00 12.01 322 PRO B N 1
ATOM 2251 C CA . PRO A 1 281 ? -26.023 17.337 -9.662 1.00 12.65 322 PRO B CA 1
ATOM 2252 C C . PRO A 1 281 ? -27.561 17.393 -9.661 1.00 11.72 322 PRO B C 1
ATOM 2253 O O . PRO A 1 281 ? -28.182 17.330 -10.714 1.00 12.84 322 PRO B O 1
ATOM 2257 N N . LYS A 1 282 ? -28.120 17.527 -8.473 1.00 12.69 323 LYS B N 1
ATOM 2258 C CA . LYS A 1 282 ? -29.599 17.601 -8.359 1.00 13.54 323 LYS B CA 1
ATOM 2259 C C . LYS A 1 282 ? -30.148 18.943 -8.803 1.00 13.24 323 LYS B C 1
ATOM 2260 O O . LYS A 1 282 ? -31.301 19.029 -9.229 1.00 14.13 323 LYS B O 1
ATOM 2266 N N . THR A 1 283 ? -29.357 19.992 -8.717 1.00 11.97 324 THR B N 1
ATOM 2267 C CA . THR A 1 283 ? -29.776 21.318 -9.207 1.00 11.51 324 THR B CA 1
ATOM 2268 C C . THR A 1 283 ? -29.099 21.770 -10.485 1.00 11.24 324 THR B C 1
ATOM 2269 O O . THR A 1 283 ? -29.508 22.747 -11.088 1.00 10.31 324 THR B O 1
ATOM 2273 N N . LYS A 1 284 ? -28.026 21.079 -10.873 1.00 11.18 325 LYS B N 1
ATOM 2274 C CA . LYS A 1 284 ? -27.211 21.459 -12.034 1.00 11.67 325 LYS B CA 1
ATOM 2275 C C . LYS A 1 284 ? -26.649 22.876 -11.875 1.00 10.31 325 LYS B C 1
ATOM 2276 O O . LYS A 1 284 ? -26.453 23.582 -12.855 1.00 10.73 325 LYS B O 1
ATOM 2282 N N . ALA A 1 285 ? -26.328 23.216 -10.635 1.00 9.09 326 ALA B N 1
ATOM 2283 C CA . ALA A 1 285 ? -25.831 24.525 -10.286 1.00 8.57 326 ALA B CA 1
ATOM 2284 C C . ALA A 1 285 ? -24.639 24.484 -9.376 1.00 8.07 326 ALA B C 1
ATOM 2285 O O . ALA A 1 285 ? -24.406 23.465 -8.709 1.00 9.16 326 ALA B O 1
ATOM 2287 N N . TRP A 1 286 ? -23.877 25.569 -9.387 1.00 7.65 327 TRP B N 1
ATOM 2288 C CA . TRP A 1 286 ? -22.640 25.722 -8.609 1.00 8.01 327 TRP B CA 1
ATOM 2289 C C . TRP A 1 286 ? -22.789 26.723 -7.451 1.00 9.26 327 TRP B C 1
ATOM 2290 O O . TRP A 1 286 ? -23.449 27.746 -7.600 1.00 9.96 327 TRP B O 1
ATOM 2301 N N . THR A 1 287 ? -22.139 26.435 -6.332 1.00 9.96 328 THR B N 1
ATOM 2302 C CA A THR A 1 287 ? -22.162 27.267 -5.136 0.50 10.16 328 THR B CA 1
ATOM 2303 C CA B THR A 1 287 ? -22.103 27.359 -5.215 0.50 10.86 328 THR B CA 1
ATOM 2304 C C . THR A 1 287 ? -20.728 27.383 -4.627 1.00 10.50 328 THR B C 1
ATOM 2305 O O . THR A 1 287 ? -20.086 26.344 -4.466 1.00 10.49 328 THR B O 1
ATOM 2312 N N . TYR A 1 288 ? -20.271 28.564 -4.308 1.00 9.86 329 TYR B N 1
ATOM 2313 C CA . TYR A 1 288 ? -18.978 28.716 -3.662 1.00 9.91 329 TYR B CA 1
ATOM 2314 C C . TYR A 1 288 ? -18.932 28.040 -2.310 1.00 9.70 329 TYR B C 1
ATOM 2315 O O . TYR A 1 288 ? -19.924 28.035 -1.571 1.00 10.27 329 TYR B O 1
ATOM 2324 N N . THR A 1 289 ? -17.787 27.440 -1.976 1.00 9.83 330 THR B N 1
ATOM 2325 C CA . THR A 1 289 ? -17.500 27.094 -0.587 1.00 10.36 330 THR B CA 1
ATOM 2326 C C . THR A 1 289 ? -17.228 28.392 0.172 1.00 10.45 330 THR B C 1
ATOM 2327 O O . THR A 1 289 ? -17.028 29.457 -0.425 1.00 10.62 330 THR B O 1
ATOM 2331 N N . ASP A 1 290 ? -17.264 28.302 1.491 1.00 10.28 331 ASP B N 1
ATOM 2332 C CA . ASP A 1 290 ? -17.169 29.510 2.310 1.00 11.32 331 ASP B CA 1
ATOM 2333 C C . ASP A 1 290 ? -15.788 30.085 2.442 1.00 11.60 331 ASP B C 1
ATOM 2334 O O . ASP A 1 290 ? -15.644 31.309 2.562 1.00 13.43 331 ASP B O 1
ATOM 2339 N N . LYS A 1 291 ? -14.788 29.215 2.551 1.00 11.74 332 LYS B N 1
ATOM 2340 C CA . LYS A 1 291 ? -13.447 29.609 2.928 1.00 11.58 332 LYS B CA 1
ATOM 2341 C C . LYS A 1 291 ? -12.459 29.256 1.822 1.00 11.06 332 LYS B C 1
ATOM 2342 O O . LYS A 1 291 ? -12.679 28.356 1.029 1.00 11.31 332 LYS B O 1
ATOM 2348 N N . VAL A 1 292 ? -11.427 30.061 1.762 1.00 10.46 333 VAL B N 1
ATOM 2349 C CA . VAL A 1 292 ? -10.364 29.906 0.798 1.00 10.85 333 VAL B CA 1
ATOM 2350 C C . VAL A 1 292 ? -9.480 28.704 1.106 1.00 9.59 333 VAL B C 1
ATOM 2351 O O . VAL A 1 292 ? -9.016 28.525 2.228 1.00 9.69 333 VAL B O 1
ATOM 2355 N N . ARG A 1 293 ? -9.181 27.908 0.071 1.00 8.48 334 ARG B N 1
ATOM 2356 C CA A ARG A 1 293 ? -8.058 26.984 0.170 0.60 8.67 334 ARG B CA 1
ATOM 2357 C CA B ARG A 1 293 ? -8.139 26.860 0.166 0.40 8.26 334 ARG B CA 1
ATOM 2358 C C . ARG A 1 293 ? -7.460 26.777 -1.195 1.00 8.27 334 ARG B C 1
ATOM 2359 O O . ARG A 1 293 ? -8.089 26.293 -2.136 1.00 7.91 334 ARG B O 1
ATOM 2374 N N . GLN A 1 294 ? -6.211 27.239 -1.273 1.00 8.71 335 GLN B N 1
ATOM 2375 C CA . GLN A 1 294 ? -5.520 27.328 -2.532 1.00 8.71 335 GLN B CA 1
ATOM 2376 C C . GLN A 1 294 ? -4.606 26.151 -2.788 1.00 8.02 335 GLN B C 1
ATOM 2377 O O . GLN A 1 294 ? -3.899 25.688 -1.881 1.00 8.45 335 GLN B O 1
ATOM 2383 N N . PHE A 1 295 ? -4.661 25.687 -4.037 1.00 8.20 336 PHE B N 1
ATOM 2384 C CA . PHE A 1 295 ? -3.791 24.635 -4.537 1.00 7.70 336 PHE B CA 1
ATOM 2385 C C . PHE A 1 295 ? -3.280 24.999 -5.928 1.00 7.16 336 PHE B C 1
ATOM 2386 O O . PHE A 1 295 ? -3.933 25.759 -6.633 1.00 7.00 336 PHE B O 1
ATOM 2394 N N . PRO A 1 296 ? -2.190 24.364 -6.348 1.00 7.16 337 PRO B N 1
ATOM 2395 C CA . PRO A 1 296 ? -1.813 24.424 -7.747 1.00 6.79 337 PRO B CA 1
ATOM 2396 C C . PRO A 1 296 ? -2.843 23.752 -8.632 1.00 6.57 337 PRO B C 1
ATOM 2397 O O . PRO A 1 296 ? -3.775 23.164 -8.094 1.00 7.02 337 PRO B O 1
ATOM 2401 N N . THR A 1 297 ? -2.642 23.776 -9.930 1.00 6.34 338 THR B N 1
ATOM 2402 C CA . THR A 1 297 ? -3.614 23.202 -10.869 1.00 6.56 338 THR B CA 1
ATOM 2403 C C . THR A 1 297 ? -3.574 21.694 -10.872 1.00 6.24 338 THR B C 1
ATOM 2404 O O . THR A 1 297 ? -2.615 21.070 -10.436 1.00 6.12 338 THR B O 1
ATOM 2408 N N . TYR A 1 298 ? -4.660 21.087 -11.338 1.00 5.69 339 TYR B N 1
ATOM 2409 C CA . TYR A 1 298 ? -4.884 19.651 -11.290 1.00 5.66 339 TYR B CA 1
ATOM 2410 C C . TYR A 1 298 ? -4.364 19.025 -9.995 1.00 5.25 339 TYR B C 1
ATOM 2411 O O . TYR A 1 298 ? -3.634 18.000 -10.031 1.00 5.22 339 TYR B O 1
ATOM 2420 N N . PRO A 1 299 ? -4.761 19.551 -8.839 1.00 5.42 340 PRO B N 1
ATOM 2421 C CA . PRO A 1 299 ? -4.353 18.895 -7.600 1.00 5.21 340 PRO B CA 1
ATOM 2422 C C . PRO A 1 299 ? -4.958 17.522 -7.508 1.00 5.18 340 PRO B C 1
ATOM 2423 O O . PRO A 1 299 ? -6.118 17.325 -7.794 1.00 5.46 340 PRO B O 1
ATOM 2427 N N . ALA A 1 300 ? -4.176 16.525 -7.117 1.00 5.03 341 ALA B N 1
ATOM 2428 C CA . ALA A 1 300 ? -4.691 15.173 -6.991 1.00 5.21 341 ALA B CA 1
ATOM 2429 C C . ALA A 1 300 ? -5.448 15.013 -5.686 1.00 5.39 341 ALA B C 1
ATOM 2430 O O . ALA A 1 300 ? -4.836 14.832 -4.640 1.00 5.61 341 ALA B O 1
ATOM 2432 N N . LEU A 1 301 ? -6.777 15.100 -5.766 1.00 5.18 342 LEU B N 1
ATOM 2433 C CA . LEU A 1 301 ? -7.658 15.173 -4.601 1.00 5.43 342 LEU B CA 1
ATOM 2434 C C . LEU A 1 301 ? -8.598 13.966 -4.606 1.00 5.69 342 LEU B C 1
ATOM 2435 O O . LEU A 1 301 ? -9.428 13.843 -5.504 1.00 6.78 342 LEU B O 1
ATOM 2440 N N . PHE A 1 302 ? -8.509 13.155 -3.570 1.00 5.80 343 PHE B N 1
ATOM 2441 C CA . PHE A 1 302 ? -9.275 11.899 -3.510 1.00 5.83 343 PHE B CA 1
ATOM 2442 C C . PHE A 1 302 ? -10.160 11.880 -2.277 1.00 5.96 343 PHE B C 1
ATOM 2443 O O . PHE A 1 302 ? -9.715 12.224 -1.181 1.00 6.19 343 PHE B O 1
ATOM 2451 N N . LEU A 1 303 ? -11.371 11.343 -2.427 1.00 6.34 344 LEU B N 1
ATOM 2452 C CA . LEU A 1 303 ? -12.242 11.176 -1.277 1.00 6.83 344 LEU B CA 1
ATOM 2453 C C . LEU A 1 303 ? -11.815 9.993 -0.432 1.00 7.32 344 LEU B C 1
ATOM 2454 O O . LEU A 1 303 ? -11.749 8.846 -0.913 1.00 6.92 344 LEU B O 1
ATOM 2459 N N . MET A 1 304 ? -11.652 10.249 0.869 1.00 7.13 345 MET B N 1
ATOM 2460 C CA . MET A 1 304 ? -11.276 9.264 1.863 1.00 7.85 345 MET B CA 1
ATOM 2461 C C . MET A 1 304 ? -12.535 8.678 2.537 1.00 8.11 345 MET B C 1
ATOM 2462 O O . MET A 1 304 ? -13.623 9.275 2.507 1.00 8.06 345 MET B O 1
ATOM 2467 N N . GLN A 1 305 ? -12.352 7.571 3.215 1.00 8.77 346 GLN B N 1
ATOM 2468 C CA . GLN A 1 305 ? -13.499 6.911 3.869 1.00 9.71 346 GLN B CA 1
ATOM 2469 C C . GLN A 1 305 ? -14.125 7.705 4.968 1.00 11.22 346 GLN B C 1
ATOM 2470 O O . GLN A 1 305 ? -15.301 7.486 5.260 1.00 12.09 346 GLN B O 1
ATOM 2476 N N . ASN A 1 306 ? -13.377 8.634 5.584 1.00 9.56 347 ASN B N 1
ATOM 2477 C CA . ASN A 1 306 ? -13.973 9.530 6.573 1.00 10.23 347 ASN B CA 1
ATOM 2478 C C . ASN A 1 306 ? -14.615 10.797 5.994 1.00 9.86 347 ASN B C 1
ATOM 2479 O O . ASN A 1 306 ? -14.993 11.688 6.729 1.00 11.83 347 ASN B O 1
ATOM 2484 N N . GLY A 1 307 ? -14.649 10.910 4.666 1.00 8.62 348 GLY B N 1
ATOM 2485 C CA . GLY A 1 307 ? -15.256 12.046 4.002 1.00 7.70 348 GLY B CA 1
ATOM 2486 C C . GLY A 1 307 ? -14.366 13.238 3.748 1.00 7.08 348 GLY B C 1
ATOM 2487 O O . GLY A 1 307 ? -14.768 14.181 3.116 1.00 7.54 348 GLY B O 1
ATOM 2488 N N . LYS A 1 308 ? -13.169 13.190 4.307 1.00 6.64 349 LYS B N 1
ATOM 2489 C CA . LYS A 1 308 ? -12.166 14.192 4.023 1.00 6.80 349 LYS B CA 1
ATOM 2490 C C . LYS A 1 308 ? -11.531 13.892 2.685 1.00 6.77 349 LYS B C 1
ATOM 2491 O O . LYS A 1 308 ? -11.729 12.850 2.105 1.00 6.49 349 LYS B O 1
ATOM 2497 N N . ILE A 1 309 ? -10.787 14.866 2.203 1.00 6.36 350 ILE B N 1
ATOM 2498 C CA . ILE A 1 309 ? -10.119 14.784 0.925 1.00 6.58 350 ILE B CA 1
ATOM 2499 C C . ILE A 1 309 ? -8.624 14.640 1.141 1.00 6.58 350 ILE B C 1
ATOM 2500 O O . ILE A 1 309 ? -8.015 15.448 1.867 1.00 6.96 350 ILE B O 1
ATOM 2505 N N . PHE A 1 310 ? -8.031 13.622 0.510 1.00 6.15 351 PHE B N 1
ATOM 2506 C CA . PHE A 1 310 ? -6.621 13.478 0.514 1.00 6.20 351 PHE B CA 1
ATOM 2507 C C . PHE A 1 310 ? -6.013 14.163 -0.677 1.00 5.84 351 PHE B C 1
ATOM 2508 O O . PHE A 1 310 ? -6.400 13.886 -1.803 1.00 6.03 351 PHE B O 1
ATOM 2516 N N . TYR A 1 311 ? -5.094 15.082 -0.385 1.00 5.44 352 TYR B N 1
ATOM 2517 C CA . TYR A 1 311 ? -4.264 15.728 -1.427 1.00 5.48 352 TYR B CA 1
ATOM 2518 C C . TYR A 1 311 ? -2.947 15.044 -1.391 1.00 5.56 352 TYR B C 1
ATOM 2519 O O . TYR A 1 311 ? -2.214 15.149 -0.402 1.00 5.60 352 TYR B O 1
ATOM 2528 N N . SER A 1 312 ? -2.564 14.427 -2.510 1.00 5.67 353 SER B N 1
ATOM 2529 C CA . SER A 1 312 ? -1.345 13.637 -2.536 1.00 6.00 353 SER B CA 1
ATOM 2530 C C . SER A 1 312 ? -0.117 14.531 -2.731 1.00 6.23 353 SER B C 1
ATOM 2531 O O . SER A 1 312 ? 0.988 14.033 -2.560 1.00 6.97 353 SER B O 1
ATOM 2534 N N . GLY A 1 313 ? -0.307 15.775 -3.109 1.00 5.75 354 GLY B N 1
ATOM 2535 C CA . GLY A 1 313 ? 0.769 16.669 -3.497 1.00 5.83 354 GLY B CA 1
ATOM 2536 C C . GLY A 1 313 ? 1.012 16.727 -4.997 1.00 5.64 354 GLY B C 1
ATOM 2537 O O . GLY A 1 313 ? 1.603 17.697 -5.480 1.00 5.68 354 GLY B O 1
ATOM 2538 N N . ALA A 1 314 ? 0.542 15.738 -5.747 1.00 5.63 355 ALA B N 1
ATOM 2539 C CA . ALA A 1 314 ? 0.731 15.729 -7.204 1.00 5.54 355 ALA B CA 1
ATOM 2540 C C . ALA A 1 314 ? -0.128 16.804 -7.824 1.00 5.48 355 ALA B C 1
ATOM 2541 O O . ALA A 1 314 ? -1.262 17.041 -7.363 1.00 5.78 355 ALA B O 1
ATOM 2543 N N . ASN A 1 315 ? 0.405 17.489 -8.821 1.00 5.64 356 ASN B N 1
ATOM 2544 C CA . ASN A 1 315 ? -0.290 18.633 -9.418 1.00 5.60 356 ASN B CA 1
ATOM 2545 C C . ASN A 1 315 ? 0.377 18.991 -10.728 1.00 5.98 356 ASN B C 1
ATOM 2546 O O . ASN A 1 315 ? 1.440 18.496 -11.006 1.00 6.23 356 ASN B O 1
ATOM 2551 N N . ALA A 1 316 ? -0.272 19.821 -11.516 1.00 6.25 357 ALA B N 1
ATOM 2552 C CA . ALA A 1 316 ? 0.222 20.217 -12.845 1.00 6.75 357 ALA B CA 1
ATOM 2553 C C . ALA A 1 316 ? 0.920 21.567 -12.833 1.00 7.99 357 ALA B C 1
ATOM 2554 O O . ALA A 1 316 ? 1.327 22.060 -13.898 1.00 9.64 357 ALA B O 1
ATOM 2556 N N . GLY A 1 317 ? 1.099 22.140 -11.657 1.00 7.49 358 GLY B N 1
ATOM 2557 C CA . GLY A 1 317 ? 1.852 23.368 -11.473 1.00 7.66 358 GLY B CA 1
ATOM 2558 C C . GLY A 1 317 ? 1.021 24.631 -11.428 1.00 7.75 358 GLY B C 1
ATOM 2559 O O . GLY A 1 317 ? -0.202 24.593 -11.273 1.00 7.79 358 GLY B O 1
ATOM 2560 N N . TYR A 1 318 ? 1.712 25.766 -11.525 1.00 7.66 359 TYR B N 1
ATOM 2561 C CA . TYR A 1 318 ? 1.169 27.112 -11.335 1.00 8.25 359 TYR B CA 1
ATOM 2562 C C . TYR A 1 318 ? 0.943 27.447 -9.873 1.00 7.90 359 TYR B C 1
ATOM 2563 O O . TYR A 1 318 ? 0.857 26.566 -9.011 1.00 8.23 359 TYR B O 1
ATOM 2572 N N . GLY A 1 319 ? 0.830 28.727 -9.598 1.00 8.06 360 GLY B N 1
ATOM 2573 C CA . GLY A 1 319 ? 0.781 29.214 -8.252 1.00 8.19 360 GLY B CA 1
ATOM 2574 C C . GLY A 1 319 ? 2.114 29.199 -7.567 1.00 8.29 360 GLY B C 1
ATOM 2575 O O . GLY A 1 319 ? 3.135 28.739 -8.115 1.00 7.50 360 GLY B O 1
ATOM 2576 N N . PRO A 1 320 ? 2.127 29.641 -6.336 1.00 8.72 361 PRO B N 1
ATOM 2577 C CA . PRO A 1 320 ? 3.401 29.768 -5.603 1.00 10.07 361 PRO B CA 1
ATOM 2578 C C . PRO A 1 320 ? 3.959 28.431 -5.156 1.00 11.16 361 PRO B C 1
ATOM 2579 O O . PRO A 1 320 ? 3.217 27.423 -5.105 1.00 11.54 361 PRO B O 1
ATOM 2583 N N . ASP A 1 321 ? 5.220 28.428 -4.768 1.00 11.89 362 ASP B N 1
ATOM 2584 C CA . ASP A 1 321 ? 5.862 27.198 -4.320 1.00 13.27 362 ASP B CA 1
ATOM 2585 C C . ASP A 1 321 ? 5.643 26.889 -2.858 1.00 13.68 362 ASP B C 1
ATOM 2586 O O . ASP A 1 321 ? 6.143 25.870 -2.376 1.00 15.10 362 ASP B O 1
ATOM 2591 N N . ASP A 1 322 ? 4.886 27.695 -2.158 1.00 14.06 363 ASP B N 1
ATOM 2592 C CA . ASP A 1 322 ? 4.802 27.598 -0.692 1.00 16.40 363 ASP B CA 1
ATOM 2593 C C . ASP A 1 322 ? 3.387 27.652 -0.134 1.00 14.12 363 ASP B C 1
ATOM 2594 O O . ASP A 1 322 ? 3.178 27.862 1.056 1.00 14.19 363 ASP B O 1
ATOM 2599 N N . VAL A 1 323 ? 2.414 27.428 -1.016 1.00 12.20 364 VAL B N 1
ATOM 2600 C CA . VA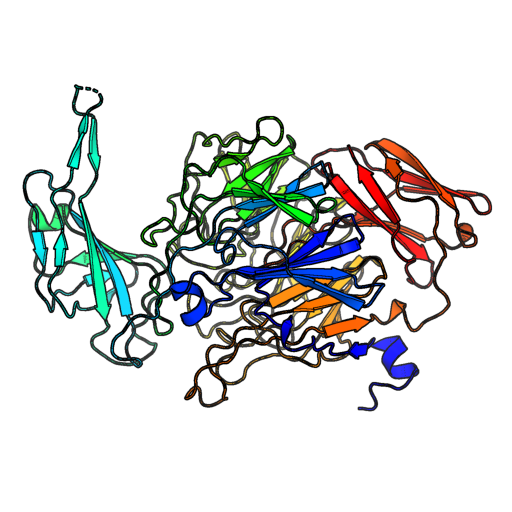L A 1 323 ? 1.036 27.325 -0.618 1.00 12.58 364 VAL B CA 1
ATOM 2601 C C . VAL A 1 323 ? 0.513 26.122 -1.381 1.00 10.72 364 VAL B C 1
ATOM 2602 O O . VAL A 1 323 ? 0.582 26.076 -2.611 1.00 11.26 364 VAL B O 1
ATOM 2606 N N . GLY A 1 324 ? -0.076 25.180 -0.664 1.00 9.53 365 GLY B N 1
ATOM 2607 C CA . GLY A 1 324 ? -0.736 24.067 -1.306 1.00 8.94 365 GLY B CA 1
ATOM 2608 C C . GLY A 1 324 ? 0.170 23.066 -1.972 1.00 8.36 365 GLY B C 1
ATOM 2609 O O . GLY A 1 324 ? -0.223 22.403 -2.925 1.00 7.78 365 GLY B O 1
ATOM 2610 N N . ARG A 1 325 ? 1.415 22.995 -1.519 1.00 8.14 366 ARG B N 1
ATOM 2611 C CA . ARG A 1 325 ? 2.372 22.128 -2.097 1.00 8.59 366 ARG B CA 1
ATOM 2612 C C . ARG A 1 325 ? 2.672 20.941 -1.209 1.00 7.93 366 ARG B C 1
ATOM 2613 O O . ARG A 1 325 ? 3.433 20.059 -1.608 1.00 9.10 366 ARG B O 1
ATOM 2621 N N . THR A 1 326 ? 2.139 20.939 0.004 1.00 7.80 367 THR B N 1
ATOM 2622 C CA . THR A 1 326 ? 2.424 19.806 0.934 1.00 7.95 367 THR B CA 1
ATOM 2623 C C . THR A 1 326 ? 1.242 18.818 0.880 1.00 7.15 367 THR B C 1
ATOM 2624 O O . THR A 1 326 ? 0.101 19.266 1.012 1.00 6.51 367 THR B O 1
ATOM 2628 N N . PRO A 1 327 ? 1.498 17.514 0.754 1.00 6.67 368 PRO B N 1
ATOM 2629 C CA . PRO A 1 327 ? 0.393 16.544 0.888 1.00 6.63 368 PRO B CA 1
ATOM 2630 C C . PRO A 1 327 ? -0.323 16.695 2.207 1.00 6.58 368 PRO B C 1
ATOM 2631 O O . PRO A 1 327 ? 0.229 17.080 3.214 1.00 6.55 368 PRO B O 1
ATOM 2635 N N . GLY A 1 328 ? -1.591 16.330 2.215 1.00 6.35 369 GLY B N 1
ATOM 2636 C CA . GLY A 1 328 ? -2.320 16.379 3.465 1.00 6.42 369 GLY B CA 1
ATOM 2637 C C . GLY A 1 328 ? -3.778 15.993 3.305 1.00 6.62 369 GLY B C 1
ATOM 2638 O O . GLY A 1 328 ? -4.254 15.698 2.240 1.00 7.02 369 GLY B O 1
ATOM 2639 N N . VAL A 1 329 ? -4.458 16.065 4.437 1.00 6.36 370 VAL B N 1
ATOM 2640 C CA . VAL A 1 329 ? -5.860 15.700 4.548 1.00 6.89 370 VAL B CA 1
ATOM 2641 C C . VAL A 1 329 ? -6.668 16.967 4.786 1.00 6.66 370 VAL B C 1
ATOM 2642 O O . VAL A 1 329 ? -6.421 17.725 5.749 1.00 7.39 370 VAL B O 1
ATOM 2646 N N . TRP A 1 330 ? -7.627 17.196 3.902 1.00 6.20 371 TRP B N 1
ATOM 2647 C CA . TRP A 1 330 ? -8.429 18.398 3.893 1.00 6.27 371 TRP B CA 1
ATOM 2648 C C . TRP A 1 330 ? -9.852 18.077 4.284 1.00 6.41 371 TRP B C 1
ATOM 2649 O O . TRP A 1 330 ? -10.540 17.331 3.571 1.00 6.52 371 TRP B O 1
ATOM 2660 N N . ASP A 1 331 ? -10.330 18.651 5.380 1.00 6.87 372 ASP B N 1
ATOM 2661 C CA . ASP A 1 331 ? -11.756 18.574 5.710 1.00 7.65 372 ASP B CA 1
ATOM 2662 C C . ASP A 1 331 ? -12.387 19.749 4.990 1.00 7.64 372 ASP B C 1
ATOM 2663 O O . ASP A 1 331 ? -12.191 20.906 5.363 1.00 7.83 372 ASP B O 1
ATOM 2668 N N . VAL A 1 332 ? -13.113 19.469 3.906 1.00 7.44 373 VAL B N 1
ATOM 2669 C CA . VAL A 1 332 ? -13.645 20.522 3.084 1.00 7.73 373 VAL B CA 1
ATOM 2670 C C . VAL A 1 332 ? -14.711 21.324 3.825 1.00 7.71 373 VAL B C 1
ATOM 2671 O O . VAL A 1 332 ? -14.851 22.505 3.592 1.00 8.08 373 VAL B O 1
ATOM 2675 N N . GLU A 1 333 ? -15.426 20.691 4.734 1.00 7.77 374 GLU B N 1
ATOM 2676 C CA . GLU A 1 333 ? -16.498 21.396 5.434 1.00 8.23 374 GLU B CA 1
ATOM 2677 C C . GLU A 1 333 ? -15.975 22.378 6.485 1.00 7.86 374 GLU B C 1
ATOM 2678 O O . GLU A 1 333 ? -16.544 23.454 6.628 1.00 8.53 374 GLU B O 1
ATOM 2684 N N . THR A 1 334 ? -14.942 22.026 7.235 1.00 7.62 375 THR B N 1
ATOM 2685 C CA . THR A 1 334 ? -14.313 22.967 8.184 1.00 8.24 375 THR B CA 1
ATOM 2686 C C . THR A 1 334 ? -13.205 23.797 7.597 1.00 8.63 375 THR B C 1
ATOM 2687 O O . THR A 1 334 ? -12.810 24.827 8.152 1.00 9.69 375 THR B O 1
ATOM 2691 N N . ASN A 1 335 ? -12.690 23.299 6.489 1.00 7.76 376 ASN B N 1
ATOM 2692 C CA . ASN A 1 335 ? -11.520 23.844 5.788 1.00 8.30 376 ASN B CA 1
ATOM 2693 C C . ASN A 1 335 ? -10.180 23.466 6.383 1.00 8.81 376 ASN B C 1
ATOM 2694 O O . ASN A 1 335 ? -9.163 23.883 5.826 1.00 8.99 376 ASN B O 1
ATOM 2699 N N . LYS A 1 336 ? -10.175 22.708 7.470 1.00 8.46 377 LYS B N 1
ATOM 2700 C CA . LYS A 1 336 ? -8.937 22.325 8.138 1.00 9.13 377 LYS B CA 1
ATOM 2701 C C . LYS A 1 336 ? -8.093 21.468 7.218 1.00 9.01 377 LYS B C 1
ATOM 2702 O O . LYS A 1 336 ? -8.609 20.598 6.500 1.00 8.71 377 LYS B O 1
ATOM 2708 N N . PHE A 1 337 ? -6.792 21.748 7.222 1.00 8.10 378 PHE B N 1
ATOM 2709 C CA . PHE A 1 337 ? -5.842 20.994 6.433 1.00 8.31 378 PHE B CA 1
ATOM 2710 C C . PHE A 1 337 ? -4.756 20.492 7.355 1.00 8.53 378 PHE B C 1
ATOM 2711 O O . PHE A 1 337 ? -4.129 21.293 8.075 1.00 10.19 378 PHE B O 1
ATOM 2719 N N . THR A 1 338 ? -4.519 19.194 7.345 1.00 8.02 379 THR B N 1
ATOM 2720 C CA . THR A 1 338 ? -3.508 18.572 8.184 1.00 8.56 379 THR B CA 1
ATOM 2721 C C . THR A 1 338 ? -2.454 17.929 7.267 1.00 8.51 379 THR B C 1
ATOM 2722 O O . THR A 1 338 ? -2.761 17.008 6.519 1.00 8.70 379 THR B O 1
ATOM 2726 N N . LYS A 1 339 ? -1.222 18.444 7.323 1.00 8.85 380 LYS B N 1
ATOM 2727 C CA . LYS A 1 339 ? -0.154 17.956 6.439 1.00 9.30 380 LYS B CA 1
ATOM 2728 C C . LYS A 1 339 ? 0.224 16.546 6.782 1.00 8.96 380 LYS B C 1
ATOM 2729 O O . LYS A 1 339 ? 0.196 16.155 7.969 1.00 9.65 380 LYS B O 1
ATOM 2735 N N . VAL A 1 340 ? 0.577 15.783 5.767 1.00 8.07 381 VAL B N 1
ATOM 2736 C CA . VAL A 1 340 ? 1.042 14.414 5.881 1.00 9.08 381 VAL B CA 1
ATOM 2737 C C . VAL A 1 340 ? 2.541 14.443 5.564 1.00 8.38 381 VAL B C 1
ATOM 2738 O O . VAL A 1 340 ? 2.930 14.800 4.455 1.00 9.84 381 VAL B O 1
ATOM 2742 N N . PRO A 1 341 ? 3.400 14.060 6.553 1.00 8.39 382 PRO B N 1
ATOM 2743 C CA . PRO A 1 341 ? 4.859 14.093 6.382 1.00 9.01 382 PRO B CA 1
ATOM 2744 C C . PRO A 1 341 ? 5.416 12.914 5.589 1.00 9.16 382 PRO B C 1
ATOM 2745 O O . PRO A 1 341 ? 4.685 11.942 5.262 1.00 9.91 382 PRO B O 1
ATOM 2749 N N . GLY A 1 342 ? 6.706 12.991 5.299 1.00 9.23 383 GLY B N 1
ATOM 2750 C CA . GLY A 1 342 ? 7.442 11.858 4.810 1.00 8.65 383 GLY B CA 1
ATOM 2751 C C . GLY A 1 342 ? 7.675 11.746 3.324 1.00 8.69 383 GLY B C 1
ATOM 2752 O O . GLY A 1 342 ? 8.362 10.837 2.901 1.00 9.17 383 GLY B O 1
ATOM 2753 N N . MET A 1 343 ? 7.065 12.625 2.534 1.00 8.14 384 MET B N 1
ATOM 2754 C CA . MET A 1 343 ? 7.201 12.570 1.092 1.00 8.97 384 MET B CA 1
ATOM 2755 C C . MET A 1 343 ? 8.659 12.781 0.617 1.00 8.73 384 MET B C 1
ATOM 2756 O O . MET A 1 343 ? 9.200 13.871 0.762 1.00 9.73 384 MET B O 1
ATOM 2761 N N . SER A 1 344 ? 9.229 11.745 0.017 1.00 9.19 385 SER B N 1
ATOM 2762 C CA . SER A 1 344 ? 10.500 11.882 -0.688 1.00 8.96 385 SER B CA 1
ATOM 2763 C C . SER A 1 344 ? 10.319 12.675 -1.935 1.00 8.42 385 SER B C 1
ATOM 2764 O O . SER A 1 344 ? 9.251 12.609 -2.557 1.00 7.89 385 SER B O 1
ATOM 2767 N N . ASP A 1 345 ? 11.332 13.425 -2.378 1.00 8.41 386 ASP B N 1
ATOM 2768 C CA . ASP A 1 345 ? 11.218 14.190 -3.652 1.00 8.66 386 ASP B CA 1
ATOM 2769 C C . ASP A 1 345 ? 9.991 15.089 -3.592 1.00 7.97 386 ASP B C 1
ATOM 2770 O O . ASP A 1 345 ? 9.207 15.160 -4.536 1.00 7.50 386 ASP B O 1
ATOM 2775 N N . ALA A 1 346 ? 9.822 15.784 -2.456 1.00 7.94 387 ALA B N 1
ATOM 2776 C CA . ALA A 1 346 ? 8.696 16.692 -2.293 1.00 8.11 387 ALA B CA 1
ATOM 2777 C C . ALA A 1 346 ? 8.815 17.911 -3.206 1.00 8.07 387 ALA B C 1
ATOM 2778 O O . ALA A 1 346 ? 7.832 18.611 -3.464 1.00 8.21 387 ALA B O 1
ATOM 2780 N N . ASN A 1 347 ? 10.019 18.128 -3.741 1.00 7.49 388 ASN B N 1
ATOM 2781 C CA . ASN A 1 347 ? 10.303 19.108 -4.747 1.00 7.93 388 ASN B CA 1
ATOM 2782 C C . ASN A 1 347 ? 10.078 18.639 -6.184 1.00 7.46 388 ASN B C 1
ATOM 2783 O O . ASN A 1 347 ? 10.383 19.363 -7.129 1.00 8.23 388 ASN B O 1
ATOM 2788 N N . MET A 1 348 ? 9.550 17.412 -6.336 1.00 7.08 389 MET B N 1
ATOM 2789 C CA . MET A 1 348 ? 9.319 16.766 -7.651 1.00 7.21 389 MET B CA 1
ATOM 2790 C C . MET A 1 348 ? 7.946 16.150 -7.658 1.00 6.79 389 MET B C 1
ATOM 2791 O O . MET A 1 348 ? 7.811 14.956 -7.946 1.00 7.04 389 MET B O 1
ATOM 2796 N N . LEU A 1 349 ? 6.933 16.960 -7.319 1.00 6.34 390 LEU B N 1
ATOM 2797 C CA . LEU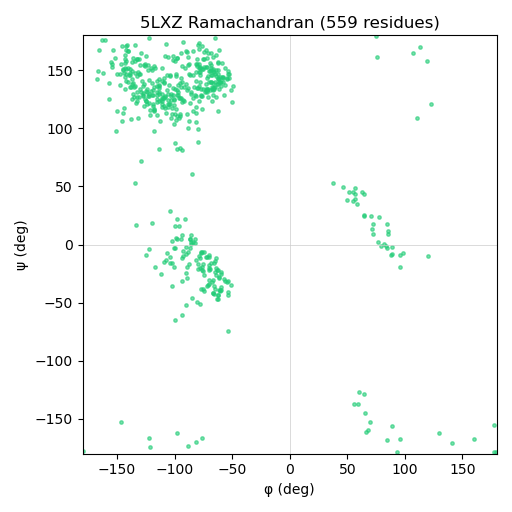 A 1 349 ? 5.556 16.479 -7.327 1.00 6.45 390 LEU B CA 1
ATOM 2798 C C . LEU A 1 349 ? 4.763 16.968 -8.523 1.00 6.01 390 LEU B C 1
ATOM 2799 O O . LEU A 1 349 ? 3.713 16.371 -8.834 1.00 6.29 390 LEU B O 1
ATOM 2804 N N . GLU A 1 350 ? 5.227 17.980 -9.244 1.00 5.89 391 GLU B N 1
ATOM 2805 C CA . GLU A 1 350 ? 4.551 18.354 -10.475 1.00 6.28 391 GLU B CA 1
ATOM 2806 C C . GLU A 1 350 ? 4.680 17.249 -11.491 1.00 6.14 391 GLU B C 1
ATOM 2807 O O . GLU A 1 350 ? 5.767 16.700 -11.698 1.00 5.96 391 GLU B O 1
ATOM 2813 N N . THR A 1 351 ? 3.583 16.894 -12.159 1.00 5.70 392 THR B N 1
ATOM 2814 C CA . THR A 1 351 ? 3.583 15.867 -13.213 1.00 6.13 392 THR B CA 1
ATOM 2815 C C . THR A 1 351 ? 3.773 14.437 -12.676 1.00 5.83 392 THR B C 1
ATOM 2816 O O . THR A 1 351 ? 4.035 13.522 -13.455 1.00 5.95 392 THR B O 1
ATOM 2820 N N . ALA A 1 352 ? 3.646 14.231 -11.371 1.00 5.57 393 ALA B N 1
ATOM 2821 C CA . ALA A 1 352 ? 3.590 12.917 -10.782 1.00 5.80 393 ALA B CA 1
ATOM 2822 C C . ALA A 1 352 ? 2.201 12.313 -10.951 1.00 5.64 393 ALA B C 1
ATOM 2823 O O . ALA A 1 352 ? 1.216 13.057 -11.061 1.00 5.95 393 ALA B O 1
ATOM 2825 N N . ASN A 1 353 ? 2.103 10.999 -10.943 1.00 5.57 394 ASN B N 1
ATOM 2826 C CA . ASN A 1 353 ? 0.816 10.350 -10.931 1.00 6.19 394 ASN B CA 1
ATOM 2827 C C . ASN A 1 353 ? 0.483 9.960 -9.506 1.00 6.45 394 ASN B C 1
ATOM 2828 O O . ASN A 1 353 ? 1.376 9.824 -8.643 1.00 7.15 394 ASN B O 1
ATOM 2833 N N . THR A 1 354 ? -0.805 9.725 -9.246 1.00 5.94 395 THR B N 1
ATOM 2834 C CA . THR A 1 354 ? -1.303 9.308 -7.956 1.00 6.21 395 THR B CA 1
ATOM 2835 C C . THR A 1 354 ? -2.332 8.223 -8.190 1.00 6.08 395 THR B C 1
ATOM 2836 O O . THR A 1 354 ? -3.209 8.407 -9.046 1.00 6.09 395 THR B O 1
ATOM 2840 N N . VAL A 1 355 ? -2.259 7.166 -7.396 1.00 6.43 396 VAL B N 1
ATOM 2841 C CA . VAL A 1 355 ? -3.228 6.064 -7.452 1.00 6.79 396 VAL B CA 1
ATOM 2842 C C . VAL A 1 355 ? -3.648 5.697 -6.063 1.00 7.11 396 VAL B C 1
ATOM 2843 O O . VAL A 1 355 ? -2.790 5.557 -5.173 1.00 6.69 396 VAL B O 1
ATOM 2847 N N . LEU A 1 356 ? -4.956 5.495 -5.897 1.00 6.86 397 LEU B N 1
ATOM 2848 C CA . LEU A 1 356 ? -5.510 4.834 -4.715 1.00 7.13 397 LEU B CA 1
ATOM 2849 C C . LEU A 1 356 ? -5.336 3.342 -4.976 1.00 7.14 397 LEU B C 1
ATOM 2850 O O . LEU A 1 356 ? -5.970 2.808 -5.886 1.00 7.79 397 LEU B O 1
ATOM 2855 N N . LEU A 1 357 ? -4.379 2.721 -4.305 1.00 7.38 398 LEU B N 1
ATOM 2856 C CA . LEU A 1 357 ? -4.039 1.344 -4.603 1.00 7.50 398 LEU B CA 1
ATOM 2857 C C . LEU A 1 357 ? -5.181 0.398 -4.359 1.00 7.40 398 LEU B C 1
ATOM 2858 O O . LEU A 1 357 ? -6.014 0.632 -3.491 1.00 7.63 398 LEU B O 1
ATOM 2863 N N . PRO A 1 358 ? -5.218 -0.699 -5.133 1.00 8.06 399 PRO B N 1
ATOM 2864 C CA . PRO A 1 358 ? -6.237 -1.709 -4.935 1.00 9.08 399 PRO B CA 1
ATOM 2865 C C . PRO A 1 358 ? -5.883 -2.590 -3.736 1.00 9.84 399 PRO B C 1
ATOM 2866 O O . PRO A 1 358 ? -4.697 -2.902 -3.570 1.00 11.31 399 PRO B O 1
ATOM 2870 N N . PRO A 1 359 ? -6.827 -2.997 -2.873 1.00 10.45 400 PRO B N 1
ATOM 2871 C CA . PRO A 1 359 ? -8.202 -2.536 -2.854 1.00 10.35 400 PRO B CA 1
ATOM 2872 C C . PRO A 1 359 ? -8.339 -1.207 -2.149 1.00 9.27 400 PRO B C 1
ATOM 2873 O O . PRO A 1 359 ? -7.630 -0.930 -1.181 1.00 9.37 400 PRO B O 1
ATOM 2877 N N . ALA A 1 360 ? -9.307 -0.408 -2.598 1.00 8.64 401 ALA B N 1
ATOM 2878 C CA . ALA A 1 360 ? -9.546 0.914 -2.061 1.00 8.35 401 ALA B CA 1
ATOM 2879 C C . ALA A 1 360 ? -9.865 0.939 -0.583 1.00 8.27 401 ALA B C 1
ATOM 2880 O O . ALA A 1 360 ? -9.617 1.925 0.087 1.00 8.64 401 ALA B O 1
ATOM 2882 N N . GLN A 1 361 ? -10.387 -0.169 -0.070 1.00 8.06 402 GLN B N 1
ATOM 2883 C CA . GLN A 1 361 ? -10.603 -0.275 1.362 1.00 8.70 402 GLN B CA 1
ATOM 2884 C C . GLN A 1 361 ? -9.370 0.076 2.197 1.00 9.57 402 GLN B C 1
ATOM 2885 O O . GLN A 1 361 ? -9.519 0.577 3.314 1.00 10.34 402 GLN B O 1
ATOM 2891 N N . ASP A 1 362 ? -8.184 -0.251 1.687 1.00 10.24 403 ASP B N 1
ATOM 2892 C CA . ASP A 1 362 ? -6.965 -0.094 2.494 1.00 10.95 403 ASP B CA 1
ATOM 2893 C C . ASP A 1 362 ? -6.513 1.349 2.636 1.00 10.52 403 ASP B C 1
ATOM 2894 O O . ASP A 1 362 ? -5.695 1.641 3.503 1.00 10.16 403 ASP B O 1
ATOM 2899 N N . GLU A 1 363 ? -7.010 2.264 1.794 1.00 9.50 404 GLU B N 1
ATOM 2900 C CA . GLU A 1 363 ? -6.663 3.703 1.879 1.00 10.08 404 GLU B CA 1
ATOM 2901 C C . GLU A 1 363 ? -5.174 3.932 1.782 1.00 9.55 404 GLU B C 1
ATOM 2902 O O . GLU A 1 363 ? -4.633 4.812 2.450 1.00 9.64 404 GLU B O 1
ATOM 2908 N N . LYS A 1 364 ? -4.530 3.154 0.906 1.00 8.42 405 LYS B N 1
ATOM 2909 C CA . LYS A 1 364 ? -3.134 3.364 0.599 1.00 8.99 405 LYS B CA 1
ATOM 2910 C C . LYS A 1 364 ? -2.987 4.062 -0.745 1.00 8.05 405 LYS B C 1
ATOM 2911 O O . LYS A 1 364 ? -3.516 3.595 -1.756 1.00 8.99 405 LYS B O 1
ATOM 2917 N N . TYR A 1 365 ? -2.282 5.192 -0.728 1.00 7.80 406 TYR B N 1
ATOM 2918 C CA . TYR A 1 365 ? -2.131 6.045 -1.921 1.00 8.14 406 TYR B CA 1
ATOM 2919 C C . TYR A 1 365 ? -0.696 6.033 -2.348 1.00 8.34 406 TYR B C 1
ATOM 2920 O O . TYR A 1 365 ? 0.170 6.131 -1.490 1.00 9.45 406 TYR B O 1
ATOM 2929 N N . MET A 1 366 ? -0.444 5.921 -3.634 1.00 7.17 407 MET B N 1
ATOM 2930 C CA . MET A 1 366 ? 0.905 5.930 -4.184 1.00 7.72 407 MET B CA 1
ATOM 2931 C C . MET A 1 366 ? 1.074 7.092 -5.130 1.00 7.02 407 MET B C 1
ATOM 2932 O O . MET A 1 366 ? 0.248 7.315 -6.015 1.00 7.02 407 MET B O 1
ATOM 2937 N N . VAL A 1 367 ? 2.137 7.872 -4.914 1.00 6.69 408 VAL B N 1
ATOM 2938 C CA . VAL A 1 367 ? 2.573 8.955 -5.766 1.00 6.58 408 VAL B CA 1
ATOM 2939 C C . VAL A 1 367 ? 3.826 8.486 -6.535 1.00 6.53 408 VAL B C 1
ATOM 2940 O O . VAL A 1 367 ? 4.715 7.887 -5.928 1.00 7.04 408 VAL B O 1
ATOM 2944 N N . ILE A 1 368 ? 3.798 8.670 -7.830 1.00 6.31 409 ILE B N 1
ATOM 2945 C CA . ILE A 1 368 ? 4.750 8.050 -8.723 1.00 6.52 409 ILE B CA 1
ATOM 2946 C C . ILE A 1 368 ? 5.442 9.111 -9.563 1.00 6.41 409 ILE B C 1
ATOM 2947 O O . ILE A 1 368 ? 4.798 9.852 -10.290 1.00 5.91 409 ILE B O 1
ATOM 2952 N N . GLY A 1 369 ? 6.763 9.150 -9.514 1.00 6.30 410 GLY B N 1
ATOM 2953 C CA . GLY A 1 369 ? 7.545 9.992 -10.370 1.00 6.17 410 GLY B CA 1
ATOM 2954 C C . GLY A 1 369 ? 7.312 11.477 -10.087 1.00 6.43 410 GLY B C 1
ATOM 2955 O O . GLY A 1 369 ? 7.055 11.844 -8.940 1.00 6.09 410 GLY B O 1
ATOM 2956 N N . GLY A 1 370 ? 7.357 12.282 -11.144 1.00 6.07 411 GLY B N 1
ATOM 2957 C CA . GLY A 1 370 ? 7.261 13.711 -11.031 1.00 6.21 411 GLY B CA 1
ATOM 2958 C C . GLY A 1 370 ? 8.526 14.426 -11.408 1.00 6.36 411 GLY B C 1
ATOM 2959 O O . GLY A 1 370 ? 9.558 13.819 -11.668 1.00 7.30 411 GLY B O 1
ATOM 2960 N N . GLY A 1 371 ? 8.404 15.727 -11.510 1.00 6.21 412 GLY B N 1
ATOM 2961 C CA . GLY A 1 371 ? 9.527 16.577 -11.803 1.00 6.22 412 GLY B CA 1
ATOM 2962 C C . GLY A 1 371 ? 9.523 17.867 -11.045 1.00 6.28 412 GLY B C 1
ATOM 2963 O O . GLY A 1 371 ? 8.583 18.212 -10.335 1.00 6.18 412 GLY B O 1
ATOM 2964 N N . GLY A 1 372 ? 10.629 18.602 -11.165 1.00 6.79 413 GLY B N 1
ATOM 2965 C CA . GLY A 1 372 ? 10.734 19.853 -10.465 1.00 6.93 413 GLY B CA 1
ATOM 2966 C C . GLY A 1 372 ? 9.782 20.892 -11.005 1.00 6.88 413 GLY B C 1
ATOM 2967 O O . GLY A 1 372 ? 9.226 20.756 -12.098 1.00 7.00 413 GLY B O 1
ATOM 2968 N N . VAL A 1 373 ? 9.597 21.945 -10.245 1.00 7.33 414 VAL B N 1
ATOM 2969 C CA . VAL A 1 373 ? 8.607 22.932 -10.609 1.00 8.43 414 VAL B CA 1
ATOM 2970 C C . VAL A 1 373 ? 8.909 23.537 -12.008 1.00 8.69 414 VAL B C 1
ATOM 2971 O O . VAL A 1 373 ? 10.073 23.759 -12.391 1.00 9.72 414 VAL B O 1
ATOM 2975 N N . GLY A 1 374 ? 7.844 23.822 -12.748 1.00 8.76 415 GLY B N 1
ATOM 2976 C CA . GLY A 1 374 ? 7.967 24.438 -14.059 1.00 9.27 415 GLY B CA 1
ATOM 2977 C C . GLY A 1 374 ? 8.772 23.597 -15.003 1.00 9.12 415 GLY B C 1
ATOM 2978 O O . GLY A 1 374 ? 8.477 22.409 -15.163 1.00 9.43 415 GLY B O 1
ATOM 2979 N N . GLU A 1 375 ? 9.799 24.191 -15.602 1.00 9.12 416 GLU B N 1
ATOM 2980 C CA . GLU A 1 375 ? 10.576 23.543 -16.654 1.00 9.60 416 GLU B CA 1
ATOM 2981 C C . GLU A 1 375 ? 11.844 22.926 -16.131 1.00 9.11 416 GLU B C 1
ATOM 2982 O O . GLU A 1 375 ? 12.806 22.685 -16.891 1.00 10.09 416 GLU B O 1
ATOM 2988 N N . SER A 1 376 ? 11.863 22.643 -14.846 1.00 8.56 417 SER B N 1
ATOM 2989 C CA . SER A 1 376 ? 13.006 22.048 -14.196 1.00 8.69 417 SER B CA 1
ATOM 2990 C C . SER A 1 376 ? 13.481 20.779 -14.861 1.00 8.64 417 SER B C 1
ATOM 2991 O O . SER A 1 376 ? 12.678 19.958 -15.380 1.00 8.73 417 SER B O 1
ATOM 2994 N N . LYS A 1 377 ? 14.802 20.576 -14.804 1.00 9.13 418 LYS B N 1
ATOM 2995 C CA . LYS A 1 377 ? 15.404 19.301 -15.210 1.00 10.33 418 LYS B CA 1
ATOM 2996 C C . LYS A 1 377 ? 15.304 18.205 -14.184 1.00 9.46 418 LYS B C 1
ATOM 2997 O O . LYS A 1 377 ? 15.667 17.057 -14.461 1.00 10.55 418 LYS B O 1
ATOM 3003 N N . LEU A 1 378 ? 14.889 18.509 -12.966 1.00 8.47 419 LEU B N 1
ATOM 3004 C CA . LEU A 1 378 ? 14.766 17.481 -11.959 1.00 8.51 419 LEU B CA 1
ATOM 3005 C C . LEU A 1 378 ? 13.618 16.520 -12.313 1.00 8.18 419 LEU B C 1
ATOM 3006 O O . LEU A 1 378 ? 12.565 16.959 -12.731 1.00 8.02 419 LEU B O 1
ATOM 3011 N N . SER A 1 379 ? 13.834 15.241 -12.088 1.00 7.92 420 SER B N 1
ATOM 3012 C CA . SER A 1 379 ? 12.779 14.227 -12.176 1.00 8.07 420 SER B CA 1
ATOM 3013 C C . SER A 1 379 ? 13.013 13.112 -11.187 1.00 8.46 420 SER B C 1
ATOM 3014 O O . SER A 1 379 ? 14.152 12.783 -10.849 1.00 8.94 420 SER B O 1
ATOM 3017 N N . SER A 1 380 ? 11.910 12.542 -10.663 1.00 7.72 421 SER B N 1
ATOM 3018 C CA . SER A 1 380 ? 11.934 11.578 -9.579 1.00 7.87 421 SER B CA 1
ATOM 3019 C C . SER A 1 380 ? 11.771 10.148 -10.080 1.00 8.05 421 SER B C 1
ATOM 3020 O O . SER A 1 380 ? 10.901 9.876 -10.909 1.00 7.96 421 SER B O 1
ATOM 3023 N N . GLU A 1 381 ? 12.586 9.234 -9.586 1.00 8.32 422 GLU B N 1
ATOM 3024 C CA . GLU A 1 381 ? 12.390 7.834 -9.828 1.00 10.01 422 GLU B CA 1
ATOM 3025 C C . GLU A 1 381 ? 11.600 7.137 -8.712 1.00 9.85 422 GLU B C 1
ATOM 3026 O O . GLU A 1 381 ? 11.418 5.920 -8.740 1.00 10.55 422 GLU B O 1
ATOM 3032 N N . LYS A 1 382 ? 11.111 7.880 -7.723 1.00 8.51 423 LYS B N 1
ATOM 3033 C CA . LYS A 1 382 ? 10.508 7.274 -6.562 1.00 9.19 423 LYS B CA 1
ATOM 3034 C C . LYS A 1 382 ? 9.021 7.051 -6.671 1.00 8.54 423 LYS B C 1
ATOM 3035 O O . LYS A 1 382 ? 8.286 7.815 -7.352 1.00 8.26 423 LYS B O 1
ATOM 3041 N N . THR A 1 383 ? 8.593 6.030 -5.949 1.00 8.32 424 THR B N 1
ATOM 3042 C CA . THR A 1 383 ? 7.223 5.913 -5.506 1.00 8.25 424 THR B CA 1
ATOM 3043 C C . THR A 1 383 ? 7.150 6.201 -4.040 1.00 8.20 424 THR B C 1
ATOM 3044 O O . THR A 1 383 ? 8.073 5.888 -3.276 1.00 8.23 424 THR B O 1
ATOM 3048 N N . ARG A 1 384 ? 6.047 6.808 -3.619 1.00 7.20 425 ARG B N 1
ATOM 3049 C CA . ARG A 1 384 ? 5.853 7.164 -2.210 1.00 7.65 425 ARG B CA 1
ATOM 3050 C C . ARG A 1 384 ? 4.461 6.708 -1.837 1.00 8.19 425 ARG B C 1
ATOM 3051 O O . ARG A 1 384 ? 3.524 7.058 -2.538 1.00 8.34 425 ARG B O 1
ATOM 3059 N N . ILE A 1 385 ? 4.315 5.996 -0.730 1.00 8.03 426 ILE B N 1
ATOM 3060 C CA . ILE A 1 385 ? 3.058 5.372 -0.375 1.00 8.33 426 ILE B CA 1
ATOM 3061 C C . ILE A 1 385 ? 2.631 5.870 0.984 1.00 8.47 426 ILE B C 1
ATOM 3062 O O . ILE A 1 385 ? 3.443 5.828 1.923 1.00 9.29 426 ILE B O 1
ATOM 3067 N N . ALA A 1 386 ? 1.394 6.371 1.088 1.00 8.46 427 ALA B N 1
ATOM 3068 C CA . ALA A 1 386 ? 0.829 6.799 2.353 1.00 8.39 427 ALA B CA 1
ATOM 3069 C C . ALA A 1 386 ? -0.333 5.913 2.692 1.00 9.03 427 ALA B C 1
ATOM 3070 O O . ALA A 1 386 ? -1.213 5.719 1.870 1.00 9.26 427 ALA B O 1
ATOM 3072 N N . ASP A 1 387 ? -0.361 5.405 3.915 1.00 9.99 428 ASP B N 1
ATOM 3073 C CA . ASP A 1 387 ? -1.453 4.601 4.453 1.00 10.61 428 ASP B CA 1
ATOM 3074 C C . ASP A 1 387 ? -2.346 5.464 5.337 1.00 11.58 428 ASP B C 1
ATOM 3075 O O . ASP A 1 387 ? -1.966 5.802 6.486 1.00 12.22 428 ASP B O 1
ATOM 3080 N N . LEU A 1 388 ? -3.495 5.854 4.843 1.00 12.31 429 LEU B N 1
ATOM 3081 C CA . LEU A 1 388 ? -4.320 6.775 5.573 1.00 15.05 429 LEU B CA 1
ATOM 3082 C C . LEU A 1 388 ? -5.178 6.149 6.655 1.00 18.04 429 LEU B C 1
ATOM 3083 O O . LEU A 1 388 ? -5.934 6.869 7.317 1.00 19.26 429 LEU B O 1
ATOM 3088 N N . LYS A 1 389 ? -5.068 4.839 6.840 1.00 18.95 430 LYS B N 1
ATOM 3089 C CA . LYS A 1 389 ? -5.683 4.205 8.017 1.00 22.25 430 LYS B CA 1
ATOM 3090 C C . LYS A 1 389 ? -4.845 4.376 9.275 1.00 23.58 430 LYS B C 1
ATOM 3091 O O . LYS A 1 389 ? -5.367 4.199 10.371 1.00 25.20 430 LYS B O 1
ATOM 3097 N N . ALA A 1 390 ? -3.567 4.736 9.140 1.00 23.48 431 ALA B N 1
ATOM 3098 C CA . ALA A 1 390 ? -2.718 4.981 10.295 1.00 26.30 431 ALA B CA 1
ATOM 3099 C C . ALA A 1 390 ? -3.197 6.200 11.099 1.00 27.95 431 ALA B C 1
ATOM 3100 O O . ALA A 1 390 ? -3.783 7.173 10.550 1.00 27.52 431 ALA B O 1
ATOM 3102 N N . ASP A 1 391 ? -2.975 6.155 12.414 1.00 34.17 432 ASP B N 1
ATOM 3103 C CA . ASP A 1 391 ? -3.302 7.309 13.278 1.00 37.11 432 ASP B CA 1
ATOM 3104 C C . ASP A 1 391 ? -2.421 8.507 12.965 1.00 35.20 432 ASP B C 1
ATOM 3105 O O . ASP A 1 391 ? -2.923 9.637 12.940 1.00 35.75 432 ASP B O 1
ATOM 3110 N N . ASP A 1 392 ? -1.125 8.241 12.737 1.00 33.72 433 ASP B N 1
ATOM 3111 C CA . ASP A 1 392 ? -0.153 9.242 12.285 1.00 31.32 433 ASP B CA 1
ATOM 3112 C C . ASP A 1 392 ? 0.304 8.856 10.859 1.00 23.96 433 ASP B C 1
ATOM 3113 O O . ASP A 1 392 ? 1.332 8.194 10.681 1.00 24.32 433 ASP B O 1
ATOM 3118 N N . PRO A 1 393 ? -0.491 9.230 9.849 1.00 20.93 434 PRO B N 1
ATOM 3119 C CA . PRO A 1 393 ? -0.119 8.811 8.497 1.00 17.43 434 PRO B CA 1
ATOM 3120 C C . PRO A 1 393 ? 1.133 9.482 8.019 1.00 15.35 434 PRO B C 1
ATOM 3121 O O . PRO A 1 393 ? 1.425 10.610 8.432 1.00 15.03 434 PRO B O 1
ATOM 3125 N N . LYS A 1 394 ? 1.863 8.779 7.160 1.00 12.42 435 LYS B N 1
ATOM 3126 C CA . LYS A 1 394 ? 3.065 9.310 6.570 1.00 12.40 435 LYS B CA 1
ATOM 3127 C C . LYS A 1 394 ? 3.308 8.601 5.262 1.00 11.14 435 LYS B C 1
ATOM 3128 O O . LYS A 1 394 ? 2.802 7.484 5.038 1.00 11.43 435 LYS B O 1
ATOM 3134 N N . PHE A 1 395 ? 4.061 9.263 4.405 1.00 9.47 436 PHE B N 1
ATOM 3135 C CA . PHE A 1 395 ? 4.619 8.645 3.234 1.00 9.36 436 PHE B CA 1
ATOM 3136 C C . PHE A 1 395 ? 5.896 7.877 3.578 1.00 9.99 436 PHE B C 1
ATOM 3137 O O . PHE A 1 395 ? 6.726 8.360 4.376 1.00 11.41 436 PHE B O 1
ATOM 3145 N N . VAL A 1 396 ? 6.024 6.722 2.940 1.00 9.83 437 VAL B N 1
ATOM 3146 C CA . VAL A 1 396 ? 7.270 5.933 2.957 1.00 10.44 437 VAL B CA 1
ATOM 3147 C C . VAL A 1 396 ? 7.572 5.574 1.540 1.00 10.73 437 VAL B C 1
ATOM 3148 O O . VAL A 1 396 ? 6.650 5.373 0.729 1.00 10.29 437 VAL B O 1
ATOM 3152 N N . ASP A 1 397 ? 8.844 5.484 1.184 1.00 10.21 438 ASP B N 1
ATOM 3153 C CA . ASP A 1 397 ? 9.191 5.142 -0.186 1.00 10.72 438 ASP B CA 1
ATOM 3154 C C . ASP A 1 397 ? 8.728 3.729 -0.511 1.00 10.77 438 ASP B C 1
ATOM 3155 O O . ASP A 1 397 ? 8.834 2.807 0.320 1.00 10.91 438 ASP B O 1
ATOM 3160 N N . GLY A 1 398 ? 8.207 3.574 -1.726 1.00 10.45 439 GLY B N 1
ATOM 3161 C CA . GLY A 1 398 ? 7.951 2.258 -2.313 1.00 9.78 439 GLY B CA 1
ATOM 3162 C C . GLY A 1 398 ? 9.097 1.897 -3.243 1.00 9.90 439 GLY B C 1
ATOM 3163 O O . GLY A 1 398 ? 10.196 2.478 -3.195 1.00 10.39 439 GLY B O 1
ATOM 3164 N N . PRO A 1 399 ? 8.865 0.928 -4.125 1.00 9.83 440 PRO B N 1
ATOM 3165 C CA . PRO A 1 399 ? 9.905 0.571 -5.072 1.00 10.42 440 PRO B CA 1
ATOM 3166 C C . PRO A 1 399 ? 10.195 1.685 -6.052 1.00 10.55 440 PRO B C 1
ATOM 3167 O O . PRO A 1 399 ? 9.285 2.452 -6.450 1.00 10.30 440 PRO B O 1
ATOM 3171 N N . SER A 1 400 ? 11.437 1.763 -6.497 1.00 11.28 441 SER B N 1
ATOM 3172 C CA . SER A 1 400 ? 11.821 2.773 -7.452 1.00 10.98 441 SER B CA 1
ATOM 3173 C C . SER A 1 400 ? 11.765 2.342 -8.902 1.00 11.18 441 SER B C 1
ATOM 3174 O O . SER A 1 400 ? 11.920 1.158 -9.212 1.00 11.78 441 SER B O 1
ATOM 3177 N N . LEU A 1 401 ? 11.572 3.322 -9.771 1.00 10.52 442 LEU B N 1
ATOM 3178 C CA . LEU A 1 401 ? 11.768 3.194 -11.194 1.00 11.19 442 LEU B CA 1
ATOM 3179 C C . LEU A 1 401 ? 13.267 3.222 -11.473 1.00 10.91 442 LEU B C 1
ATOM 3180 O O . LEU A 1 401 ? 14.072 3.532 -10.574 1.00 12.77 442 LEU B O 1
ATOM 3185 N N . GLU A 1 402 ? 13.649 2.928 -12.696 1.00 11.82 443 GLU B N 1
ATOM 3186 C CA . GLU A 1 402 ? 15.065 2.990 -13.085 1.00 13.45 443 GLU B CA 1
ATOM 3187 C C . GLU A 1 402 ? 15.530 4.430 -13.271 1.00 14.52 443 GLU B C 1
ATOM 3188 O O . GLU A 1 402 ? 16.655 4.746 -12.911 1.00 16.04 443 GLU B O 1
ATOM 3194 N N . LYS A 1 403 ? 14.692 5.297 -13.824 1.00 13.32 444 LYS B N 1
ATOM 3195 C CA . LYS A 1 403 ? 15.064 6.641 -14.213 1.00 13.89 444 LYS B CA 1
ATOM 3196 C C . LYS A 1 403 ? 14.049 7.595 -13.630 1.00 11.65 444 LYS B C 1
ATOM 3197 O O . LYS A 1 403 ? 12.924 7.210 -13.417 1.00 10.99 444 LYS B O 1
ATOM 3203 N N . GLY A 1 404 ? 14.461 8.824 -13.422 1.00 10.52 445 GLY B N 1
ATOM 3204 C CA . GLY A 1 404 ? 13.526 9.861 -13.056 1.00 9.81 445 GLY B CA 1
ATOM 3205 C C . GLY A 1 404 ? 12.494 9.980 -14.158 1.00 9.05 445 GLY B C 1
ATOM 3206 O O . GLY A 1 404 ? 12.810 10.003 -15.336 1.00 9.06 445 GLY B O 1
ATOM 3207 N N . THR A 1 405 ? 11.240 10.090 -13.749 1.00 8.18 446 THR B N 1
ATOM 3208 C CA . THR A 1 405 ? 10.112 9.975 -14.690 1.00 8.23 446 THR B CA 1
ATOM 3209 C C . THR A 1 405 ? 9.036 11.006 -14.412 1.00 7.20 446 THR B C 1
ATOM 3210 O O . THR A 1 405 ? 8.321 10.840 -13.407 1.00 7.51 446 THR B O 1
ATOM 3214 N N . ARG A 1 406 ? 8.910 12.018 -15.274 1.00 6.59 447 ARG B N 1
ATOM 3215 C CA . ARG A 1 406 ? 7.716 12.857 -15.332 1.00 6.12 447 ARG B CA 1
ATOM 3216 C C . ARG A 1 406 ? 6.607 12.140 -16.097 1.00 6.20 447 ARG B C 1
ATOM 3217 O O . ARG A 1 406 ? 6.858 11.385 -17.030 1.00 6.25 447 ARG B O 1
ATOM 3225 N N . TYR A 1 407 ? 5.350 12.460 -15.767 1.00 5.83 448 TYR B N 1
ATOM 3226 C CA . TYR A 1 407 ? 4.203 12.030 -16.560 1.00 5.63 448 TYR B CA 1
ATOM 3227 C C . TYR A 1 407 ? 3.936 10.515 -16.622 1.00 5.52 448 TYR B C 1
ATOM 3228 O O . TYR A 1 407 ? 3.356 10.070 -17.595 1.00 5.74 448 TYR B O 1
ATOM 3237 N N . PRO A 1 408 ? 4.357 9.708 -15.642 1.00 5.70 449 PRO B N 1
ATOM 3238 C CA . PRO A 1 408 ? 4.064 8.276 -15.816 1.00 6.13 449 PRO B CA 1
ATOM 3239 C C . PRO A 1 408 ? 2.577 8.042 -15.860 1.00 6.23 449 PRO B C 1
ATOM 3240 O O . PRO A 1 408 ? 1.797 8.677 -15.095 1.00 6.06 449 PRO B O 1
ATOM 3244 N N . GLN A 1 409 ? 2.162 7.170 -16.784 1.00 6.41 450 GLN B N 1
ATOM 3245 C CA . GLN A 1 409 ? 0.775 6.672 -16.791 1.00 6.84 450 GLN B CA 1
ATOM 3246 C C . GLN A 1 409 ? 0.638 5.612 -15.715 1.00 7.07 450 GLN B C 1
ATOM 3247 O O . GLN A 1 409 ? 1.587 4.870 -15.442 1.00 6.71 450 GLN B O 1
ATOM 3253 N N . ALA A 1 410 ? -0.526 5.516 -15.063 1.00 6.70 451 ALA B N 1
ATOM 3254 C CA . ALA A 1 410 ? -0.752 4.582 -13.997 1.00 7.10 451 ALA B CA 1
ATOM 3255 C C . ALA A 1 410 ? -2.189 4.169 -13.933 1.00 7.22 451 ALA B C 1
ATOM 3256 O O . ALA A 1 410 ? -3.061 5.025 -13.725 1.00 7.89 451 ALA B O 1
ATOM 3258 N N . SER A 1 411 ? -2.463 2.895 -14.192 1.00 6.95 452 SER B N 1
ATOM 3259 C CA . SER A 1 411 ? -3.827 2.381 -14.261 1.00 7.17 452 SER B CA 1
ATOM 3260 C C . SER A 1 411 ? -3.953 1.147 -13.389 1.00 6.72 452 SER B C 1
ATOM 3261 O O . SER A 1 411 ? -3.130 0.235 -13.487 1.00 6.57 452 SER B O 1
ATOM 3264 N N . ILE A 1 412 ? -4.972 1.103 -12.548 1.00 6.61 453 ILE B N 1
ATOM 3265 C CA . ILE A 1 412 ? -5.292 -0.070 -11.742 1.00 7.26 453 ILE B CA 1
ATOM 3266 C C . ILE A 1 412 ? -5.836 -1.177 -12.639 1.00 7.53 453 ILE B C 1
ATOM 3267 O O . ILE A 1 412 ? -6.655 -0.923 -13.530 1.00 7.36 453 ILE B O 1
ATOM 3272 N N . LEU A 1 413 ? -5.346 -2.405 -12.457 1.00 7.79 454 LEU B N 1
ATOM 3273 C CA . LEU A 1 413 ? -5.853 -3.571 -13.176 1.00 8.58 454 LEU B CA 1
ATOM 3274 C C . LEU A 1 413 ? -6.701 -4.448 -12.259 1.00 8.25 454 LEU B C 1
ATOM 3275 O O . LEU A 1 413 ? -6.561 -4.387 -11.035 1.00 8.41 454 LEU B O 1
ATOM 3280 N N . PRO A 1 414 ? -7.533 -5.311 -12.855 1.00 9.13 455 PRO B N 1
ATOM 3281 C CA . PRO A 1 414 ? -8.465 -6.115 -12.056 1.00 9.84 455 PRO B CA 1
ATOM 3282 C C . PRO A 1 414 ? -7.897 -7.224 -11.189 1.00 11.27 455 PRO B C 1
ATOM 3283 O O . PRO A 1 414 ? -8.634 -7.777 -10.356 1.00 13.39 455 PRO B O 1
ATOM 3287 N N . ASP A 1 415 ? -6.616 -7.519 -11.342 1.00 10.99 456 ASP B N 1
ATOM 3288 C CA . ASP A 1 415 ? -5.941 -8.473 -10.482 1.00 12.06 456 ASP B CA 1
ATOM 3289 C C . ASP A 1 415 ? -5.232 -7.818 -9.289 1.00 12.18 456 ASP B C 1
ATOM 3290 O O . ASP A 1 415 ? -4.471 -8.477 -8.589 1.00 13.33 456 ASP B O 1
ATOM 3295 N N . ASP A 1 416 ? -5.453 -6.509 -9.092 1.00 11.66 457 ASP B N 1
ATOM 3296 C CA . ASP A 1 416 ? -4.826 -5.695 -8.031 1.00 11.70 457 ASP B CA 1
ATOM 3297 C C . ASP A 1 416 ? -3.429 -5.213 -8.364 1.00 11.25 457 ASP B C 1
ATOM 3298 O O . ASP A 1 416 ? -2.813 -4.490 -7.544 1.00 13.65 457 ASP B O 1
ATOM 3303 N N . SER A 1 417 ? -2.913 -5.540 -9.532 1.00 9.39 458 SER B N 1
ATOM 3304 C CA . SER A 1 417 ? -1.721 -4.870 -10.019 1.00 9.28 458 SER B CA 1
ATOM 3305 C C . SER A 1 417 ? -2.027 -3.459 -10.518 1.00 8.76 458 SER B C 1
ATOM 3306 O O . SER A 1 417 ? -3.176 -3.113 -10.769 1.00 8.40 458 SER B O 1
ATOM 3309 N N . VAL A 1 418 ? -0.991 -2.644 -10.575 1.00 7.56 459 VAL B N 1
ATOM 3310 C CA . VAL A 1 418 ? -1.063 -1.316 -11.148 1.00 7.41 459 VAL B CA 1
ATOM 3311 C C . VAL A 1 418 ? -0.049 -1.233 -12.277 1.00 6.98 459 VAL B C 1
ATOM 3312 O O . VAL A 1 418 ? 1.134 -1.428 -12.069 1.00 7.60 459 VAL B O 1
ATOM 3316 N N . LEU A 1 419 ? -0.491 -0.932 -13.464 1.00 6.57 460 LEU B N 1
ATOM 3317 C CA . LEU A 1 419 ? 0.375 -0.724 -14.610 1.00 6.70 460 LEU B CA 1
ATOM 3318 C C . LEU A 1 419 ? 0.939 0.669 -14.602 1.00 7.01 460 LEU B C 1
ATOM 3319 O O . LEU A 1 419 ? 0.154 1.629 -14.674 1.00 7.15 460 LEU B O 1
ATOM 3324 N N . VAL A 1 420 ? 2.258 0.808 -14.527 1.00 6.50 461 VAL B N 1
ATOM 3325 C CA . VAL A 1 420 ? 2.955 2.078 -14.494 1.00 6.93 461 VAL B CA 1
ATOM 3326 C C . VAL A 1 420 ? 3.832 2.119 -15.721 1.00 6.98 461 VAL B C 1
ATOM 3327 O O . VAL A 1 420 ? 4.724 1.258 -15.885 1.00 7.34 461 VAL B O 1
ATOM 3331 N N . SER A 1 421 ? 3.565 3.042 -16.625 1.00 6.91 462 SER B N 1
ATOM 3332 C CA . SER A 1 421 ? 4.175 3.017 -17.957 1.00 7.33 462 SER B CA 1
ATOM 3333 C C . SER A 1 421 ? 4.494 4.396 -18.475 1.00 7.67 462 SER B C 1
ATOM 3334 O O . SER A 1 421 ? 3.794 5.364 -18.202 1.00 8.06 462 SER B O 1
ATOM 3337 N N . GLY A 1 422 ? 5.504 4.453 -19.324 1.00 7.57 463 GLY B N 1
ATOM 3338 C CA . GLY A 1 422 ? 5.795 5.653 -20.048 1.00 7.07 463 GLY B CA 1
ATOM 3339 C C . GLY A 1 422 ? 6.320 6.764 -19.185 1.00 6.90 463 GLY B C 1
ATOM 3340 O O . GLY A 1 422 ? 6.940 6.525 -18.133 1.00 7.22 463 GLY B O 1
ATOM 3341 N N . GLY A 1 423 ? 6.084 7.983 -19.633 1.00 6.81 464 GLY B N 1
ATOM 3342 C CA . GLY A 1 423 ? 6.671 9.137 -19.031 1.00 6.67 464 GLY B CA 1
ATOM 3343 C C . GLY A 1 423 ? 7.960 9.547 -19.708 1.00 6.97 464 GLY B C 1
ATOM 3344 O O . GLY A 1 423 ? 8.336 8.952 -20.720 1.00 7.05 464 GLY B O 1
ATOM 3345 N N . SER A 1 424 ? 8.602 10.590 -19.208 1.00 6.83 465 SER B N 1
ATOM 3346 C CA . SER A 1 424 ? 9.864 11.045 -19.794 1.00 7.40 465 SER B CA 1
ATOM 3347 C C . SER A 1 424 ? 10.788 11.507 -18.711 1.00 7.98 465 SER B C 1
ATOM 3348 O O . SER A 1 424 ? 10.376 11.901 -17.629 1.00 7.44 465 SER B O 1
ATOM 3351 N N . GLN A 1 425 ? 12.084 11.477 -19.009 1.00 8.75 466 GLN B N 1
ATOM 3352 C CA . GLN A 1 425 ? 13.041 11.834 -17.994 1.00 9.27 466 GLN B CA 1
ATOM 3353 C C . GLN A 1 425 ? 13.130 13.348 -17.766 1.00 9.11 466 GLN B C 1
ATOM 3354 O O . GLN A 1 425 ? 13.595 13.781 -16.702 1.00 9.55 466 GLN B O 1
ATOM 3360 N N . ASP A 1 426 ? 12.706 14.132 -18.760 1.00 8.64 467 ASP B N 1
ATOM 3361 C CA . ASP A 1 426 ? 12.742 15.574 -18.673 1.00 9.33 467 ASP B CA 1
ATOM 3362 C C . ASP A 1 426 ? 11.447 16.197 -19.142 1.00 8.36 467 ASP B C 1
ATOM 3363 O O . ASP A 1 426 ? 10.569 15.531 -19.713 1.00 7.81 467 ASP B O 1
ATOM 3368 N N . TYR A 1 427 ? 11.346 17.495 -18.922 1.00 8.15 468 TYR B N 1
ATOM 3369 C CA . TYR A 1 427 ? 10.189 18.320 -19.271 1.00 8.32 468 TYR B CA 1
ATOM 3370 C C . TYR A 1 427 ? 9.742 18.131 -20.700 1.00 8.18 468 TYR B C 1
ATOM 3371 O O . TYR A 1 427 ? 10.530 18.297 -21.609 1.00 8.79 468 TYR B O 1
ATOM 3380 N N . ARG A 1 428 ? 8.484 17.744 -20.903 1.00 7.84 469 ARG B N 1
ATOM 3381 C CA . ARG A 1 428 ? 7.912 17.580 -22.226 1.00 8.08 469 ARG B CA 1
ATOM 3382 C C . ARG A 1 428 ? 8.772 16.743 -23.166 1.00 8.00 469 ARG B C 1
ATOM 3383 O O . ARG A 1 428 ? 8.854 17.026 -24.384 1.00 8.10 469 ARG B O 1
ATOM 3391 N N . GLY A 1 429 ? 9.390 15.706 -22.618 1.00 7.91 470 GLY B N 1
ATOM 3392 C CA . GLY A 1 429 ? 10.195 14.823 -23.445 1.00 8.77 470 GLY B CA 1
ATOM 3393 C C . GLY A 1 429 ? 11.440 15.448 -24.054 1.00 9.33 470 GLY B C 1
ATOM 3394 O O . GLY A 1 429 ? 11.971 14.868 -24.990 1.00 9.55 470 GLY B O 1
ATOM 3395 N N A ARG A 1 430 ? 11.876 16.598 -23.578 0.50 9.01 471 ARG B N 1
ATOM 3396 N N B ARG A 1 430 ? 11.905 16.557 -23.481 0.50 9.58 471 ARG B N 1
ATOM 3397 C CA A ARG A 1 430 ? 12.982 17.263 -24.282 0.50 9.59 471 ARG B CA 1
ATOM 3398 C CA B ARG A 1 430 ? 13.092 17.313 -23.960 0.50 10.75 471 ARG B CA 1
ATOM 3399 C C A ARG A 1 430 ? 14.247 16.401 -24.131 0.50 10.20 471 ARG B C 1
ATOM 3400 C C B ARG A 1 430 ? 14.295 16.371 -24.073 0.50 10.83 471 ARG B C 1
ATOM 3401 O O A ARG A 1 430 ? 14.423 15.627 -23.177 0.50 10.52 471 ARG B O 1
ATOM 3402 O O B ARG A 1 430 ? 14.476 15.484 -23.225 0.50 11.14 471 ARG B O 1
ATOM 3417 N N . GLY A 1 431 ? 15.134 16.592 -25.099 1.00 10.90 472 GLY B N 1
ATOM 3418 C CA . GLY A 1 431 ? 16.280 15.712 -25.308 1.00 11.79 472 GLY B CA 1
ATOM 3419 C C . GLY A 1 431 ? 15.883 14.288 -25.681 1.00 11.66 472 GLY B C 1
ATOM 3420 O O . GLY A 1 431 ? 16.594 13.334 -25.354 1.00 12.99 472 GLY B O 1
ATOM 3421 N N . ASP A 1 432 ? 14.753 14.158 -26.364 1.00 12.24 473 ASP B N 1
ATOM 3422 C CA A ASP A 1 432 ? 14.169 12.853 -26.724 0.50 12.18 473 ASP B CA 1
ATOM 3423 C CA B ASP A 1 432 ? 14.211 12.846 -26.734 0.50 12.76 473 ASP B CA 1
ATOM 3424 C C . ASP A 1 432 ? 14.207 11.901 -25.544 1.00 11.86 473 ASP B C 1
ATOM 3425 O O . ASP A 1 432 ? 14.713 10.761 -25.603 1.00 12.22 473 ASP B O 1
ATOM 3434 N N . SER A 1 433 ? 13.609 12.358 -24.430 1.00 10.49 474 SER B N 1
ATOM 3435 C CA . SER A 1 433 ? 13.711 11.663 -23.165 1.00 9.74 474 SER B CA 1
ATOM 3436 C C . SER A 1 433 ? 12.518 10.780 -22.772 1.00 8.62 474 SER B C 1
ATOM 3437 O O . SER A 1 433 ? 12.436 10.365 -21.629 1.00 8.98 474 SER B O 1
ATOM 3440 N N . ASN A 1 434 ? 11.650 10.463 -23.725 1.00 8.47 475 ASN B N 1
ATOM 3441 C CA . ASN A 1 434 ? 10.594 9.474 -23.443 1.00 8.83 475 ASN B CA 1
ATOM 3442 C C . ASN A 1 434 ? 11.198 8.168 -22.961 1.00 9.60 475 ASN B C 1
ATOM 3443 O O . ASN A 1 434 ? 12.236 7.724 -23.451 1.00 9.47 475 ASN B O 1
ATOM 3448 N N . ILE A 1 435 ? 10.579 7.597 -21.945 1.00 8.78 476 ILE B N 1
ATOM 3449 C CA . ILE A 1 435 ? 11.006 6.353 -21.319 1.00 9.08 476 ILE B CA 1
ATOM 3450 C C . ILE A 1 435 ? 10.068 5.268 -21.823 1.00 9.77 476 ILE B C 1
ATOM 3451 O O . ILE A 1 435 ? 8.910 5.202 -21.396 1.00 9.80 476 ILE B O 1
ATOM 3456 N N . LEU A 1 436 ? 10.562 4.387 -22.674 1.00 10.23 477 LEU B N 1
ATOM 3457 C CA A LEU A 1 436 ? 9.696 3.332 -23.219 0.50 10.33 477 LEU B CA 1
ATOM 3458 C CA B LEU A 1 436 ? 9.778 3.306 -23.238 0.50 9.99 477 LEU B CA 1
ATOM 3459 C C . LEU A 1 436 ? 9.853 2.083 -22.334 1.00 10.14 477 LEU B C 1
ATOM 3460 O O . LEU A 1 436 ? 10.434 1.053 -22.710 1.00 11.51 477 LEU B O 1
ATOM 3469 N N . GLN A 1 437 ? 9.310 2.187 -21.123 1.00 9.47 478 GLN B N 1
ATOM 3470 C CA . GLN A 1 437 ? 9.325 1.127 -20.128 1.00 9.37 478 GLN B CA 1
ATOM 3471 C C . GLN A 1 437 ? 7.983 1.037 -19.470 1.00 8.86 478 GLN B C 1
ATOM 3472 O O . GLN A 1 437 ? 7.317 2.079 -19.296 1.00 9.01 478 GLN B O 1
ATOM 3478 N N . ALA A 1 438 ? 7.556 -0.164 -19.178 1.00 8.26 479 ALA B N 1
ATOM 3479 C CA . ALA A 1 438 ? 6.343 -0.429 -18.425 1.00 8.38 479 ALA B CA 1
ATOM 3480 C C . ALA A 1 438 ? 6.609 -1.423 -17.324 1.00 8.45 479 ALA B C 1
ATOM 3481 O O . ALA A 1 438 ? 7.415 -2.361 -17.510 1.00 8.65 479 ALA B O 1
ATOM 3483 N N . ARG A 1 439 ? 5.887 -1.299 -16.225 1.00 7.64 480 ARG B N 1
ATOM 3484 C CA . ARG A 1 439 ? 6.002 -2.135 -15.079 1.00 8.51 480 ARG B CA 1
ATOM 3485 C C . ARG A 1 439 ? 4.633 -2.426 -14.515 1.00 8.27 480 ARG B C 1
ATOM 3486 O O . ARG A 1 439 ? 3.707 -1.610 -14.621 1.00 8.12 480 ARG B O 1
ATOM 3494 N N . LEU A 1 440 ? 4.518 -3.573 -13.882 1.00 8.06 481 LEU B N 1
ATOM 3495 C CA . LEU A 1 440 ? 3.425 -3.861 -12.987 1.00 8.07 481 LEU B CA 1
ATOM 3496 C C . LEU A 1 440 ? 3.863 -3.693 -11.557 1.00 9.07 481 LEU B C 1
ATOM 3497 O O . LEU A 1 440 ? 4.866 -4.307 -11.123 1.00 9.24 481 LEU B O 1
ATOM 3502 N N . TYR A 1 441 ? 3.157 -2.866 -10.791 1.00 8.59 482 TYR B N 1
ATOM 3503 C CA . TYR A 1 441 ? 3.343 -2.775 -9.344 1.00 8.98 482 TYR B CA 1
ATOM 3504 C C . TYR A 1 441 ? 2.424 -3.796 -8.704 1.00 9.44 482 TYR B C 1
ATOM 3505 O O . TYR A 1 441 ? 1.247 -3.900 -9.054 1.00 9.30 482 TYR B O 1
ATOM 3514 N N . HIS A 1 442 ? 2.966 -4.564 -7.773 1.00 10.33 483 HIS B N 1
ATOM 3515 C CA . HIS A 1 442 ? 2.226 -5.582 -7.084 1.00 12.01 483 HIS B CA 1
ATOM 3516 C C . HIS A 1 442 ? 2.104 -5.151 -5.623 1.00 12.64 483 HIS B C 1
ATOM 3517 O O . HIS A 1 442 ? 3.103 -5.163 -4.914 1.00 12.45 483 HIS B O 1
ATOM 3524 N N . PRO A 1 443 ? 0.913 -4.707 -5.176 1.00 14.79 484 PRO B N 1
ATOM 3525 C CA . PRO A 1 443 ? 0.801 -4.215 -3.776 1.00 17.31 484 PRO B CA 1
ATOM 3526 C C . PRO A 1 443 ? 1.112 -5.278 -2.716 1.00 19.59 484 PRO B C 1
ATOM 3527 O O . PRO A 1 443 ? 1.613 -4.942 -1.639 1.00 18.98 484 PRO B O 1
ATOM 3531 N N . ASP A 1 444 ? 0.862 -6.543 -3.037 1.00 21.51 485 ASP B N 1
ATOM 3532 C CA . ASP A 1 444 ? 1.101 -7.622 -2.070 1.00 25.25 485 ASP B CA 1
ATOM 3533 C C . ASP A 1 444 ? 2.595 -7.881 -1.806 1.00 24.37 485 ASP B C 1
ATOM 3534 O O . ASP A 1 444 ? 2.966 -8.243 -0.677 1.00 26.03 485 ASP B O 1
ATOM 3539 N N . THR A 1 445 ? 3.456 -7.640 -2.796 1.00 19.22 486 THR B N 1
ATOM 3540 C CA . THR A 1 445 ? 4.901 -7.783 -2.619 1.00 18.48 486 THR B CA 1
ATOM 3541 C C . THR A 1 445 ? 5.614 -6.434 -2.486 1.00 16.22 486 THR B C 1
ATOM 3542 O O . THR A 1 445 ? 6.791 -6.353 -2.139 1.00 15.27 486 THR B O 1
ATOM 3546 N N . ASN A 1 446 ? 4.894 -5.345 -2.768 1.00 14.38 487 ASN B N 1
ATOM 3547 C CA . ASN A 1 446 ? 5.499 -4.007 -2.816 1.00 13.28 487 ASN B CA 1
ATOM 3548 C C . ASN A 1 446 ? 6.680 -3.897 -3.749 1.00 12.58 487 ASN B C 1
ATOM 3549 O O . ASN A 1 446 ? 7.634 -3.156 -3.483 1.00 12.48 487 ASN B O 1
ATOM 3554 N N . GLU A 1 447 ? 6.584 -4.587 -4.888 1.00 13.02 488 GLU B N 1
ATOM 3555 C CA . GLU A 1 447 ? 7.630 -4.533 -5.888 1.00 14.05 488 GLU B CA 1
ATOM 3556 C C . GLU A 1 447 ? 7.083 -4.266 -7.263 1.00 11.88 488 GLU B C 1
ATOM 3557 O O . GLU A 1 447 ? 5.923 -4.534 -7.541 1.00 11.89 488 GLU B O 1
ATOM 3563 N N . PHE A 1 448 ? 7.966 -3.799 -8.125 1.00 11.65 489 PHE B N 1
ATOM 3564 C CA . PHE A 1 448 ? 7.712 -3.668 -9.561 1.00 11.54 489 PHE B CA 1
ATOM 3565 C C . PHE A 1 448 ? 8.222 -4.897 -10.302 1.00 12.79 489 PHE B C 1
ATOM 3566 O O . PHE A 1 448 ? 9.263 -5.457 -9.960 1.00 13.59 489 PHE B O 1
ATOM 3574 N N . GLU A 1 449 ? 7.467 -5.273 -11.324 1.00 12.62 490 GLU B N 1
ATOM 3575 C CA . GLU A 1 449 ? 7.845 -6.304 -12.295 1.00 13.74 490 GLU B CA 1
ATOM 3576 C C . GLU A 1 449 ? 7.886 -5.600 -13.636 1.00 13.09 490 GLU B C 1
ATOM 3577 O O . GLU A 1 449 ? 6.891 -5.033 -14.056 1.00 11.69 490 GLU B O 1
ATOM 3583 N N . ARG A 1 450 ? 9.019 -5.600 -14.312 1.00 12.29 491 ARG B N 1
ATOM 3584 C CA . ARG A 1 450 ? 9.090 -5.083 -15.652 1.00 12.22 491 ARG B CA 1
ATOM 3585 C C . ARG A 1 450 ? 8.300 -5.963 -16.626 1.00 11.48 491 ARG B C 1
ATOM 3586 O O . ARG A 1 450 ? 8.357 -7.192 -16.573 1.00 12.26 491 ARG B O 1
ATOM 3594 N N . VAL A 1 451 ? 7.543 -5.323 -17.493 1.00 9.94 492 VAL B N 1
ATOM 3595 C CA . VAL A 1 451 ? 6.774 -6.003 -18.530 1.00 9.51 492 VAL B CA 1
ATOM 3596 C C . VAL A 1 451 ? 7.180 -5.472 -19.915 1.00 8.80 492 VAL B C 1
ATOM 3597 O O . VAL A 1 451 ? 8.187 -4.807 -20.012 1.00 9.23 492 VAL B O 1
ATOM 3601 N N . ALA A 1 452 ? 6.416 -5.764 -20.950 1.00 8.94 493 ALA B N 1
ATOM 3602 C CA . ALA A 1 452 ? 6.810 -5.382 -22.321 1.00 9.08 493 ALA B CA 1
ATOM 3603 C C . ALA A 1 452 ? 6.919 -3.874 -22.441 1.00 9.32 493 ALA B C 1
ATOM 3604 O O . ALA A 1 452 ? 6.103 -3.136 -21.845 1.00 9.18 493 ALA B O 1
ATOM 3606 N N . ASP A 1 453 ? 7.900 -3.412 -23.195 1.00 9.18 494 ASP B N 1
ATOM 3607 C CA . ASP A 1 453 ? 8.084 -1.973 -23.458 1.00 9.63 494 ASP B CA 1
ATOM 3608 C C . ASP A 1 453 ? 6.947 -1.436 -24.316 1.00 9.09 494 ASP B C 1
ATOM 3609 O O . ASP A 1 453 ? 6.600 -2.017 -25.344 1.00 9.91 494 ASP B O 1
ATOM 3614 N N . PRO A 1 454 ? 6.374 -0.281 -23.945 1.00 8.56 495 PRO B N 1
ATOM 3615 C CA . PRO A 1 454 ? 5.493 0.373 -24.886 1.00 9.21 495 PRO B CA 1
ATOM 3616 C C . PRO A 1 454 ? 6.161 0.712 -26.196 1.00 9.41 495 PRO B C 1
ATOM 3617 O O . PRO A 1 454 ? 7.394 0.852 -26.254 1.00 9.83 495 PRO B O 1
ATOM 3621 N N . LEU A 1 455 ? 5.352 0.850 -27.234 1.00 9.62 496 LEU B N 1
ATOM 3622 C CA . LEU A 1 455 ? 5.870 1.152 -28.557 1.00 10.45 496 LEU B CA 1
ATOM 3623 C C . LEU A 1 455 ? 5.993 2.621 -28.833 1.00 10.52 496 LEU B C 1
ATOM 3624 O O . LEU A 1 455 ? 6.802 3.036 -29.652 1.00 11.93 496 LEU B O 1
ATOM 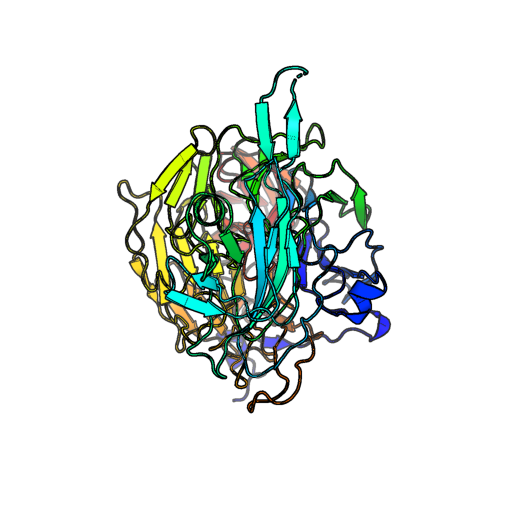3629 N N . VAL A 1 456 ? 5.139 3.411 -28.195 1.00 9.62 497 VAL B N 1
ATOM 3630 C CA . VAL A 1 456 ? 5.070 4.828 -28.447 1.00 10.01 497 VAL B CA 1
ATOM 3631 C C . VAL A 1 456 ? 5.420 5.564 -27.147 1.00 9.46 497 VAL B C 1
ATOM 3632 O O . VAL A 1 456 ? 4.872 5.242 -26.088 1.00 10.03 497 VAL B O 1
ATOM 3636 N N . GLY A 1 457 ? 6.250 6.594 -27.255 1.00 9.34 498 GLY B N 1
ATOM 3637 C CA . GLY A 1 457 ? 6.609 7.438 -26.137 1.00 8.92 498 GLY B CA 1
ATOM 3638 C C . GLY A 1 457 ? 5.470 8.342 -25.730 1.00 8.98 498 GLY B C 1
ATOM 3639 O O . GLY A 1 457 ? 4.760 8.878 -26.568 1.00 9.11 498 GLY B O 1
ATOM 3640 N N A ARG A 1 458 ? 5.279 8.485 -24.419 0.50 8.30 499 ARG B N 1
ATOM 3641 N N B ARG A 1 458 ? 5.351 8.558 -24.428 0.50 8.84 499 ARG B N 1
ATOM 3642 C CA A ARG A 1 458 ? 4.167 9.283 -23.851 0.50 8.09 499 ARG B CA 1
ATOM 3643 C CA B ARG A 1 458 ? 4.255 9.353 -23.893 0.50 8.94 499 ARG B CA 1
ATOM 3644 C C A ARG A 1 458 ? 4.682 10.177 -22.726 0.50 8.07 499 ARG B C 1
ATOM 3645 C C B ARG A 1 458 ? 4.667 10.188 -22.716 0.50 8.55 499 ARG B C 1
ATOM 3646 O O A ARG A 1 458 ? 5.105 9.670 -21.697 0.50 8.70 499 ARG B O 1
ATOM 3647 O O B ARG A 1 458 ? 4.974 9.667 -21.653 0.50 9.11 499 ARG B O 1
ATOM 3662 N N . ASN A 1 459 ? 4.667 11.496 -22.934 1.00 7.33 500 ASN B N 1
ATOM 3663 C CA . ASN A 1 459 ? 5.111 12.461 -21.927 1.00 7.50 500 ASN B CA 1
ATOM 3664 C C . ASN A 1 459 ? 3.924 13.339 -21.560 1.00 7.13 500 ASN B C 1
ATOM 3665 O O . ASN A 1 459 ? 2.893 12.783 -21.160 1.00 6.83 500 ASN B O 1
ATOM 3670 N N . TYR A 1 460 ? 4.062 14.647 -21.658 1.00 6.96 501 TYR B N 1
ATOM 3671 C CA . TYR A 1 460 ? 2.973 15.614 -21.395 1.00 7.09 501 TYR B CA 1
ATOM 3672 C C . TYR A 1 460 ? 1.761 15.313 -22.229 1.00 7.15 501 TYR B C 1
ATOM 3673 O O . TYR A 1 460 ? 1.871 14.859 -23.366 1.00 7.37 501 TYR B O 1
ATOM 3682 N N . HIS A 1 461 ? 0.567 15.518 -21.655 1.00 6.41 502 HIS B N 1
ATOM 3683 C CA . HIS A 1 461 ? -0.683 15.350 -22.395 1.00 7.16 502 HIS B CA 1
ATOM 3684 C C . HIS A 1 461 ? -0.899 13.927 -22.867 1.00 6.44 502 HIS B C 1
ATOM 3685 O O . HIS A 1 461 ? -1.336 13.730 -24.010 1.00 6.45 502 HIS B O 1
ATOM 3692 N N . SER A 1 462 ? -0.663 12.971 -21.974 1.00 6.61 503 SER B N 1
ATOM 3693 C CA . SER A 1 462 ? -0.899 11.551 -22.212 1.00 6.24 503 SER B CA 1
ATOM 3694 C C . SER A 1 462 ? -1.855 11.004 -21.192 1.00 6.00 503 SER B C 1
ATOM 3695 O O . SER A 1 462 ? -2.343 11.738 -20.277 1.00 6.38 503 SER B O 1
ATOM 3698 N N . GLY A 1 463 ? -2.191 9.712 -21.333 1.00 5.60 504 GLY B N 1
ATOM 3699 C CA . GLY A 1 463 ? -2.949 9.063 -20.297 1.00 5.80 504 GLY B CA 1
ATOM 3700 C C . GLY A 1 463 ? -3.220 7.622 -20.628 1.00 6.13 504 GLY B C 1
ATOM 3701 O O . GLY A 1 463 ? -2.767 7.139 -21.666 1.00 6.19 504 GLY B O 1
ATOM 3702 N N . SER A 1 464 ? -3.958 6.949 -19.745 1.00 6.37 505 SER B N 1
ATOM 3703 C CA . SER A 1 464 ? -4.259 5.538 -19.911 1.00 6.80 505 SER B CA 1
ATOM 3704 C C . SER A 1 464 ? -5.592 5.214 -19.290 1.00 6.91 505 SER B C 1
ATOM 3705 O O . SER A 1 464 ? -5.999 5.829 -18.284 1.00 7.26 505 SER B O 1
ATOM 3708 N N . ILE A 1 465 ? -6.283 4.257 -19.905 1.00 6.98 506 ILE B N 1
ATOM 3709 C CA . ILE A 1 465 ? -7.633 3.860 -19.521 1.00 7.83 506 ILE B CA 1
ATOM 3710 C C . ILE A 1 465 ? -7.748 2.333 -19.542 1.00 7.74 506 ILE B C 1
ATOM 3711 O O . ILE A 1 465 ? -7.520 1.713 -20.595 1.00 8.38 506 ILE B O 1
ATOM 3716 N N . LEU A 1 466 ? -8.169 1.758 -18.423 1.00 7.17 507 LEU B N 1
ATOM 3717 C CA . LEU A 1 466 ? -8.558 0.341 -18.385 1.00 7.01 507 LEU B CA 1
ATOM 3718 C C . LEU A 1 466 ? -9.878 0.138 -19.114 1.00 7.62 507 LEU B C 1
ATOM 3719 O O . LEU A 1 466 ? -10.834 0.875 -18.896 1.00 7.90 507 LEU B O 1
ATOM 3724 N N . LEU A 1 467 ? -9.930 -0.870 -19.976 1.00 7.42 508 LEU B N 1
ATOM 3725 C CA . LEU A 1 467 ? -11.112 -1.184 -20.739 1.00 7.89 508 LEU B CA 1
ATOM 3726 C C . LEU A 1 467 ? -11.852 -2.375 -20.125 1.00 8.27 508 LEU B C 1
ATOM 3727 O O . LEU A 1 467 ? -11.249 -3.190 -19.420 1.00 7.94 508 LEU B O 1
ATOM 3732 N N . PRO A 1 468 ? -13.130 -2.554 -20.494 1.00 8.49 509 PRO B N 1
ATOM 3733 C CA . PRO A 1 468 ? -13.919 -3.663 -19.947 1.00 8.97 509 PRO B CA 1
ATOM 3734 C C . PRO A 1 468 ? -13.400 -5.048 -20.275 1.00 9.63 509 PRO B C 1
ATOM 3735 O O . PRO A 1 468 ? -13.658 -5.978 -19.528 1.00 10.94 509 PRO B O 1
ATOM 3739 N N . ASP A 1 469 ? -12.610 -5.168 -21.329 1.00 8.57 510 ASP B N 1
ATOM 3740 C CA . ASP A 1 469 ? -12.042 -6.480 -21.665 1.00 10.49 510 ASP B CA 1
ATOM 3741 C C . ASP A 1 469 ? -10.772 -6.784 -20.925 1.00 9.92 510 ASP B C 1
ATOM 3742 O O . ASP A 1 469 ? -10.177 -7.869 -21.120 1.00 10.64 510 ASP B O 1
ATOM 3747 N N . GLY A 1 470 ? -10.312 -5.874 -20.060 1.00 9.15 511 GLY B N 1
ATOM 3748 C CA . GLY A 1 470 ? -9.083 -6.055 -19.299 1.00 8.74 511 GLY B CA 1
ATOM 3749 C C . GLY A 1 470 ? -7.804 -5.594 -19.995 1.00 8.65 511 GLY B C 1
ATOM 3750 O O . GLY A 1 470 ? -6.732 -5.692 -19.417 1.00 8.86 511 GLY B O 1
ATOM 3751 N N A ARG A 1 471 ? -7.913 -5.110 -21.222 0.50 8.17 512 ARG B N 1
ATOM 3752 N N B ARG A 1 471 ? -7.922 -5.132 -21.238 0.50 8.97 512 ARG B N 1
ATOM 3753 C CA A ARG A 1 471 ? -6.802 -4.442 -21.884 0.50 8.15 512 ARG B CA 1
ATOM 3754 C CA B ARG A 1 471 ? -6.833 -4.456 -21.948 0.50 9.47 512 ARG B CA 1
ATOM 3755 C C A ARG A 1 471 ? -6.882 -2.975 -21.563 0.50 8.40 512 ARG B C 1
ATOM 3756 C C B ARG A 1 471 ? -6.858 -3.000 -21.523 0.50 9.17 512 ARG B C 1
ATOM 3757 O O A ARG A 1 471 ? -7.855 -2.511 -20.977 0.50 8.54 512 ARG B O 1
ATOM 3758 O O B ARG A 1 471 ? -7.770 -2.569 -20.811 0.50 9.22 512 ARG B O 1
ATOM 3773 N N . LEU A 1 472 ? -5.833 -2.262 -21.931 1.00 8.67 513 LEU B N 1
ATOM 3774 C CA . LEU A 1 472 ? -5.710 -0.832 -21.601 1.00 8.77 513 LEU B CA 1
ATOM 3775 C C . LEU A 1 472 ? -5.379 -0.024 -22.821 1.00 8.91 513 LEU B C 1
ATOM 3776 O O . LEU A 1 472 ? -4.566 -0.427 -23.661 1.00 9.24 513 LEU B O 1
ATOM 3781 N N . MET A 1 473 ? -5.982 1.159 -22.910 1.00 7.81 514 MET B N 1
ATOM 3782 C CA . MET A 1 473 ? -5.714 2.078 -24.002 1.00 8.09 514 MET B CA 1
ATOM 3783 C C . MET A 1 473 ? -4.833 3.198 -23.486 1.00 7.88 514 MET B C 1
ATOM 3784 O O . MET A 1 473 ? -5.072 3.734 -22.397 1.00 7.93 514 MET B O 1
ATOM 3789 N N . PHE A 1 474 ? -3.836 3.556 -24.287 1.00 7.05 515 PHE B N 1
ATOM 3790 C CA . PHE A 1 474 ? -2.914 4.636 -24.007 1.00 7.25 515 PHE B CA 1
ATOM 3791 C C . PHE A 1 474 ? -3.014 5.667 -25.104 1.00 7.41 515 PHE B C 1
ATOM 3792 O O . PHE A 1 474 ? -3.141 5.351 -26.287 1.00 8.10 515 PHE B O 1
ATOM 3800 N N . PHE A 1 475 ? -2.990 6.954 -24.724 1.00 7.36 516 PHE B N 1
ATOM 3801 C CA . PHE A 1 475 ? -3.172 8.033 -25.683 1.00 7.15 516 PHE B CA 1
ATOM 3802 C C . PHE A 1 475 ? -2.264 9.201 -25.399 1.00 6.59 516 PHE B C 1
ATOM 3803 O O . PHE A 1 475 ? -1.714 9.341 -24.308 1.00 6.07 516 PHE B O 1
ATOM 3811 N N . GLY A 1 476 ? -2.160 10.091 -26.374 1.00 6.89 517 GLY B N 1
ATOM 3812 C CA . GLY A 1 476 ? -1.544 11.370 -26.211 1.00 6.86 517 GLY B CA 1
ATOM 3813 C C . GLY A 1 476 ? -0.056 11.394 -26.375 1.00 7.42 517 GLY B C 1
ATOM 3814 O O . GLY A 1 476 ? 0.523 10.435 -26.892 1.00 7.33 517 GLY B O 1
ATOM 3815 N N . SER A 1 477 ? 0.513 12.533 -25.974 1.00 7.44 518 SER B N 1
ATOM 3816 C CA . SER A 1 477 ? 1.932 12.882 -25.823 1.00 7.68 518 SER B CA 1
ATOM 3817 C C . SER A 1 477 ? 2.296 14.072 -26.652 1.00 8.13 518 SER B C 1
ATOM 3818 O O . SER A 1 477 ? 2.178 14.054 -27.892 1.00 8.62 518 SER B O 1
ATOM 3821 N N . ASP A 1 478 ? 2.785 15.102 -25.983 1.00 8.25 519 ASP B N 1
ATOM 3822 C CA . ASP A 1 478 ? 2.962 16.410 -26.569 1.00 8.38 519 ASP B CA 1
ATOM 3823 C C . ASP A 1 478 ? 4.352 16.921 -26.320 1.00 8.77 519 ASP B C 1
ATOM 3824 O O . ASP A 1 478 ? 4.577 17.851 -25.550 1.00 8.88 519 ASP B O 1
ATOM 3829 N N . SER A 1 479 ? 5.314 16.319 -27.008 1.00 8.11 520 SER B N 1
ATOM 3830 C CA . SER A 1 479 ? 6.693 16.744 -26.869 1.00 8.71 520 SER B CA 1
ATOM 3831 C C . SER A 1 479 ? 6.904 18.173 -27.315 1.00 9.33 520 SER B C 1
ATOM 3832 O O . SER A 1 479 ? 6.296 18.613 -28.309 1.00 9.89 520 SER B O 1
ATOM 3835 N N . LEU A 1 480 ? 7.782 18.870 -26.609 1.00 9.41 521 LEU B N 1
ATOM 3836 C CA . LEU A 1 480 ? 8.071 20.267 -26.971 1.00 10.57 521 LEU B CA 1
ATOM 3837 C C . LEU A 1 480 ? 8.875 20.345 -28.255 1.00 10.97 521 LEU B C 1
ATOM 3838 O O . LEU A 1 480 ? 8.648 21.242 -29.056 1.00 11.91 521 LEU B O 1
ATOM 3843 N N . TYR A 1 481 ? 9.756 19.375 -28.428 1.00 11.13 522 TYR B N 1
ATOM 3844 C CA . TYR A 1 481 ? 10.637 19.364 -29.592 1.00 12.81 522 TYR B CA 1
ATOM 3845 C C . TYR A 1 481 ? 10.507 18.036 -30.321 1.00 13.66 522 TYR B C 1
ATOM 3846 O O . TYR A 1 481 ? 10.172 17.011 -29.734 1.00 13.30 522 TYR B O 1
ATOM 3855 N N . ALA A 1 482 ? 10.821 18.054 -31.622 1.00 14.43 523 ALA B N 1
ATOM 3856 C CA . ALA A 1 482 ? 10.777 16.855 -32.463 1.00 15.66 523 ALA B CA 1
ATOM 3857 C C . ALA A 1 482 ? 12.071 16.044 -32.442 1.00 16.45 523 ALA B C 1
ATOM 3858 O O . ALA A 1 482 ? 12.073 14.869 -32.807 1.00 17.33 523 ALA B O 1
ATOM 3860 N N . ASP A 1 483 ? 13.161 16.655 -31.977 1.00 17.27 524 ASP B N 1
ATOM 3861 C CA . ASP A 1 483 ? 14.458 16.047 -32.062 1.00 17.80 524 ASP B CA 1
ATOM 3862 C C . ASP A 1 483 ? 15.193 16.121 -30.756 1.00 17.24 524 ASP B C 1
ATOM 3863 O O . ASP A 1 483 ? 14.913 16.984 -29.917 1.00 17.16 524 ASP B O 1
ATOM 3868 N N . LYS A 1 484 ? 16.177 15.247 -30.619 1.00 17.48 525 LYS B N 1
ATOM 3869 C CA . LYS A 1 484 ? 17.002 15.184 -29.429 1.00 17.32 525 LYS B CA 1
ATOM 3870 C C . LYS A 1 484 ? 17.742 16.473 -29.138 1.00 17.81 525 LYS B C 1
ATOM 3871 O O . LYS A 1 484 ? 17.906 16.852 -27.989 1.00 16.81 525 LYS B O 1
ATOM 3877 N N . ALA A 1 485 ? 18.182 17.151 -30.196 1.00 17.91 526 ALA B N 1
ATOM 3878 C CA . ALA A 1 485 ? 18.871 18.419 -30.072 1.00 18.38 526 ALA B CA 1
ATOM 3879 C C . ALA A 1 485 ? 17.997 19.596 -29.659 1.00 18.52 526 ALA B C 1
ATOM 3880 O O . ALA A 1 485 ? 18.516 20.662 -29.348 1.00 19.30 526 ALA B O 1
ATOM 3882 N N . ASN A 1 486 ? 16.672 19.415 -29.665 1.00 17.33 527 ASN B N 1
ATOM 3883 C CA . ASN A 1 486 ? 15.731 20.473 -29.225 1.00 17.73 527 ASN B CA 1
ATOM 3884 C C . ASN A 1 486 ? 15.781 21.719 -30.129 1.00 18.85 527 ASN B C 1
ATOM 3885 O O . ASN A 1 486 ? 15.733 22.856 -29.650 1.00 18.35 527 ASN B O 1
ATOM 3890 N N . THR A 1 487 ? 15.828 21.476 -31.436 1.00 20.50 528 THR B N 1
ATOM 3891 C CA . THR A 1 487 ? 15.884 22.559 -32.437 1.00 22.35 528 THR B CA 1
ATOM 3892 C C . THR A 1 487 ? 14.626 22.747 -33.268 1.00 22.87 528 THR B C 1
ATOM 3893 O O . THR A 1 487 ? 14.467 23.798 -33.904 1.00 23.91 528 THR B O 1
ATOM 3897 N N . LYS A 1 488 ? 13.725 21.760 -33.253 1.00 20.85 529 LYS B N 1
ATOM 3898 C CA . LYS A 1 488 ? 12.551 21.760 -34.110 1.00 20.32 529 LYS B CA 1
ATOM 3899 C C . LYS A 1 488 ? 11.334 21.475 -33.241 1.00 18.81 529 LYS B C 1
ATOM 3900 O O . LYS A 1 488 ? 11.461 20.709 -32.293 1.00 18.38 529 LYS B O 1
ATOM 3906 N N . PRO A 1 489 ? 10.189 22.061 -33.581 1.00 17.77 530 PRO B N 1
ATOM 3907 C CA . PRO A 1 489 ? 9.010 21.924 -32.727 1.00 16.29 530 PRO B CA 1
ATOM 3908 C C . PRO A 1 489 ? 8.414 20.540 -32.795 1.00 15.65 530 PRO B C 1
ATOM 3909 O O . PRO A 1 489 ? 8.371 19.889 -33.852 1.00 16.13 530 PRO B O 1
ATOM 3913 N N . GLY A 1 490 ? 7.935 20.088 -31.649 1.00 13.56 531 GLY B N 1
ATOM 3914 C CA . GLY A 1 490 ? 7.338 18.798 -31.562 1.00 12.75 531 GLY B CA 1
ATOM 3915 C C . GLY A 1 490 ? 5.985 18.773 -32.236 1.00 12.56 531 GLY B C 1
ATOM 3916 O O . GLY A 1 490 ? 5.342 19.816 -32.453 1.00 13.39 531 GLY B O 1
ATOM 3917 N N . LYS A 1 491 ? 5.547 17.563 -32.563 1.00 12.69 532 LYS B N 1
ATOM 3918 C CA . LYS A 1 491 ? 4.248 17.304 -33.158 1.00 13.88 532 LYS B CA 1
ATOM 3919 C C . LYS A 1 491 ? 3.492 16.366 -32.227 1.00 11.87 532 LYS B C 1
ATOM 3920 O O . LYS A 1 491 ? 4.037 15.365 -31.796 1.00 11.59 532 LYS B O 1
ATOM 3926 N N . PHE A 1 492 ? 2.243 16.715 -31.943 1.00 10.54 533 PHE B N 1
ATOM 3927 C CA . PHE A 1 492 ? 1.428 15.918 -31.041 1.00 9.97 533 PHE B CA 1
ATOM 3928 C C . PHE A 1 492 ? 1.299 14.477 -31.548 1.00 10.01 533 PHE B C 1
ATOM 3929 O O . PHE A 1 492 ? 1.087 14.241 -32.725 1.00 10.42 533 PHE B O 1
ATOM 3937 N N . GLU A 1 493 ? 1.371 13.525 -30.616 1.00 9.01 534 GLU B N 1
ATOM 3938 C CA . GLU A 1 493 ? 1.286 12.117 -30.885 1.00 9.50 534 GLU B CA 1
ATOM 3939 C C . GLU A 1 493 ? -0.174 11.735 -31.028 1.00 9.55 534 GLU B C 1
ATOM 3940 O O . GLU A 1 493 ? -0.933 11.764 -30.068 1.00 9.22 534 GLU B O 1
ATOM 3946 N N . GLN A 1 494 ? -0.574 11.340 -32.235 1.00 10.45 535 GLN B N 1
ATOM 3947 C CA . GLN A 1 494 ? -1.952 10.976 -32.529 1.00 10.67 535 GLN B CA 1
ATOM 3948 C C . GLN A 1 494 ? -2.194 9.488 -32.536 1.00 10.51 535 GLN B C 1
ATOM 3949 O O . GLN A 1 494 ? -3.326 9.042 -32.633 1.00 12.21 535 GLN B O 1
ATOM 3955 N N . ARG A 1 495 ? -1.145 8.698 -32.345 1.00 10.63 536 ARG B N 1
ATOM 3956 C CA . ARG A 1 495 ? -1.339 7.274 -32.284 1.00 11.07 536 ARG B CA 1
ATOM 3957 C C . ARG A 1 495 ? -1.894 6.868 -30.908 1.00 11.23 536 ARG B C 1
ATOM 3958 O O . ARG A 1 495 ? -1.615 7.517 -29.887 1.00 10.40 536 ARG B O 1
ATOM 3966 N N . ILE A 1 496 ? -2.639 5.767 -30.902 1.00 10.60 537 ILE B N 1
ATOM 3967 C CA A ILE A 1 496 ? -3.223 5.156 -29.734 0.50 10.57 537 ILE B CA 1
ATOM 3968 C CA B ILE A 1 496 ? -3.051 5.180 -29.621 0.50 11.10 537 ILE B CA 1
ATOM 3969 C C . ILE A 1 496 ? -2.560 3.770 -29.599 1.00 11.12 537 ILE B C 1
ATOM 3970 O O . ILE A 1 496 ? -2.283 3.164 -30.637 1.00 11.95 537 ILE B O 1
ATOM 3979 N N . GLU A 1 497 ? -2.345 3.273 -28.390 1.00 10.21 538 GLU B N 1
ATOM 3980 C CA . GLU A 1 497 ? -1.871 1.914 -28.197 1.00 10.50 538 GLU B CA 1
ATOM 3981 C C . GLU A 1 497 ? -2.854 1.166 -27.325 1.00 10.61 538 GLU B C 1
ATOM 3982 O O . GLU A 1 497 ? -3.505 1.750 -26.441 1.00 10.87 538 GLU B O 1
ATOM 3988 N N . ILE A 1 498 ? -2.927 -0.136 -27.538 1.00 10.31 539 ILE B N 1
ATOM 3989 C CA . ILE A 1 498 ? -3.579 -1.047 -26.611 1.00 10.30 539 ILE B CA 1
ATOM 3990 C C . ILE A 1 498 ? -2.555 -1.957 -26.003 1.00 9.83 539 ILE B C 1
ATOM 3991 O O . ILE A 1 498 ? -1.756 -2.555 -26.744 1.00 10.32 539 ILE B O 1
ATOM 3996 N N . TYR A 1 499 ? -2.554 -2.057 -24.691 1.00 8.39 540 TYR B N 1
ATOM 3997 C CA . TYR A 1 499 ? -1.726 -2.995 -23.990 1.00 8.50 540 TYR B CA 1
ATOM 3998 C C . TYR A 1 499 ? -2.571 -4.166 -23.535 1.00 8.95 540 TYR B C 1
ATOM 3999 O O . TYR A 1 499 ? -3.601 -4.018 -22.866 1.00 8.70 540 TYR B O 1
ATOM 4008 N N . THR A 1 500 ? -2.102 -5.380 -23.835 1.00 9.04 541 THR B N 1
ATOM 4009 C CA . THR A 1 500 ? -2.736 -6.604 -23.388 1.00 9.76 541 THR B CA 1
ATOM 4010 C C . THR A 1 500 ? -1.840 -7.195 -22.296 1.00 9.74 541 THR B C 1
ATOM 4011 O O . THR A 1 500 ? -0.698 -7.604 -22.579 1.00 9.76 541 THR B O 1
ATOM 4015 N N . PRO A 1 501 ? -2.302 -7.238 -21.055 1.00 9.47 542 PRO B N 1
ATOM 4016 C CA . PRO A 1 501 ? -1.410 -7.656 -19.968 1.00 9.58 542 PRO B CA 1
ATOM 4017 C C . PRO A 1 501 ? -1.137 -9.186 -20.015 1.00 9.53 542 PRO B C 1
ATOM 4018 O O . PRO A 1 501 ? -1.860 -9.905 -20.683 1.00 9.19 542 PRO B O 1
ATOM 4022 N N . PRO A 1 502 ? -0.165 -9.642 -19.252 1.00 10.57 543 PRO B N 1
ATOM 4023 C CA . PRO A 1 502 ? 0.170 -11.080 -19.243 1.00 11.26 543 PRO B CA 1
ATOM 4024 C C . PRO A 1 502 ? -1.026 -11.964 -18.936 1.00 12.32 543 PRO B C 1
ATOM 4025 O O . PRO A 1 502 ? -1.134 -13.090 -19.450 1.00 13.70 543 PRO B O 1
ATOM 4029 N N . TYR A 1 503 ? -1.967 -11.470 -18.116 1.00 11.30 544 TYR B N 1
ATOM 4030 C CA . TYR A 1 503 ? -3.113 -12.288 -17.711 1.00 11.84 544 TYR B CA 1
ATOM 4031 C C . TYR A 1 503 ? -4.055 -12.701 -18.829 1.00 12.09 544 TYR B C 1
ATOM 4032 O O . TYR A 1 503 ? -4.914 -13.578 -18.605 1.00 13.59 544 TYR B O 1
ATOM 4041 N N . LEU A 1 504 ? -3.916 -12.118 -20.021 1.00 12.06 545 LEU B N 1
ATOM 4042 C CA . LEU A 1 504 ? -4.686 -12.565 -21.155 1.00 13.28 545 LEU B CA 1
ATOM 4043 C C . LEU A 1 504 ? -3.927 -13.526 -22.062 1.00 14.44 545 LEU B C 1
ATOM 4044 O O . LEU A 1 504 ? -4.481 -13.933 -23.083 1.00 16.50 545 LEU B O 1
ATOM 4049 N N . TYR A 1 505 ? -2.723 -13.895 -21.660 1.00 15.17 546 TYR B N 1
ATOM 4050 C CA . TYR A 1 505 ? -1.850 -14.869 -22.398 1.00 18.63 546 TYR B CA 1
ATOM 4051 C C . TYR A 1 505 ? -1.617 -16.132 -21.617 1.00 23.47 546 TYR B C 1
ATOM 4052 O O . TYR A 1 505 ? -0.515 -16.713 -21.657 1.00 28.13 546 TYR B O 1
ATOM 4061 N N A ARG A 1 506 ? -2.673 -16.556 -20.936 0.50 25.94 547 ARG B N 1
ATOM 4062 N N B ARG A 1 506 ? -2.620 -16.603 -20.902 0.50 25.72 547 ARG B N 1
ATOM 4063 C CA A ARG A 1 506 ? -2.644 -17.615 -19.935 0.50 28.99 547 ARG B CA 1
ATOM 4064 C CA B ARG A 1 506 ? -2.475 -17.857 -20.157 0.50 28.47 547 ARG B CA 1
ATOM 4065 C C A ARG A 1 506 ? -3.745 -18.612 -20.324 0.50 30.55 547 ARG B C 1
ATOM 4066 C C B ARG A 1 506 ? -3.760 -18.666 -20.373 0.50 30.35 547 ARG B C 1
ATOM 4067 O O A ARG A 1 506 ? -4.049 -18.757 -21.514 0.50 33.01 547 ARG B O 1
ATOM 4068 O O B ARG A 1 506 ? -4.239 -18.719 -21.516 0.50 32.97 547 ARG B O 1
ATOM 4083 N N . ASP A 1 507 ? -4.312 -19.318 -19.349 1.00 32.38 548 ASP B N 1
ATOM 4084 C CA . ASP A 1 507 ? -5.504 -20.152 -19.555 1.00 32.22 548 ASP B CA 1
ATOM 4085 C C . ASP A 1 507 ? -6.756 -19.313 -19.858 1.00 31.95 548 ASP B C 1
ATOM 4086 O O . ASP A 1 507 ? -6.792 -18.077 -19.660 1.00 33.36 548 ASP B O 1
ATOM 4091 N N . SER A 1 508 ? -7.797 -19.990 -20.325 1.00 26.90 549 SER B N 1
ATOM 4092 C CA . SER A 1 508 ? -9.063 -19.360 -20.636 1.00 25.29 549 SER B CA 1
ATOM 4093 C C . SER A 1 508 ? -9.575 -18.546 -19.462 1.00 24.16 549 SER B C 1
ATOM 4094 O O . SER A 1 508 ? -9.362 -18.867 -18.298 1.00 28.55 549 SER B O 1
ATOM 4097 N N . ARG A 1 509 ? -10.248 -17.471 -19.766 1.00 21.33 550 ARG B N 1
ATOM 4098 C CA . ARG A 1 509 ? -10.638 -16.583 -18.703 1.00 20.49 550 ARG B CA 1
ATOM 4099 C C . ARG A 1 509 ? -11.993 -17.023 -18.136 1.00 18.50 550 ARG B C 1
ATOM 4100 O O . ARG A 1 509 ? -12.779 -17.714 -18.819 1.00 19.95 550 ARG B O 1
ATOM 4108 N N . PRO A 1 510 ? -12.267 -16.686 -16.868 1.00 16.83 551 PRO B N 1
ATOM 4109 C CA . PRO A 1 510 ? -13.585 -16.949 -16.337 1.00 17.32 551 PRO B CA 1
ATOM 4110 C C . PRO A 1 510 ? -14.663 -16.221 -17.121 1.00 18.26 551 PRO B C 1
ATOM 4111 O O . PRO A 1 510 ? -14.478 -15.075 -17.544 1.00 16.70 551 PRO B O 1
ATOM 4115 N N . ASP A 1 511 ? -15.769 -16.910 -17.342 1.00 17.45 552 ASP B N 1
ATOM 4116 C CA . ASP A 1 511 ? -16.933 -16.319 -17.970 1.00 19.35 552 ASP B CA 1
ATOM 4117 C C . ASP A 1 511 ? -17.731 -15.543 -16.917 1.00 17.34 552 ASP B C 1
ATOM 4118 O O . ASP A 1 511 ? -17.680 -15.840 -15.726 1.00 18.27 552 ASP B O 1
ATOM 4123 N N . LEU A 1 512 ? -18.496 -14.553 -17.367 1.00 17.97 553 LEU B N 1
ATOM 4124 C CA . LEU A 1 512 ? -19.322 -13.770 -16.469 1.00 16.90 553 LEU B CA 1
ATOM 4125 C C . LEU A 1 512 ? -20.466 -13.145 -17.250 1.00 18.48 553 LEU B C 1
ATOM 4126 O O . LEU A 1 512 ? -20.243 -12.470 -18.259 1.00 19.97 553 LEU B O 1
ATOM 4131 N N . SER A 1 513 ? -21.689 -13.400 -16.803 1.00 16.79 554 SER B N 1
ATOM 4132 C CA . SER A 1 513 ? -22.852 -12.772 -17.405 1.00 18.46 554 SER B CA 1
ATOM 4133 C C . SER A 1 513 ? -23.840 -12.408 -16.330 1.00 18.77 554 SER B C 1
ATOM 4134 O O . SER A 1 513 ? -23.709 -12.843 -15.180 1.00 18.52 554 SER B O 1
ATOM 4137 N N . GLY A 1 514 ? -24.818 -11.588 -16.705 1.00 21.58 555 GLY B N 1
ATOM 4138 C CA . GLY A 1 514 ? -25.823 -11.097 -15.745 1.00 21.98 555 GLY B CA 1
ATOM 4139 C C . GLY A 1 514 ? -25.883 -9.593 -15.587 1.00 22.79 555 GLY B C 1
ATOM 4140 O O . GLY A 1 514 ? -26.818 -9.097 -14.947 1.00 26.08 555 GLY B O 1
ATOM 4141 N N . GLY A 1 515 ? -24.918 -8.853 -16.157 1.00 21.52 556 GLY B N 1
ATOM 4142 C CA . GLY A 1 515 ? -24.992 -7.378 -16.212 1.00 21.97 556 GLY B CA 1
ATOM 4143 C C . GLY A 1 515 ? -25.708 -6.849 -17.454 1.00 21.35 556 GLY B C 1
ATOM 4144 O O . GLY A 1 515 ? -25.935 -7.616 -18.408 1.00 22.77 556 GLY B O 1
ATOM 4145 N N . PRO A 1 516 ? -26.082 -5.566 -17.474 1.00 21.13 557 PRO B N 1
ATOM 4146 C CA . PRO A 1 516 ? -25.829 -4.627 -16.354 1.00 20.27 557 PRO B CA 1
ATOM 4147 C C . PRO A 1 516 ? -26.844 -4.786 -15.234 1.00 19.43 557 PRO B C 1
ATOM 4148 O O . PRO A 1 516 ? -27.969 -5.273 -15.455 1.00 19.81 557 PRO B O 1
ATOM 4152 N N . GLN A 1 517 ? -26.440 -4.439 -14.025 1.00 16.10 558 GLN B N 1
ATOM 4153 C CA . GLN A 1 517 ? -27.297 -4.601 -12.865 1.00 16.41 558 GLN B CA 1
ATOM 4154 C C . GLN A 1 517 ? -27.116 -3.370 -12.037 1.00 14.01 558 GLN B C 1
ATOM 4155 O O . GLN A 1 517 ? -26.049 -2.752 -12.067 1.00 13.59 558 GLN B O 1
ATOM 4161 N N . THR A 1 518 ? -28.144 -3.005 -11.312 1.00 12.33 559 THR B N 1
ATOM 4162 C CA . THR A 1 518 ? -28.012 -2.066 -10.201 1.00 11.80 559 THR B CA 1
ATOM 4163 C C . THR A 1 518 ? -27.850 -2.838 -8.904 1.00 11.52 559 THR B C 1
ATOM 4164 O O . THR A 1 518 ? -28.640 -3.757 -8.605 1.00 11.58 559 THR B O 1
ATOM 4168 N N . ILE A 1 519 ? -26.797 -2.548 -8.149 1.00 10.11 560 ILE B N 1
ATOM 4169 C CA . ILE A 1 519 ? -26.622 -3.141 -6.824 1.00 10.14 560 ILE B CA 1
ATOM 4170 C C . ILE A 1 519 ? -26.268 -2.023 -5.862 1.00 10.07 560 ILE B C 1
ATOM 4171 O O . ILE A 1 519 ? -25.285 -1.303 -6.076 1.00 9.14 560 ILE B O 1
ATOM 4176 N N . ALA A 1 520 ? -27.063 -1.892 -4.829 1.00 9.34 561 ALA B N 1
ATOM 4177 C CA . ALA A 1 520 ? -26.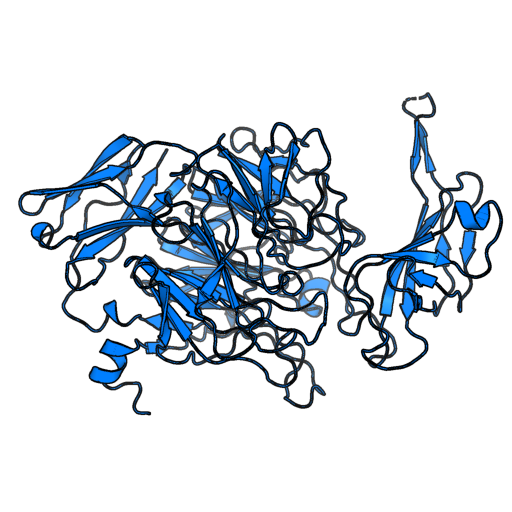864 -0.856 -3.808 1.00 8.95 561 ALA B CA 1
ATOM 4178 C C . ALA A 1 520 ? -25.767 -1.248 -2.857 1.00 8.79 561 ALA B C 1
ATOM 4179 O O . ALA A 1 520 ? -25.491 -2.414 -2.640 1.00 9.07 561 ALA B O 1
ATOM 4181 N N . ARG A 1 521 ? -25.128 -0.229 -2.296 1.00 8.07 562 ARG B N 1
ATOM 4182 C CA . ARG A 1 521 ? -24.221 -0.434 -1.188 1.00 7.94 562 ARG B CA 1
ATOM 4183 C C . ARG A 1 521 ? -24.915 -1.250 -0.114 1.00 8.12 562 ARG B C 1
ATOM 4184 O O . ARG A 1 521 ? -26.047 -0.998 0.238 1.00 8.18 562 ARG B O 1
ATOM 4192 N N . GLY A 1 522 ? -24.189 -2.246 0.361 1.00 8.73 563 GLY B N 1
ATOM 4193 C CA . GLY A 1 522 ? -24.698 -3.187 1.361 1.00 9.67 563 GLY B CA 1
ATOM 4194 C C . GLY A 1 522 ? -25.645 -4.226 0.826 1.00 10.86 563 GLY B C 1
ATOM 4195 O O . GLY A 1 522 ? -26.113 -5.054 1.594 1.00 12.29 563 GLY B O 1
ATOM 4196 N N . GLY A 1 523 ? -25.887 -4.207 -0.485 1.00 10.30 564 GLY B N 1
ATOM 4197 C CA . GLY A 1 523 ? -26.781 -5.124 -1.167 1.00 10.45 564 GLY B CA 1
ATOM 4198 C C . GLY A 1 523 ? -26.006 -6.120 -1.978 1.00 10.47 564 GLY B C 1
ATOM 4199 O O . GLY A 1 523 ? -24.776 -5.998 -2.157 1.00 10.04 564 GLY B O 1
ATOM 4200 N N . SER A 1 524 ? -26.749 -7.092 -2.502 1.00 10.92 565 SER B N 1
ATOM 4201 C CA . SER A 1 524 ? -26.151 -8.180 -3.244 1.00 11.73 565 SER B CA 1
ATOM 4202 C C . SER A 1 524 ? -26.779 -8.347 -4.598 1.00 11.54 565 SER B C 1
ATOM 4203 O O . SER A 1 524 ? -27.883 -7.928 -4.822 1.00 12.81 565 SER B O 1
ATOM 4206 N N . GLY A 1 525 ? -26.013 -8.911 -5.522 1.00 12.06 566 GLY B N 1
ATOM 4207 C CA . GLY A 1 525 ? -26.497 -9.281 -6.852 1.00 12.14 566 GLY B CA 1
ATOM 4208 C C . GLY A 1 525 ? -25.859 -10.581 -7.270 1.00 12.43 566 GLY B C 1
ATOM 4209 O O . GLY A 1 525 ? -24.799 -10.958 -6.779 1.00 12.08 566 GLY B O 1
ATOM 4210 N N . THR A 1 526 ? -26.598 -11.329 -8.101 1.00 13.71 567 THR B N 1
ATOM 4211 C CA . THR A 1 526 ? -26.178 -12.651 -8.529 1.00 14.38 567 THR B CA 1
ATOM 4212 C C . THR A 1 526 ? -25.934 -12.618 -10.031 1.00 13.38 567 THR B C 1
ATOM 4213 O O . THR A 1 526 ? -26.695 -12.047 -10.803 1.00 15.59 567 THR B O 1
ATOM 4217 N N . PHE A 1 527 ? -24.834 -13.238 -10.413 1.00 12.87 568 PHE B N 1
ATOM 4218 C CA . PHE A 1 527 ? -24.338 -13.315 -11.765 1.00 13.52 568 PHE B CA 1
ATOM 4219 C C . PHE A 1 527 ? -24.161 -14.789 -12.112 1.00 14.35 568 PHE B C 1
ATOM 4220 O O . PHE A 1 527 ? -24.090 -15.637 -11.230 1.00 15.12 568 PHE B O 1
ATOM 4228 N N . THR A 1 528 ? -24.066 -15.066 -13.400 1.00 15.58 569 THR B N 1
ATOM 4229 C CA . THR A 1 528 ? -23.749 -16.411 -13.874 1.00 16.55 569 THR B CA 1
ATOM 4230 C C . THR A 1 528 ? -22.300 -16.512 -14.278 1.00 16.10 569 THR B C 1
ATOM 4231 O O . THR A 1 528 ? -21.800 -15.711 -15.086 1.00 16.98 569 THR B O 1
ATOM 4235 N N . SER A 1 529 ? -21.629 -17.518 -13.743 1.00 17.11 570 SER B N 1
ATOM 4236 C CA . SER A 1 529 ? -20.316 -17.882 -14.224 1.00 17.30 570 SER B CA 1
ATOM 4237 C C . SER A 1 529 ? -20.190 -19.396 -14.146 1.00 18.07 570 SER B C 1
ATOM 4238 O O . SER A 1 529 ? -20.250 -19.941 -13.052 1.00 17.83 570 SER B O 1
ATOM 4241 N N . ARG A 1 530 ? -20.020 -20.043 -15.288 1.00 19.58 571 ARG B N 1
ATOM 4242 C CA . ARG A 1 530 ? -19.672 -21.479 -15.285 1.00 23.16 571 ARG B CA 1
ATOM 4243 C C . ARG A 1 530 ? -18.397 -21.742 -14.469 1.00 23.05 571 ARG B C 1
ATOM 4244 O O . ARG A 1 530 ? -18.267 -22.785 -13.812 1.00 24.87 571 ARG B O 1
ATOM 4252 N N . ALA A 1 531 ? -17.488 -20.765 -14.452 1.00 19.44 572 ALA B N 1
ATOM 4253 C CA . ALA A 1 531 ? -16.269 -20.822 -13.654 1.00 19.21 572 ALA B CA 1
ATOM 4254 C C . ALA A 1 531 ? -16.409 -20.225 -12.251 1.00 17.48 572 ALA B C 1
ATOM 4255 O O . ALA A 1 531 ? -15.408 -19.867 -11.627 1.00 17.73 572 ALA B O 1
ATOM 4257 N N . ALA A 1 532 ? -17.626 -20.129 -11.724 1.00 17.30 573 ALA B N 1
ATOM 4258 C CA . ALA A 1 532 ? -17.830 -19.494 -10.424 1.00 18.04 573 ALA B CA 1
ATOM 4259 C C . ALA A 1 532 ? -16.969 -20.070 -9.308 1.00 19.55 573 ALA B C 1
ATOM 4260 O O . ALA A 1 532 ? -16.428 -19.331 -8.503 1.00 18.07 573 ALA B O 1
ATOM 4262 N N . SER A 1 533 ? -16.805 -21.398 -9.273 1.00 19.79 574 SER B N 1
ATOM 4263 C CA . SER A 1 533 ? -16.018 -22.006 -8.202 1.00 19.59 574 SER B CA 1
ATOM 4264 C C . SER A 1 533 ? -14.502 -21.742 -8.273 1.00 19.32 574 SER B C 1
ATOM 4265 O O . SER A 1 533 ? -13.794 -21.988 -7.303 1.00 19.78 574 SER B O 1
ATOM 4268 N N . THR A 1 534 ? -14.025 -21.190 -9.392 1.00 17.32 575 THR B N 1
ATOM 4269 C CA . THR A 1 534 ? -12.647 -20.801 -9.542 1.00 17.12 575 THR B CA 1
ATOM 4270 C C . THR A 1 534 ? -12.371 -19.354 -9.107 1.00 15.80 575 THR B C 1
ATOM 4271 O O . THR A 1 534 ? -11.224 -18.950 -9.061 1.00 15.29 575 THR B O 1
ATOM 4275 N N . VAL A 1 535 ? -13.418 -18.590 -8.808 1.00 14.09 576 VAL B N 1
ATOM 4276 C CA . VAL A 1 535 ? -13.223 -17.155 -8.551 1.00 13.80 576 VAL B CA 1
ATOM 4277 C C . VAL A 1 535 ? -12.544 -16.977 -7.202 1.00 13.92 576 VAL B C 1
ATOM 4278 O O . VAL A 1 535 ? -12.973 -17.562 -6.195 1.00 13.90 576 VAL B O 1
ATOM 4282 N N . LYS A 1 536 ? -11.506 -16.147 -7.163 1.00 13.36 577 LYS B N 1
ATOM 4283 C CA . LYS A 1 536 ? -10.848 -15.777 -5.930 1.00 15.28 577 LYS B CA 1
ATOM 4284 C C . LYS A 1 536 ? -11.038 -14.330 -5.525 1.00 13.71 577 LYS B C 1
ATOM 4285 O O . LYS A 1 536 ? -10.923 -14.008 -4.342 1.00 13.82 577 LYS B O 1
ATOM 4291 N N . LYS A 1 537 ? -11.287 -13.465 -6.506 1.00 12.89 578 LYS B N 1
ATOM 4292 C CA . LYS A 1 537 ? -11.390 -12.023 -6.262 1.00 12.85 578 LYS B CA 1
ATOM 4293 C C . LYS A 1 537 ? -12.505 -11.468 -7.096 1.00 11.05 578 LYS B C 1
ATOM 4294 O O . LYS A 1 537 ? -12.657 -11.831 -8.250 1.00 11.04 578 LYS B O 1
ATOM 4300 N N . VAL A 1 538 ? -13.262 -10.549 -6.506 1.00 9.59 579 VAL B N 1
ATOM 4301 C CA . VAL A 1 538 ? -14.237 -9.777 -7.256 1.00 9.32 579 VAL B CA 1
ATOM 4302 C C . VAL A 1 538 ? -13.875 -8.313 -6.978 1.00 9.16 579 VAL B C 1
ATOM 4303 O O . VAL A 1 538 ? -13.706 -7.914 -5.816 1.00 9.04 579 VAL B O 1
ATOM 4307 N N . ARG A 1 539 ? -13.802 -7.522 -8.035 1.00 8.90 580 ARG B N 1
ATOM 4308 C CA . ARG A 1 539 ? -13.435 -6.115 -7.931 1.00 9.16 580 ARG B CA 1
ATOM 4309 C C . ARG A 1 539 ? -14.439 -5.254 -8.681 1.00 9.46 580 ARG B C 1
ATOM 4310 O O . ARG A 1 539 ? -14.796 -5.549 -9.832 1.00 8.76 580 ARG B O 1
ATOM 4318 N N . LEU A 1 540 ? -14.856 -4.182 -8.018 1.00 9.20 581 LEU B N 1
ATOM 4319 C CA . LEU A 1 540 ? -15.664 -3.156 -8.618 1.00 9.67 581 LEU B CA 1
ATOM 4320 C C . LEU A 1 540 ? -14.747 -1.982 -8.920 1.00 8.73 581 LEU B C 1
ATOM 4321 O O . LEU A 1 540 ? -14.175 -1.418 -8.001 1.00 8.37 581 LEU B O 1
ATOM 4326 N N . ILE A 1 541 ? -14.520 -1.699 -10.196 1.00 7.54 582 ILE B N 1
ATOM 4327 C CA . ILE A 1 541 ? -13.512 -0.712 -10.598 1.00 7.54 582 ILE B CA 1
ATOM 4328 C C . ILE A 1 541 ? -14.201 0.452 -11.263 1.00 7.41 582 ILE B C 1
ATOM 4329 O O . ILE A 1 541 ? -14.907 0.290 -12.274 1.00 7.44 582 ILE B O 1
ATOM 4334 N N . ARG A 1 542 ? -13.989 1.631 -10.713 1.00 7.18 583 ARG B N 1
ATOM 4335 C CA . ARG A 1 542 ? -14.597 2.818 -11.257 1.00 7.59 583 ARG B CA 1
ATOM 4336 C C . ARG A 1 542 ? -13.839 3.180 -12.540 1.00 7.06 583 ARG B C 1
ATOM 4337 O O . ARG A 1 542 ? -12.636 3.175 -12.545 1.00 6.90 583 ARG B O 1
ATOM 4345 N N . PRO A 1 543 ? -14.530 3.502 -13.643 1.00 7.03 584 PRO B N 1
ATOM 4346 C CA . PRO A 1 543 ? -13.865 3.841 -14.888 1.00 7.02 584 PRO B CA 1
ATOM 4347 C C . PRO A 1 543 ? -13.012 5.072 -14.740 1.00 7.33 584 PRO B C 1
ATOM 4348 O O . PRO A 1 543 ? -13.358 5.976 -13.982 1.00 7.73 584 PRO B O 1
ATOM 4352 N N . SER A 1 544 ? -11.915 5.110 -15.466 1.00 7.86 585 SER B N 1
ATOM 4353 C CA . SER A 1 544 ? -10.997 6.228 -15.401 1.00 8.90 585 SER B CA 1
ATOM 4354 C C . SER A 1 544 ? -11.540 7.413 -16.155 1.00 8.83 585 SER B C 1
ATOM 4355 O O . SER A 1 544 ? -12.192 7.264 -17.197 1.00 9.67 585 SER B O 1
ATOM 4358 N N . ALA A 1 545 ? -11.143 8.585 -15.695 1.00 8.58 586 ALA B N 1
ATOM 4359 C CA . ALA A 1 545 ? -11.171 9.816 -16.464 1.00 8.67 586 ALA B CA 1
ATOM 4360 C C . ALA A 1 545 ? -9.784 10.417 -16.262 1.00 8.73 586 ALA B C 1
ATOM 4361 O O . ALA A 1 545 ? -9.445 10.853 -15.160 1.00 10.39 586 ALA B O 1
ATOM 4363 N N . SER A 1 546 ? -8.970 10.396 -17.291 1.00 7.79 587 SER B N 1
ATOM 4364 C CA . SER A 1 546 ? -7.572 10.656 -17.169 1.00 7.96 587 SER B CA 1
ATOM 4365 C C . SER A 1 546 ? -7.174 11.873 -17.986 1.00 7.57 587 SER B C 1
ATOM 4366 O O . SER A 1 546 ? -7.470 11.945 -19.180 1.00 7.06 587 SER B O 1
ATOM 4369 N N . THR A 1 547 ? -6.408 12.764 -17.377 1.00 6.99 588 THR B N 1
ATOM 4370 C CA . THR A 1 547 ? -5.765 13.872 -18.075 1.00 7.10 588 THR B CA 1
ATOM 4371 C C . THR A 1 547 ? -4.650 14.423 -17.212 1.00 6.63 588 THR B C 1
ATOM 4372 O O . THR A 1 547 ? -4.720 14.357 -16.006 1.00 6.86 588 THR B O 1
ATOM 4376 N N . HIS A 1 548 ? -3.597 14.909 -17.855 1.00 6.28 589 HIS B N 1
ATOM 4377 C CA . HIS A 1 548 ? -2.501 15.557 -17.177 1.00 6.19 589 HIS B CA 1
ATOM 4378 C C . HIS A 1 548 ? -2.042 14.792 -15.960 1.00 6.07 589 HIS B C 1
ATOM 4379 O O . HIS A 1 548 ? -1.818 15.365 -14.907 1.00 6.60 589 HIS B O 1
ATOM 4386 N N . VAL A 1 549 ? -1.805 13.486 -16.118 1.00 6.03 590 VAL B N 1
ATOM 4387 C CA . VAL A 1 549 ? -1.221 12.671 -15.085 1.00 6.33 590 VAL B CA 1
ATOM 4388 C C . VAL A 1 549 ? -2.112 12.560 -13.842 1.00 6.81 590 VAL B C 1
ATOM 4389 O O . VAL A 1 549 ? -1.619 12.290 -12.742 1.00 7.50 590 VAL B O 1
ATOM 4393 N N . THR A 1 550 ? -3.417 12.759 -14.039 1.00 7.55 591 THR B N 1
ATOM 4394 C CA . THR A 1 550 ? -4.362 12.921 -12.945 1.00 8.31 591 THR B CA 1
ATOM 4395 C C . THR A 1 550 ? -5.595 12.085 -13.258 1.00 9.15 591 THR B C 1
ATOM 4396 O O . THR A 1 550 ? -6.199 12.263 -14.321 1.00 10.25 591 THR B O 1
ATOM 4400 N N . ASP A 1 551 ? -6.013 11.269 -12.311 1.00 8.67 592 ASP B N 1
ATOM 4401 C CA . ASP A 1 551 ? -7.228 10.471 -12.437 1.00 8.88 592 ASP B CA 1
ATOM 4402 C C . ASP A 1 551 ? -7.782 10.249 -11.056 1.00 8.61 592 ASP B C 1
ATOM 4403 O O . ASP A 1 551 ? -7.341 9.388 -10.327 1.00 8.56 592 ASP B O 1
ATOM 4408 N N . VAL A 1 552 ? -8.757 11.062 -10.677 1.00 8.71 593 VAL B N 1
ATOM 4409 C CA . VAL A 1 552 ? -9.330 10.920 -9.354 1.00 9.19 593 VAL B CA 1
ATOM 4410 C C . VAL A 1 552 ? -10.492 9.977 -9.361 1.00 9.46 593 VAL B C 1
ATOM 4411 O O . VAL A 1 552 ? -11.081 9.745 -8.308 1.00 10.65 593 VAL B O 1
ATOM 4415 N N . ASP A 1 553 ? -10.847 9.460 -10.527 1.00 9.26 594 ASP B N 1
ATOM 4416 C CA . ASP A 1 553 ? -11.994 8.558 -10.659 1.00 9.93 594 ASP B CA 1
ATOM 4417 C C . ASP A 1 553 ? -11.613 7.127 -10.365 1.00 8.85 594 ASP B C 1
ATOM 4418 O O . ASP A 1 553 ? -12.346 6.422 -9.662 1.00 8.51 594 ASP B O 1
ATOM 4423 N N . GLN A 1 554 ? -10.498 6.627 -10.902 1.00 8.49 595 GLN B N 1
ATOM 4424 C CA . GLN A 1 554 ? -10.268 5.203 -10.793 1.00 7.93 595 GLN B CA 1
ATOM 4425 C C . GLN A 1 554 ? -10.038 4.787 -9.328 1.00 7.36 595 GLN B C 1
ATOM 4426 O O . GLN A 1 554 ? -9.383 5.460 -8.579 1.00 7.19 595 GLN B O 1
ATOM 4432 N N . ARG A 1 555 ? -10.630 3.644 -8.980 1.00 7.12 596 ARG B N 1
ATOM 4433 C CA . ARG A 1 555 ? -10.441 3.005 -7.680 1.00 7.32 596 ARG B CA 1
ATOM 4434 C C . ARG A 1 555 ? -10.998 1.615 -7.864 1.00 7.11 596 ARG B C 1
ATOM 4435 O O . ARG A 1 555 ? -11.932 1.426 -8.677 1.00 7.96 596 ARG B O 1
ATOM 4443 N N . SER A 1 556 ? -10.435 0.667 -7.149 1.00 6.93 597 SER B N 1
ATOM 4444 C CA . SER A 1 556 ? -10.889 -0.717 -7.247 1.00 7.42 597 SER B CA 1
ATOM 4445 C C . SER A 1 556 ? -11.281 -1.199 -5.872 1.00 7.62 597 SER B C 1
ATOM 4446 O O . SER A 1 556 ? -10.478 -1.191 -4.954 1.00 8.68 597 SER B O 1
ATOM 4449 N N . ILE A 1 557 ? -12.523 -1.605 -5.727 1.00 7.09 598 ILE B N 1
ATOM 4450 C CA . ILE A 1 557 ? -13.134 -1.935 -4.446 1.00 7.65 598 ILE B CA 1
ATOM 4451 C C . ILE A 1 557 ? -13.318 -3.439 -4.378 1.00 7.34 598 ILE B C 1
ATOM 4452 O O . ILE A 1 557 ? -13.892 -4.041 -5.273 1.00 7.66 598 ILE B O 1
ATOM 4457 N N . ALA A 1 558 ? -12.809 -4.059 -3.315 1.00 7.40 599 ALA B N 1
ATOM 4458 C CA . ALA A 1 558 ? -13.063 -5.516 -3.166 1.00 8.26 599 ALA B CA 1
ATOM 4459 C C . ALA A 1 558 ? -14.483 -5.829 -2.782 1.00 8.66 599 ALA B C 1
ATOM 4460 O O . ALA A 1 558 ? -15.020 -5.167 -1.907 1.00 8.44 599 ALA B O 1
ATOM 4462 N N . LEU A 1 559 ? -15.064 -6.860 -3.386 1.00 9.52 600 LEU B N 1
ATOM 4463 C CA . LEU A 1 559 ? -16.406 -7.326 -3.012 1.00 10.59 600 LEU B CA 1
ATOM 4464 C C . LEU A 1 559 ? -16.336 -8.715 -2.404 1.00 11.10 600 LEU B C 1
ATOM 4465 O O . LEU A 1 559 ? -15.665 -9.583 -2.916 1.00 10.28 600 LEU B O 1
ATOM 4470 N N . ASP A 1 560 ? -17.086 -8.893 -1.328 1.00 11.22 601 ASP B N 1
ATOM 4471 C CA . ASP A 1 560 ? -17.298 -10.232 -0.793 1.00 12.71 601 ASP B CA 1
ATOM 4472 C C . ASP A 1 560 ? -18.170 -10.989 -1.798 1.00 11.52 601 ASP B C 1
ATOM 4473 O O . ASP A 1 560 ? -18.976 -10.417 -2.512 1.00 10.84 601 ASP B O 1
ATOM 4478 N N . PHE A 1 561 ? -17.981 -12.308 -1.875 1.00 11.05 602 PHE B N 1
ATOM 4479 C CA . PHE A 1 561 ? -18.758 -13.105 -2.819 1.00 12.35 602 PHE B CA 1
ATOM 4480 C C . PHE A 1 561 ? -18.921 -14.535 -2.323 1.00 13.19 602 PHE B C 1
ATOM 4481 O O . PHE A 1 561 ? -18.162 -14.996 -1.499 1.00 13.05 602 PHE B O 1
ATOM 4489 N N . LYS A 1 562 ? -19.916 -15.183 -2.894 1.00 13.64 603 LYS B N 1
ATOM 4490 C CA . LYS A 1 562 ? -20.133 -16.628 -2.670 1.00 16.15 603 LYS B CA 1
ATOM 4491 C C . LYS A 1 562 ? -20.446 -17.284 -4.012 1.00 14.69 603 LYS B C 1
ATOM 4492 O O . LYS A 1 562 ? -21.217 -16.785 -4.802 1.00 14.75 603 LYS B O 1
ATOM 4498 N N . ALA A 1 563 ? -19.884 -18.464 -4.253 1.00 16.36 604 ALA B N 1
ATOM 4499 C CA . ALA A 1 563 ? -20.167 -19.217 -5.471 1.00 18.02 604 ALA B CA 1
ATOM 4500 C C . ALA A 1 563 ? -21.004 -20.425 -5.070 1.00 19.35 604 ALA B C 1
ATOM 4501 O O . ALA A 1 563 ? -20.750 -21.030 -4.031 1.00 21.01 604 ALA B O 1
ATOM 4503 N N . ASP A 1 564 ? -21.984 -20.734 -5.890 1.00 19.96 605 ASP B N 1
ATOM 4504 C CA . ASP A 1 564 ? -22.788 -21.956 -5.740 1.00 22.56 605 ASP B CA 1
ATOM 4505 C C . ASP A 1 564 ? -23.153 -22.440 -7.140 1.00 19.98 605 ASP B C 1
ATOM 4506 O O . ASP A 1 564 ? -23.970 -21.845 -7.830 1.00 19.63 605 ASP B O 1
ATOM 4511 N N . GLY A 1 565 ? -22.516 -23.519 -7.585 1.00 20.90 606 GLY B N 1
ATOM 4512 C CA . GLY A 1 565 ? -22.767 -23.995 -8.944 1.00 21.07 606 GLY B CA 1
ATOM 4513 C C . GLY A 1 565 ? -22.279 -22.943 -9.917 1.00 21.60 606 GLY B C 1
ATOM 4514 O O . GLY A 1 565 ? -21.139 -22.495 -9.814 1.00 23.61 606 GLY B O 1
ATOM 4515 N N . ASP A 1 566 ? -23.130 -22.546 -10.849 1.00 20.31 607 ASP B N 1
ATOM 4516 C CA . ASP A 1 566 ? -22.748 -21.551 -11.847 1.00 21.46 607 ASP B CA 1
ATOM 4517 C C . ASP A 1 566 ? -23.199 -20.132 -11.438 1.00 20.20 607 ASP B C 1
ATOM 4518 O O . ASP A 1 566 ? -23.262 -19.254 -12.299 1.00 21.93 607 ASP B O 1
ATOM 4523 N N . LYS A 1 567 ? -23.547 -19.952 -10.159 1.00 18.41 608 LYS B N 1
ATOM 4524 C CA . LYS A 1 567 ? -24.058 -18.677 -9.639 1.00 17.80 608 LYS B CA 1
ATOM 4525 C C . LYS A 1 567 ? -23.038 -18.048 -8.703 1.00 16.80 608 LYS B C 1
ATOM 4526 O O . LYS A 1 567 ? -22.483 -18.710 -7.820 1.00 17.27 608 LYS B O 1
ATOM 4532 N N . LEU A 1 568 ? -22.746 -16.774 -8.959 1.00 14.04 609 LEU B N 1
ATOM 4533 C CA . LEU A 1 568 ? -21.841 -15.989 -8.156 1.00 14.04 609 LEU B CA 1
ATOM 4534 C C . LEU A 1 568 ? -22.632 -14.837 -7.560 1.00 12.55 609 LEU B C 1
ATOM 4535 O O . LEU A 1 568 ? -23.158 -14.013 -8.295 1.00 13.03 609 LEU B O 1
ATOM 4540 N N . THR A 1 569 ? -22.729 -14.802 -6.235 1.00 12.37 610 THR B N 1
ATOM 4541 C CA . THR A 1 569 ? -23.433 -13.711 -5.530 1.00 12.70 610 THR B CA 1
ATOM 4542 C C . THR A 1 569 ? -22.378 -12.800 -4.953 1.00 12.08 610 THR B C 1
ATOM 4543 O O . THR A 1 569 ? -21.530 -13.236 -4.219 1.00 12.86 610 THR B O 1
ATOM 4547 N N . VAL A 1 570 ? -22.488 -11.518 -5.242 1.00 11.35 611 VAL B N 1
ATOM 4548 C CA . VAL A 1 570 ? -21.515 -10.532 -4.751 1.00 11.64 611 VAL B CA 1
ATOM 4549 C C . VAL A 1 570 ? -22.232 -9.541 -3.863 1.00 11.08 611 VAL B C 1
ATOM 4550 O O . VAL A 1 570 ? -23.412 -9.296 -4.052 1.00 11.54 611 VAL B O 1
ATOM 4554 N N . THR A 1 571 ? -21.500 -8.946 -2.930 1.00 10.68 612 THR B N 1
ATOM 4555 C CA . THR A 1 571 ? -22.090 -7.951 -2.028 1.00 10.40 612 THR B CA 1
ATOM 4556 C C . THR A 1 571 ? -21.229 -6.694 -2.091 1.00 9.60 612 THR B C 1
ATOM 4557 O O . THR A 1 571 ? -20.040 -6.753 -1.930 1.00 10.60 612 THR B O 1
ATOM 4561 N N . VAL A 1 572 ? -21.883 -5.570 -2.326 1.00 8.72 613 VAL B N 1
ATOM 4562 C CA . VAL A 1 572 ? -21.203 -4.296 -2.417 1.00 8.73 613 VAL B CA 1
ATOM 4563 C C . VAL A 1 572 ? -20.953 -3.792 -1.002 1.00 8.76 613 VAL B C 1
ATOM 4564 O O . VAL A 1 572 ? -21.862 -3.767 -0.180 1.00 9.62 613 VAL B O 1
ATOM 4568 N N . PRO A 1 573 ? -19.740 -3.300 -0.729 1.00 8.11 614 PRO B N 1
ATOM 4569 C CA . PRO A 1 573 ? -19.467 -2.765 0.589 1.00 8.62 614 PRO B CA 1
ATOM 4570 C C . PRO A 1 573 ? -20.334 -1.553 0.938 1.00 8.02 614 PRO B C 1
ATOM 4571 O O . PRO A 1 573 ? -20.833 -0.860 0.062 1.00 8.54 614 PRO B O 1
ATOM 4575 N N . SER A 1 574 ? -20.491 -1.327 2.230 1.00 8.33 615 SER B N 1
ATOM 4576 C CA . SER A 1 574 ? -21.103 -0.133 2.747 1.00 8.22 615 SER B CA 1
ATOM 4577 C C . SER A 1 574 ? -20.165 1.071 2.636 1.00 8.11 615 SER B C 1
ATOM 4578 O O . SER A 1 574 ? -18.960 0.941 2.746 1.00 8.99 615 SER B O 1
ATOM 4581 N N . GLY A 1 575 ? -20.774 2.245 2.535 1.00 7.55 616 GLY B N 1
ATOM 4582 C CA . GLY A 1 575 ? -20.095 3.518 2.718 1.00 7.45 616 GLY B CA 1
ATOM 4583 C C . GLY A 1 575 ? -19.971 4.276 1.399 1.00 7.03 616 GLY B C 1
ATOM 4584 O O . GLY A 1 575 ? -19.238 3.853 0.522 1.00 7.24 616 GLY B O 1
ATOM 4585 N N . LYS A 1 576 ? -20.723 5.356 1.240 1.00 7.53 617 LYS B N 1
ATOM 4586 C CA . LYS A 1 576 ? -20.682 6.211 0.072 1.00 7.98 617 LYS B CA 1
ATOM 4587 C C . LYS A 1 576 ? -19.342 6.925 -0.119 1.00 8.23 617 LYS B C 1
ATOM 4588 O O . LYS A 1 576 ? -19.045 7.369 -1.210 1.00 8.75 617 LYS B O 1
ATOM 4594 N N . ASN A 1 577 ? -18.558 7.026 0.932 1.00 8.18 618 ASN B N 1
ATOM 4595 C CA . ASN A 1 577 ? -17.220 7.587 0.775 1.00 8.67 618 ASN B CA 1
ATOM 4596 C C . ASN A 1 577 ? -16.269 6.603 0.125 1.00 9.54 618 ASN B C 1
ATOM 4597 O O . ASN A 1 577 ? -15.221 7.025 -0.344 1.00 12.04 618 ASN B O 1
ATOM 4602 N N . LEU A 1 578 ? -16.543 5.311 0.193 1.00 7.96 619 LEU B N 1
ATOM 4603 C CA . LEU A 1 578 ? -15.771 4.282 -0.422 1.00 8.24 619 LEU B CA 1
ATOM 4604 C C . LEU A 1 578 ? -16.334 3.946 -1.801 1.00 7.77 619 LEU B C 1
ATOM 4605 O O . LEU A 1 578 ? -15.629 3.985 -2.813 1.00 9.02 619 LEU B O 1
ATOM 4610 N N . VAL A 1 579 ? -17.585 3.506 -1.832 1.00 7.25 620 VAL B N 1
ATOM 4611 C CA . VAL A 1 579 ? -18.272 3.122 -3.044 1.00 7.36 620 VAL B CA 1
ATOM 4612 C C . VAL A 1 579 ? -19.104 4.322 -3.463 1.00 7.52 620 VAL B C 1
ATOM 4613 O O . VAL A 1 579 ? -20.269 4.435 -3.123 1.00 7.80 620 VAL B O 1
ATOM 4617 N N . GLN A 1 580 ? -18.472 5.273 -4.141 1.00 7.53 621 GLN B N 1
ATOM 4618 C CA . GLN A 1 580 ? -19.177 6.470 -4.643 1.00 8.17 621 GLN B CA 1
ATOM 4619 C C . GLN A 1 580 ? -20.311 5.981 -5.571 1.00 7.62 621 GLN B C 1
ATOM 4620 O O . GLN A 1 580 ? -20.121 5.019 -6.327 1.00 8.79 621 GLN B O 1
ATOM 4626 N N . SER A 1 581 ? -21.437 6.681 -5.548 1.00 7.14 622 SER B N 1
ATOM 4627 C CA . SER A 1 581 ? -22.501 6.329 -6.470 1.00 7.38 622 SER B CA 1
ATOM 4628 C C . SER A 1 581 ? -22.048 6.556 -7.916 1.00 7.30 622 SER B C 1
ATOM 4629 O O . SER A 1 581 ? -21.272 7.466 -8.232 1.00 8.01 622 SER B O 1
ATOM 4632 N N . GLY A 1 582 ? -22.513 5.694 -8.794 1.00 7.26 623 GLY B N 1
ATOM 4633 C CA . GLY A 1 582 ? -22.105 5.709 -10.169 1.00 7.20 623 GLY B CA 1
ATOM 4634 C C . GLY A 1 582 ? -21.924 4.328 -10.716 1.00 7.12 623 GLY B C 1
ATOM 4635 O O . GLY A 1 582 ? -22.313 3.341 -10.093 1.00 7.59 623 GLY B O 1
ATOM 4636 N N . TRP A 1 583 ? -21.374 4.276 -11.906 1.00 6.92 624 TRP B N 1
ATOM 4637 C CA . TRP A 1 583 ? -21.209 3.038 -12.632 1.00 7.40 624 TRP B CA 1
ATOM 4638 C C . TRP A 1 583 ? -19.792 2.518 -12.462 1.00 7.11 624 TRP B C 1
ATOM 4639 O O . TRP A 1 583 ? -18.832 3.282 -12.471 1.00 7.26 624 TRP B O 1
ATOM 4650 N N . TYR A 1 584 ? -19.672 1.197 -12.404 1.00 6.64 625 TYR B N 1
ATOM 4651 C CA . TYR A 1 584 ? -18.460 0.486 -12.183 1.00 6.93 625 TYR B CA 1
ATOM 4652 C C . TYR A 1 584 ? -18.369 -0.699 -13.121 1.00 7.24 625 TYR B C 1
ATOM 4653 O O . TYR A 1 584 ? -19.382 -1.313 -13.467 1.00 6.95 625 TYR B O 1
ATOM 4662 N N . MET A 1 585 ? -17.134 -1.051 -13.476 1.00 7.08 626 MET B N 1
ATOM 4663 C CA . MET A 1 585 ? -16.817 -2.356 -14.052 1.00 7.61 626 MET B CA 1
ATOM 4664 C C . MET A 1 585 ? -16.680 -3.388 -12.972 1.00 7.95 626 MET B C 1
ATOM 4665 O O . MET A 1 585 ? -15.908 -3.195 -12.033 1.00 7.90 626 MET B O 1
ATOM 4670 N N . MET A 1 586 ? -17.381 -4.527 -13.074 1.00 7.80 627 MET B N 1
ATOM 4671 C CA . MET A 1 586 ? -17.155 -5.611 -12.156 1.00 8.47 627 MET B CA 1
ATOM 4672 C C . MET A 1 586 ? -16.380 -6.707 -12.858 1.00 8.54 627 MET B C 1
ATOM 4673 O O . MET A 1 586 ? -16.850 -7.268 -13.855 1.00 8.49 627 MET B O 1
ATOM 4678 N N . PHE A 1 587 ? -15.225 -7.019 -12.309 1.00 7.95 628 PHE B N 1
ATOM 4679 C CA . PHE A 1 587 ? -14.355 -8.083 -12.818 1.00 8.77 628 PHE B CA 1
ATOM 4680 C C . PHE A 1 587 ? -14.286 -9.196 -11.776 1.00 9.92 628 PHE B C 1
ATOM 4681 O O . PHE A 1 587 ? -14.186 -8.944 -10.563 1.00 9.81 628 PHE B O 1
ATOM 4689 N N . VAL A 1 588 ? -14.260 -10.444 -12.246 1.00 10.30 629 VAL B N 1
ATOM 4690 C CA . VAL A 1 588 ? -13.958 -11.561 -11.358 1.00 10.96 629 VAL B CA 1
ATOM 4691 C C . VAL A 1 588 ? -12.653 -12.163 -11.820 1.00 10.95 629 VAL B C 1
ATOM 4692 O O . VAL A 1 588 ? -12.424 -12.278 -13.036 1.00 12.15 629 VAL B O 1
ATOM 4696 N N . THR A 1 589 ? -11.811 -12.559 -10.893 1.00 10.86 630 THR B N 1
ATOM 4697 C CA . THR A 1 589 ? -10.518 -13.089 -11.245 1.00 12.49 630 THR B CA 1
ATOM 4698 C C . THR A 1 589 ? -10.356 -14.446 -10.584 1.00 12.57 630 THR B C 1
ATOM 4699 O O . THR A 1 589 ? -10.714 -14.620 -9.409 1.00 12.14 630 THR B O 1
ATOM 4703 N N . ASP A 1 590 ? -9.795 -15.389 -11.347 1.00 13.01 631 ASP B N 1
ATOM 4704 C CA . ASP A 1 590 ? -9.662 -16.765 -10.830 1.00 14.83 631 ASP B CA 1
ATOM 4705 C C . ASP A 1 590 ? -8.368 -16.960 -10.063 1.00 14.97 631 ASP B C 1
ATOM 4706 O O . ASP A 1 590 ? -7.554 -16.043 -9.909 1.00 14.13 631 ASP B O 1
ATOM 4711 N N . GLY A 1 591 ? -8.098 -18.214 -9.676 1.00 16.34 632 GLY B N 1
ATOM 4712 C CA . GLY A 1 591 ? -6.893 -18.538 -8.916 1.00 17.57 632 GLY B CA 1
ATOM 4713 C C . GLY A 1 591 ? -5.571 -18.503 -9.657 1.00 18.52 632 GLY B C 1
ATOM 4714 O O . GLY A 1 591 ? -4.524 -18.574 -9.027 1.00 21.09 632 GLY B O 1
ATOM 4715 N N . GLU A 1 592 ? -5.633 -18.395 -10.982 1.00 19.11 633 GLU B N 1
ATOM 4716 C CA . GLU A 1 592 ? -4.466 -18.140 -11.832 1.00 20.47 633 GLU B CA 1
ATOM 4717 C C . GLU A 1 592 ? -4.219 -16.634 -12.006 1.00 18.55 633 GLU B C 1
ATOM 4718 O O . GLU A 1 592 ? -3.217 -16.234 -12.588 1.00 19.48 633 GLU B O 1
ATOM 4724 N N . GLY A 1 593 ? -5.133 -15.797 -11.502 1.00 17.28 634 GLY B N 1
ATOM 4725 C CA . GLY A 1 593 ? -5.039 -14.342 -11.679 1.00 15.22 634 GLY B CA 1
ATOM 4726 C C . GLY A 1 593 ? -5.607 -13.838 -12.994 1.00 15.06 634 GLY B C 1
ATOM 4727 O O . GLY A 1 593 ? -5.339 -12.697 -13.389 1.00 14.00 634 GLY B O 1
ATOM 4728 N N . THR A 1 594 ? -6.417 -14.653 -13.654 1.00 12.47 635 THR B N 1
ATOM 4729 C CA . THR A 1 594 ? -6.995 -14.286 -14.948 1.00 12.97 635 THR B CA 1
ATOM 4730 C C . THR A 1 594 ? -8.373 -13.664 -14.737 1.00 11.83 635 THR B C 1
ATOM 4731 O O . THR A 1 594 ? -9.248 -14.263 -14.116 1.00 11.07 635 THR B O 1
ATOM 4735 N N . PRO A 1 595 ? -8.584 -12.427 -15.222 1.00 11.37 636 PRO B N 1
ATOM 4736 C CA . PRO A 1 595 ? -9.873 -11.764 -15.055 1.00 10.97 636 PRO B CA 1
ATOM 4737 C C . PRO A 1 595 ? -10.872 -12.068 -16.138 1.00 10.69 636 PRO B C 1
ATOM 4738 O O . PRO A 1 595 ? -10.498 -12.276 -17.307 1.00 10.79 636 PRO B O 1
ATOM 4742 N N . SER A 1 596 ? -12.133 -12.119 -15.776 1.00 9.94 637 SER B N 1
ATOM 4743 C CA . SER A 1 596 ? -13.210 -12.048 -16.739 1.00 10.35 637 SER B CA 1
ATOM 4744 C C . SER A 1 596 ? -13.192 -10.737 -17.484 1.00 10.31 637 SER B C 1
ATOM 4745 O O . SER A 1 596 ? -12.443 -9.803 -17.129 1.00 10.59 637 SER B O 1
ATOM 4748 N N . LYS A 1 597 ? -13.963 -10.657 -18.549 1.00 10.52 638 LYS B N 1
ATOM 4749 C CA . LYS A 1 597 ? -14.396 -9.368 -19.044 1.00 10.78 638 LYS B CA 1
ATOM 4750 C C . LYS A 1 597 ? -15.342 -8.787 -18.031 1.00 10.11 638 LYS B C 1
ATOM 4751 O O . LYS A 1 597 ? -16.051 -9.524 -17.344 1.00 11.25 638 LYS B O 1
ATOM 4757 N N . ALA A 1 598 ? -15.420 -7.450 -17.965 1.00 9.20 639 ALA B N 1
ATOM 4758 C CA . ALA A 1 598 ? -16.262 -6.835 -16.979 1.00 9.72 639 ALA B CA 1
ATOM 4759 C C . ALA A 1 598 ? -17.726 -6.815 -17.315 1.00 9.94 639 ALA B C 1
ATOM 4760 O O . ALA A 1 598 ? -18.085 -6.666 -18.481 1.00 11.13 639 ALA B O 1
ATOM 4762 N N . GLU A 1 599 ? -18.558 -6.882 -16.280 1.00 9.85 640 GLU B N 1
ATOM 4763 C CA . GLU A 1 599 ? -19.955 -6.520 -16.362 1.00 11.33 640 GLU B CA 1
ATOM 4764 C C . GLU A 1 599 ? -20.130 -5.181 -15.709 1.00 10.73 640 GLU B C 1
ATOM 4765 O O . GLU A 1 599 ? -19.495 -4.912 -14.685 1.00 11.61 640 GLU B O 1
ATOM 4771 N N . TRP A 1 600 ? -21.029 -4.377 -16.236 1.00 9.41 641 TRP B N 1
ATOM 4772 C CA . TRP A 1 600 ? -21.330 -3.067 -15.647 1.00 9.16 641 TRP B CA 1
ATOM 4773 C C . TRP A 1 600 ? -22.314 -3.129 -14.494 1.00 9.09 641 TRP B C 1
ATOM 4774 O O . TRP A 1 600 ? -23.367 -3.793 -14.583 1.00 9.78 641 TRP B O 1
ATOM 4785 N N . VAL A 1 601 ? -22.012 -2.409 -13.420 1.00 8.01 642 VAL B N 1
ATOM 4786 C CA . VAL A 1 601 ? -22.821 -2.368 -12.210 1.00 8.20 642 VAL B CA 1
ATOM 4787 C C . VAL A 1 601 ? -23.032 -0.910 -11.844 1.00 8.26 642 VAL B C 1
ATOM 4788 O O . VAL A 1 601 ? -22.057 -0.128 -11.768 1.00 8.16 642 VAL B O 1
ATOM 4792 N N . ARG A 1 602 ? -24.284 -0.520 -11.666 1.00 7.95 643 ARG B N 1
ATOM 4793 C CA . ARG A 1 602 ? -24.608 0.797 -11.170 1.00 8.04 643 ARG B CA 1
ATOM 4794 C C . ARG A 1 602 ? -24.855 0.728 -9.696 1.00 7.87 643 ARG B C 1
ATOM 4795 O O . ARG A 1 602 ? -25.677 -0.045 -9.222 1.00 8.70 643 ARG B O 1
ATOM 4803 N N . VAL A 1 603 ? -24.190 1.594 -8.957 1.00 7.77 644 VAL B N 1
ATOM 4804 C CA . VAL A 1 603 ? -24.423 1.768 -7.519 1.00 7.91 644 VAL B CA 1
ATOM 4805 C C . VAL A 1 603 ? -25.182 3.063 -7.325 1.00 8.61 644 VAL B C 1
ATOM 4806 O O . VAL A 1 603 ? -24.691 4.143 -7.638 1.00 8.41 644 VAL B O 1
ATOM 4810 N N . PRO A 1 604 ? -26.390 3.005 -6.781 1.00 9.46 645 PRO B N 1
ATOM 4811 C CA . PRO A 1 604 ? -27.169 4.239 -6.557 1.00 11.26 645 PRO B CA 1
ATOM 4812 C C . PRO A 1 604 ? -26.549 5.207 -5.577 1.00 14.04 645 PRO B C 1
ATOM 4813 O O . PRO A 1 604 ? -25.699 4.818 -4.770 1.00 13.65 645 PRO B O 1
#

Radius of gyration: 24.34 Å; Cα contacts (8 Å, |Δi|>4): 1967; chains: 1; bounding box: 50×82×54 Å

Nearest PDB structures (foldseek):
  5lxz-assembly1_B  TM=1.002E+00  e=0.000E+00  Streptomyces lividans TK24
  4unm-assembly1_A  TM=9.970E-01  e=0.000E+00  Streptomyces lividans
  4unm-assembly2_B  TM=9.968E-01  e=0.000E+00  Streptomyces lividans
  5lqi-assembly2_B  TM=9.966E-01  e=0.000E+00  Streptomyces lividans 1326
  5lqi-assembly1_A  TM=9.972E-01  e=0.000E+00  Streptomyces lividans 1326

Solvent-accessible surface area: 23256 Å² total; per-residue (Å²): 127,167,70,78,77,92,125,58,38,31,47,25,0,62,6,105,60,47,79,13,83,138,140,52,74,17,18,4,0,2,2,3,7,6,73,54,13,59,0,0,3,2,2,1,0,2,27,54,49,99,42,18,91,109,156,82,49,18,0,6,4,11,19,34,140,161,47,80,24,89,97,4,115,17,75,13,5,0,4,0,0,2,13,4,13,4,47,84,3,16,7,0,0,0,0,0,2,123,91,4,53,134,30,192,43,57,116,71,44,0,1,5,37,0,11,0,18,2,77,21,32,119,90,69,20,78,4,87,53,44,12,81,0,28,2,122,96,47,54,69,34,0,19,2,116,86,80,11,117,0,61,126,1,90,108,47,112,127,89,62,112,71,125,53,61,50,6,64,7,78,19,33,0,6,2,94,134,59,29,76,76,87,23,9,17,12,33,14,48,0,119,5,63,79,40,90,47,46,44,46,171,30,5,41,0,34,2,20,44,0,3,58,19,16,62,7,18,15,1,22,104,43,2,8,7,0,30,2,101,46,24,108,22,65,146,11,68,68,3,89,27,2,0,0,9,0,4,3,3,14,20,22,93,20,72,1,0,0,0,2,0,2,21,49,48,15,45,14,1,66,1,99,2,0,20,0,28,33,195,87,102,30,14,91,89,38,148,121,95,67,38,2,2,0,4,0,3,0,2,3,10,55,93,28,76,0,0,0,0,0,3,7,24,2,43,0,21,60,106,64,20,33,52,4,0,21,4,29,23,173,76,20,144,34,76,135,3,83,47,21,29,37,59,87,25,8,9,18,3,9,3,1,4,5,5,30,1,41,61,15,84,1,0,0,0,0,0,0,1,57,10,10,28,144,86,24,1,72,64,0,0,18,0,50,18,118,49,147,126,31,121,5,76,65,13,20,58,13,107,80,9,5,1,5,0,5,6,0,0,0,0,33,17,3,0,0,4,2,5,0,0,83,17,22,15,5,33,21,82,18,49,10,68,18,0,23,9,4,49,41,135,87,65,102,35,70,113,5,6,68,4,76,3,13,2,1,46,2,6,4,4,0,5,4,22,38,0,74,0,0,1,0,2,4,10,25,36,61,56,29,144,75,52,98,126,98,24,171,28,33,62,80,4,0,21,0,13,0,5,5,34,67,121,96,106,64,6,36,23,57,42,27,99,44,73,4,50,68,49,24,68,10,65,2,45,0,190,24,1,100,66,8,140,66,0,23,0,3,4,5,6,4,8,3,9,17,20,9,14,3,4,3,0,0,26,7,115,61,167,44,117,62,61,100,0,48,0,50,1,27,87,36,65,35,12,0,10,8,0,24,0,1,0,0,0,2,13,63,97,24,0,0,0,122,11,32,30,0,79,0,70